Protein AF-A0A9E1AW55-F1 (afdb_monomer)

Solvent-accessible surface area (backbone atoms only — not comparable to full-atom values): 38622 Å² total; per-residue (Å²): 92,72,32,73,35,80,30,98,81,64,41,48,34,37,42,35,36,52,97,78,58,25,36,38,41,41,35,54,88,88,79,54,68,74,50,40,38,44,49,74,34,71,30,38,36,34,33,39,44,93,94,44,79,47,80,48,42,58,88,72,28,59,73,49,74,48,75,56,88,57,30,41,41,36,41,33,45,45,94,51,29,36,37,43,36,39,39,37,63,54,86,73,31,36,38,42,37,42,38,40,32,27,64,34,55,32,31,43,44,38,32,35,64,34,30,29,36,42,81,52,59,73,45,77,36,36,64,18,33,53,33,33,38,62,70,49,25,39,35,36,54,71,32,45,76,22,37,23,46,69,57,88,53,32,40,39,34,35,44,36,60,52,41,80,34,51,60,71,35,71,47,76,54,72,38,34,42,41,38,58,43,67,64,99,41,34,66,59,40,50,35,50,52,45,65,71,59,29,47,88,65,78,63,67,38,29,35,36,32,45,47,32,56,28,35,73,84,79,53,84,41,68,63,34,54,68,57,54,53,50,50,52,50,51,49,50,50,36,30,75,75,48,70,35,78,55,50,29,44,31,45,40,77,73,55,46,29,45,72,43,59,54,75,43,53,24,54,91,44,25,77,78,45,65,59,70,56,52,62,54,36,57,75,70,66,34,44,41,23,45,47,44,57,66,24,41,48,86,37,66,66,80,97,62,58,47,22,32,88,92,52,59,37,33,26,36,51,41,62,72,45,35,48,41,52,44,50,11,52,50,50,42,36,68,76,66,59,45,47,32,39,36,41,26,56,34,58,43,57,34,72,31,73,87,40,95,69,36,53,97,79,30,56,43,23,27,36,33,11,48,49,45,49,51,53,42,52,52,56,50,34,73,76,37,80,76,52,42,35,38,38,35,50,40,72,38,81,47,61,64,57,56,76,50,88,50,74,92,80,52,79,62,41,41,30,44,45,44,31,55,80,30,44,25,41,44,47,45,74,76,41,73,31,95,54,82,57,95,47,68,51,60,17,25,52,39,30,49,52,36,31,47,51,46,40,44,68,26,50,38,51,49,57,38,42,32,75,74,39,30,72,24,16,72,28,65,77,58,71,49,45,37,65,63,52,47,54,56,38,47,53,48,37,45,49,62,23,30,33,42,45,41,42,28,21,39,61,89,74,61,49,72,66,54,45,46,48,60,43,69,51,40,65,62,42,57,48,44,38,38,92,67,38,45,68,43,82,36,89,47,51,43,86,72,64,32,52,22,34,25,34,34,31,59,71,53,42,38,40,39,37,41,35,24,61,29,92,47,70,44,79,47,79,48,73,59,79,61,42,75,78,46,84,27,26,40,33,31,50,39,30,48,86,77,39,81,44,80,85,49,72,74,46,77,40,73,47,54,74,46,81,38,54,44,66,33,56,36,33,33,40,38,32,62,36,76,66,84,69,63,58,53,53,74,46,76,40,46,50,73,40,71,50,79,47,78,47,67,35,56,36,36,28,42,36,39,36,34,20,36,82,87,68,49,68,39,58,23,47,53,10,53,52,80,51,50,46,81,45,65,41,58,32,52,72,44,69,68,63,78,60,82,36,92,88,40,34,28,40,37,44,30,44,36,47,54,72,53,89,52,68,25,36,41,39,40,33,29,62,26,100,50,50,38,29,39,33,39,37,46,40,50,70,92,73,78,87,84,80,89,86,83,134

Secondary structure (DSSP, 8-state):
-EEEEEETTTEEEEEEE-TT--EEEEETTTTEEEEEEEEEES-EEEEEETTEEEEEEGGGSEEEEEEETTEEEEEEE-SSEEEEEEEEEETTEEEEEEEEEESSSEEEEEEEEEEEEESS-EEE-EETPPEEETTTEEEEESSTT-EEEEETTEEEEEE---EEE-TT-EEEPPPEEEEEP-SS-HHHHHHHHHHHHSPP--TTEEEEE-BTTBBTTTS-B---HHHHHHHHHHHHHHHHHH----SEEEE-TT-B-TTSSSSSB-TTT-TT-SHHHHHHHHHHTPEEEEEEETT-TTS--SS--BSSTT-S-B-TTSHHHHHHHHHHHHHHHHHH--SEEEEE--------TT-TT--TTSHHHHHHHHHHHHHHHHHHHHH-TT-EEEE-TT-BSSGGGGT---TTT-S--B-GGGGGT-SEEE-------SS--SSHHHHHHHHHHHHHHHHHHTT--GGGEE---EEEBSSGGGTT-BTTTHHHHHHHHHHT--SEEEEEE-GGG--HHHHHHHHHTHHHHHHHTSTT-EEEEEE--GGGTS-EEEEEE-SSEEEEEEEE-SSS-EEEEE--SGGGG-SEEEEEEEEETTEE------EE-SSEEEEE-TTEEEEEEEEEE-----EEEEEEE-TT-EEEEEE-TTEEEEEEEEEETTS-B--BSSSS-TTEEEEEESEEEEES--S--TT-BSEEEEEEEESSSSPEEEEEEE-SSS-EEEEEEEEETTS-SS--S--

Radius of gyration: 31.51 Å; Cα contacts (8 Å, |Δi|>4): 1791; chains: 1; bounding box: 69×89×73 Å

Foldseek 3Di:
DKAWDAAPQQGIWMWDQDPQRKIWIDGDPDDPDIKIWAAPFQKWWWKFDPNDTDIDTLVQWDKDWDDDDRKIWIWTDDPFWIKIWMWHDDRQKIKIKIKIWTQAWMWTFKMFNGKTFMPADWDDWAQQFWIDGAQFKIKAFLARRWGWDDDPRMITTMDGQLDIDHRGDMDIGGMMIIGTHRDPGHLVVVLVVLVVQFADADFQAEEEEAPQQADPPFDPRADAPVSLLVVLVLQLCLCVPQVDHHQEYEYEPQQADQAALLQFGDCVRQVPGCVVVLVSCVVRNHAYEYEDEQQSLSHPYPPAAALAVPGSGGQLLPLVSLCRNLVNVLNCCVVRVHQEYEYENADQFGCYPPDPQDDNVRSSRNNSSSVSVQVSLVVVCVVPVNRAYHYEQDQWPDNCQLVDLDCVVQQATHNSSCSSRHQAYELHAQAAAPQDDPDRLLRSLQNLQSSLVNNVSNSHALLRYDSVAQEAHCDPSNPHCHCPNVLVRQVSQQQSLNSYHYYYHDSVSDDPVSSNSSVVCVVSSVQSRDPLWGKDKDDDGSVVQAKIWIWTDSLFWTKIKIWRQHQAKDKDKDADPSLVPAPWKWKDWQDWDSDGDPDDDTDTDSIDIDTAGHSIMTMMIMGGDPPPPFPKDKDWAFAFDKDKDKDALQWFKKKKFKAAPVRHADFDQQQAPDQKDKDKDQKDKDWPRPGGDPVGHRMIMIGIGGNDNDIMMMMIGHNDPGIMMMMMTTDGPPPDPPPPDDD

Sequence (743 aa):
MKIENNTGKTGLLKLYIDENGSKIFVRGSKDYGCFTLKNLAEFIFQIDCNGASFTVSEQNCAGQSAQRENKIYKTYHHSFFEVEVVYAAEDDVFRKRMRFTAKKALRIRYAKTELCKCDAPLRRGGEGQPILINEMAFMGIEFPASVNRITNDTILLEQSPFIDLAEGETYEFYPIVYGIGSSKSIEADFIDYIRKNRVTTKKGLKIYGDWAAHDELSDSEPLDEAMALRLLRSLNNAKEKYNVSFDTYLMDAFWYEEKQPYTAFKKNTWPNGIQPFLVSLEKSGMDLGLWFDVNMEKLELNGYTKRQEGDYKLCLADPKVSDALFDGIEQQMRECRLTSIKLDFAYFECENKEHTYHSALKTESKEPAVRNFLHGIERLKKINPNLLILAYNGFTTDLKYLAYVDEKLCKYTVSPWWLFYLNYIYCGDPRPSEVPTRNLSNSIIYYTDAMIAQFAKSLIPFEGIDDHGTMIGKTGTIYNLKTEGFYDSWIMNISRGGQKLHLYGETDYLTEQHWKFIRDSREMFDFTCRPDNITTQILGVPNMERPYGYSNSNGYEGYITLVNCCNMEKIVSVSLEEWKFADNLEWEKIYAGDQMISGEKTIFAKSCTAVLPANSVTVYRWKYRMTEKQWEGVSLLCSGFEEKMTIPADTDSVTFCFYRENGLPLRTHKGIPDGFEVQFQNATAELICKEFIWSGISWAKYQVTPDSTDEIFILLKNRTEINVTVKWQVGLKGVSKNLEKSI

pLDDT: mean 89.27, std 12.05, range [28.22, 98.69]

Nearest PDB structures (foldseek):
  3mi6-assembly1_D  TM=6.495E-01  e=3.372E-21  Levilactobacillus brevis ATCC 367
  8k7v-assembly1_D  TM=6.478E-01  e=5.488E-21  Blautia pseudococcoides
  4qaw-assembly1_A  TM=3.760E-01  e=6.432E-12  Paenibacillus barcinonensis
  4qaw-assembly7_G  TM=3.554E-01  e=7.746E-11  Paenibacillus barcinonensis
  4qaw-assembly5_E  TM=3.545E-01  e=2.688E-10  Paenibacillus barcinonensis

Mean predicted aligned error: 11.15 Å

Structure (mmCIF, N/CA/C/O backbone):
data_AF-A0A9E1AW55-F1
#
_entry.id   AF-A0A9E1AW55-F1
#
loop_
_atom_site.group_PDB
_atom_site.id
_atom_site.type_symbol
_atom_site.label_atom_id
_atom_site.label_alt_id
_atom_site.label_comp_id
_atom_site.label_asym_id
_atom_site.label_entity_id
_atom_site.label_seq_id
_atom_site.pdbx_PDB_ins_code
_atom_site.Cartn_x
_atom_site.Cartn_y
_atom_site.Cartn_z
_atom_site.occupancy
_atom_site.B_iso_or_equiv
_atom_site.auth_seq_id
_atom_site.auth_comp_id
_atom_site.auth_asym_id
_atom_site.auth_atom_id
_atom_site.pdbx_PDB_model_num
ATOM 1 N N . MET A 1 1 ? 3.789 -27.068 -26.543 1.00 87.38 1 MET A N 1
ATOM 2 C CA . MET A 1 1 ? 4.548 -27.274 -25.283 1.00 87.38 1 MET A CA 1
ATOM 3 C C . MET A 1 1 ? 3.603 -27.122 -24.097 1.00 87.38 1 MET A C 1
ATOM 5 O O . MET A 1 1 ? 2.571 -26.477 -24.259 1.00 87.38 1 MET A O 1
ATOM 9 N N . LYS A 1 2 ? 3.890 -27.743 -22.947 1.00 90.19 2 LYS A N 1
ATOM 10 C CA . LYS A 1 2 ? 2.944 -27.831 -21.817 1.00 90.19 2 LYS A CA 1
ATOM 11 C C . LYS A 1 2 ? 3.649 -27.669 -20.473 1.00 90.19 2 LYS A C 1
ATOM 13 O O . LYS A 1 2 ? 4.661 -28.325 -20.250 1.00 90.19 2 LYS A O 1
ATOM 18 N N . ILE A 1 3 ? 3.065 -26.872 -19.586 1.00 86.69 3 ILE A N 1
ATOM 19 C CA . ILE A 1 3 ? 3.461 -26.725 -18.183 1.00 86.69 3 ILE A CA 1
ATOM 20 C C . ILE A 1 3 ? 2.283 -27.178 -17.314 1.00 86.69 3 ILE A C 1
ATOM 22 O O . ILE A 1 3 ? 1.145 -26.773 -17.561 1.00 86.69 3 ILE A O 1
ATOM 26 N N . GLU A 1 4 ? 2.540 -28.019 -16.316 1.00 85.25 4 GLU A N 1
ATOM 27 C CA . GLU A 1 4 ? 1.537 -28.470 -15.343 1.00 85.25 4 GLU A CA 1
ATOM 28 C C . GLU A 1 4 ? 1.904 -28.029 -13.939 1.00 85.25 4 GLU A C 1
ATOM 30 O O . GLU A 1 4 ? 3.046 -28.168 -13.518 1.00 85.25 4 GLU A O 1
ATOM 35 N N . ASN A 1 5 ? 0.931 -27.541 -13.187 1.00 77.94 5 ASN A N 1
ATOM 36 C CA . ASN A 1 5 ? 1.127 -27.144 -11.809 1.00 77.94 5 ASN A CA 1
ATOM 37 C C . ASN A 1 5 ? 0.054 -27.799 -10.944 1.00 77.94 5 ASN A C 1
ATOM 39 O O . ASN A 1 5 ? -1.132 -27.504 -11.093 1.00 77.94 5 ASN A O 1
ATOM 43 N N . ASN A 1 6 ? 0.455 -28.746 -10.097 1.00 69.12 6 ASN A N 1
ATOM 44 C CA . ASN A 1 6 ? -0.468 -29.426 -9.199 1.00 69.12 6 ASN A CA 1
ATOM 45 C C . ASN A 1 6 ? -0.424 -28.736 -7.840 1.00 69.12 6 ASN A C 1
ATOM 47 O O . ASN A 1 6 ? 0.437 -29.043 -7.015 1.00 69.12 6 ASN A O 1
ATOM 51 N N . THR A 1 7 ? -1.339 -27.797 -7.616 1.00 59.78 7 THR A N 1
ATOM 52 C CA . THR A 1 7 ? -1.467 -27.168 -6.304 1.00 59.78 7 THR A CA 1
ATOM 53 C C . THR A 1 7 ? -2.619 -27.833 -5.566 1.00 59.78 7 THR A C 1
ATOM 55 O O . THR A 1 7 ? -3.733 -27.936 -6.082 1.00 59.78 7 THR A O 1
ATOM 58 N N . GLY A 1 8 ? -2.376 -28.285 -4.334 1.00 53.66 8 GLY A N 1
ATOM 59 C CA . GLY A 1 8 ? -3.416 -28.913 -3.511 1.00 53.66 8 GLY A CA 1
ATOM 60 C C . GLY A 1 8 ? -4.624 -28.006 -3.224 1.00 53.66 8 GLY A C 1
ATOM 61 O O . GLY A 1 8 ? -5.649 -28.508 -2.782 1.00 53.66 8 GLY A O 1
ATOM 62 N N . LYS A 1 9 ? -4.524 -26.689 -3.484 1.00 51.19 9 LYS A N 1
ATOM 63 C CA . LYS A 1 9 ? -5.596 -25.699 -3.276 1.00 51.19 9 LYS A CA 1
ATOM 64 C C . LYS A 1 9 ? -6.444 -25.424 -4.522 1.00 51.19 9 LYS A C 1
ATOM 66 O O . LYS A 1 9 ? -7.652 -25.260 -4.396 1.00 51.19 9 LYS A O 1
ATOM 71 N N . THR A 1 10 ? -5.844 -25.338 -5.712 1.00 52.47 10 THR A N 1
ATOM 72 C CA . THR A 1 10 ? -6.550 -24.898 -6.937 1.00 52.47 10 THR A CA 1
ATOM 73 C C . THR A 1 10 ? -6.843 -26.035 -7.918 1.00 52.47 10 THR A C 1
ATOM 75 O O . THR A 1 10 ? -7.568 -25.830 -8.899 1.00 52.47 10 THR A O 1
ATOM 78 N N . GLY A 1 11 ? -6.342 -27.237 -7.616 1.00 64.31 11 GLY A N 1
ATOM 79 C CA . GLY A 1 11 ? -6.359 -28.394 -8.500 1.00 64.31 11 GLY A CA 1
ATOM 80 C C . GLY A 1 11 ? -5.206 -28.358 -9.507 1.00 64.31 11 GLY A C 1
ATOM 81 O O . GLY A 1 11 ? -4.280 -27.553 -9.417 1.00 64.31 11 GLY A O 1
ATOM 82 N N . LEU A 1 12 ? -5.259 -29.256 -10.490 1.00 69.81 12 LEU A N 1
ATOM 83 C CA . LEU A 1 12 ? -4.273 -29.307 -11.566 1.00 69.81 12 LEU A CA 1
ATOM 84 C C . LEU A 1 12 ? -4.483 -28.129 -12.534 1.00 69.81 12 LEU A C 1
ATOM 86 O O . LEU A 1 12 ? -5.475 -28.099 -13.267 1.00 69.81 12 LEU A O 1
ATOM 90 N N . LEU A 1 13 ? -3.538 -27.190 -12.556 1.00 80.62 13 LEU A N 1
ATOM 91 C CA . LEU A 1 13 ? -3.466 -26.085 -13.512 1.00 80.62 13 LEU A CA 1
ATOM 92 C C . LEU A 1 13 ? -2.574 -26.472 -14.692 1.00 80.62 13 LEU A C 1
ATOM 94 O O . LEU A 1 13 ? -1.524 -27.095 -14.513 1.00 80.62 13 LEU A O 1
ATOM 98 N N . LYS A 1 14 ? -2.963 -26.085 -15.907 1.00 87.12 14 LYS A N 1
ATOM 99 C CA . LYS A 1 14 ? -2.180 -26.362 -17.117 1.00 87.12 14 LYS A CA 1
ATOM 100 C C . LYS A 1 14 ? -2.078 -25.126 -17.995 1.00 87.12 14 LYS A C 1
ATOM 102 O O . LYS A 1 14 ? -3.085 -24.478 -18.268 1.00 87.12 14 LYS A O 1
ATOM 107 N N . LEU A 1 15 ? -0.870 -24.870 -18.482 1.00 92.00 15 LEU A N 1
ATOM 108 C CA . LEU A 1 15 ? -0.585 -23.904 -19.535 1.00 92.00 15 LEU A CA 1
ATOM 109 C C . LEU A 1 15 ? -0.080 -24.662 -20.761 1.00 92.00 15 LEU A C 1
ATOM 111 O O . LEU A 1 15 ? 0.942 -25.350 -20.707 1.00 92.00 15 LEU A O 1
ATOM 115 N N . TYR A 1 16 ? -0.784 -24.512 -21.876 1.00 93.06 16 TYR A N 1
ATOM 116 C CA . TYR A 1 16 ? -0.345 -24.988 -23.180 1.00 93.06 16 TYR A CA 1
ATOM 117 C C . TYR A 1 16 ? 0.097 -23.801 -24.027 1.00 93.06 16 TYR A C 1
ATOM 119 O O . TYR A 1 16 ? -0.613 -22.803 -24.099 1.00 93.06 16 TYR A O 1
ATOM 127 N N . ILE A 1 17 ? 1.253 -23.918 -24.677 1.00 93.94 17 ILE A N 1
ATOM 128 C CA . ILE A 1 17 ? 1.752 -22.929 -25.639 1.00 93.94 17 ILE A CA 1
ATOM 129 C C . ILE A 1 17 ? 1.881 -23.612 -26.998 1.00 93.94 17 ILE A C 1
ATOM 131 O O . ILE A 1 17 ? 2.605 -24.613 -27.113 1.00 93.94 17 ILE A O 1
ATOM 135 N N . ASP A 1 18 ? 1.159 -23.106 -27.997 1.00 90.81 18 ASP A N 1
ATOM 136 C CA . ASP A 1 18 ? 1.218 -23.608 -29.373 1.00 90.81 18 ASP A CA 1
ATOM 137 C C . ASP A 1 18 ? 2.454 -23.084 -30.134 1.00 90.81 18 ASP A C 1
ATOM 139 O O . ASP A 1 18 ? 3.265 -22.317 -29.606 1.00 90.81 18 ASP A O 1
ATOM 143 N N . GLU A 1 19 ? 2.624 -23.534 -31.377 1.00 84.88 19 GLU A N 1
ATOM 144 C CA . GLU A 1 19 ? 3.732 -23.122 -32.251 1.00 84.88 19 GLU A CA 1
ATOM 145 C C . GLU A 1 19 ? 3.711 -21.627 -32.612 1.00 84.88 19 GLU A C 1
ATOM 147 O O . GLU A 1 19 ? 4.764 -21.040 -32.847 1.00 84.88 19 GLU A O 1
ATOM 152 N N . ASN A 1 20 ? 2.536 -20.994 -32.573 1.00 85.00 20 ASN A N 1
ATOM 153 C CA . ASN A 1 20 ? 2.344 -19.566 -32.834 1.00 85.00 20 ASN A CA 1
ATOM 154 C C . ASN A 1 20 ? 2.503 -18.712 -31.561 1.00 85.00 20 ASN A C 1
ATOM 156 O O . ASN A 1 20 ? 2.370 -17.488 -31.605 1.00 85.00 20 ASN A O 1
ATOM 160 N N . GLY A 1 21 ? 2.775 -19.345 -30.415 1.00 88.50 21 GLY A N 1
ATOM 161 C CA . GLY A 1 21 ? 2.914 -18.700 -29.113 1.00 88.50 21 GLY A CA 1
ATOM 162 C C . GLY A 1 21 ? 1.598 -18.420 -28.384 1.00 88.50 21 GLY A C 1
ATOM 163 O O . GLY A 1 21 ? 1.639 -17.796 -27.319 1.00 88.50 21 GLY A O 1
ATOM 164 N N . SER A 1 22 ? 0.453 -18.866 -28.912 1.00 93.69 22 SER A N 1
ATOM 165 C CA . SER A 1 22 ? -0.842 -18.734 -28.235 1.00 93.69 22 SER A CA 1
ATOM 166 C C . SER A 1 22 ? -0.865 -19.585 -26.973 1.00 93.69 22 SER A C 1
ATOM 168 O O . SER A 1 22 ? -0.355 -20.708 -26.958 1.00 93.69 22 SER A O 1
ATOM 170 N N . LYS A 1 23 ? -1.460 -19.040 -25.912 1.00 95.69 23 LYS A N 1
ATOM 171 C CA . LYS A 1 23 ? -1.460 -19.620 -24.566 1.00 95.69 23 LYS A CA 1
ATOM 172 C C . LYS A 1 23 ? -2.870 -20.075 -24.224 1.00 95.69 23 LYS A C 1
ATOM 174 O O . LYS A 1 23 ? -3.793 -19.268 -24.276 1.00 95.69 23 LYS A O 1
ATOM 179 N N . ILE A 1 24 ? -3.034 -21.342 -23.868 1.00 93.00 24 ILE A N 1
ATOM 180 C CA . ILE A 1 24 ? -4.313 -21.913 -23.437 1.00 93.00 24 ILE A CA 1
ATOM 181 C C . ILE A 1 24 ? -4.170 -22.308 -21.972 1.00 93.00 24 ILE A C 1
ATOM 183 O O . ILE A 1 24 ? -3.309 -23.127 -21.629 1.00 93.00 24 ILE A O 1
ATOM 187 N N . PHE A 1 25 ? -5.011 -21.726 -21.124 1.00 90.12 25 PHE A N 1
ATOM 188 C CA . PHE A 1 25 ? -5.032 -21.989 -19.690 1.00 90.12 25 PHE A CA 1
ATOM 189 C C . PHE A 1 25 ? -6.220 -22.880 -19.346 1.00 90.12 25 PHE A C 1
ATOM 191 O O . PHE A 1 25 ? -7.343 -22.622 -19.776 1.00 90.12 25 PHE A O 1
ATOM 198 N N . VAL A 1 26 ? -5.963 -23.933 -18.569 1.00 83.44 26 VAL A N 1
ATOM 199 C CA . VAL A 1 26 ? -6.969 -24.928 -18.178 1.00 83.44 26 VAL A CA 1
ATOM 200 C C . VAL A 1 26 ? -6.871 -25.200 -16.680 1.00 83.44 26 VAL A C 1
ATOM 202 O O . VAL A 1 26 ? -5.772 -25.449 -16.171 1.00 83.44 26 VAL A O 1
ATOM 205 N N . ARG A 1 27 ? -8.018 -25.218 -15.990 1.00 76.50 27 ARG A N 1
ATOM 206 C CA . ARG A 1 27 ? -8.136 -25.626 -14.584 1.00 76.50 27 ARG A CA 1
ATOM 207 C C . ARG A 1 27 ? -8.929 -26.937 -14.458 1.00 76.50 27 ARG A C 1
ATOM 209 O O . ARG A 1 27 ? -10.042 -27.063 -14.956 1.00 76.50 27 ARG A O 1
ATOM 216 N N . GLY A 1 28 ? -8.358 -27.926 -13.764 1.00 67.25 28 GLY A N 1
ATOM 217 C CA . GLY A 1 28 ? -9.026 -29.195 -13.437 1.00 67.25 28 GLY A CA 1
ATOM 218 C C . GLY A 1 28 ? -9.242 -30.163 -14.614 1.00 67.25 28 GLY A C 1
ATOM 219 O O . GLY A 1 28 ? -8.683 -30.010 -15.703 1.00 67.25 28 GLY A O 1
ATOM 220 N N . SER A 1 29 ? -10.034 -31.219 -14.379 1.00 49.84 29 SER A N 1
ATOM 221 C CA . SER A 1 29 ? -10.448 -32.184 -15.406 1.00 49.84 29 SER A CA 1
ATOM 222 C C . SER A 1 29 ? -11.804 -31.788 -16.004 1.00 49.84 29 SER A C 1
ATOM 224 O O . SER A 1 29 ? -12.851 -32.099 -15.452 1.00 49.84 29 SER A O 1
ATOM 226 N N . LYS A 1 30 ? -11.738 -31.142 -17.169 1.00 44.75 30 LYS A N 1
ATOM 227 C CA . LYS A 1 30 ? -12.790 -30.947 -18.185 1.00 44.75 30 LYS A CA 1
ATOM 228 C C . LYS A 1 30 ? -13.888 -29.880 -18.027 1.00 44.75 30 LYS A C 1
ATOM 230 O O . LYS A 1 30 ? -14.286 -29.427 -19.089 1.00 44.75 30 LYS A O 1
ATOM 235 N N . ASP A 1 31 ? -14.283 -29.381 -16.850 1.00 44.00 31 ASP A N 1
ATOM 236 C CA . ASP A 1 31 ? -15.488 -28.505 -16.794 1.00 44.00 31 ASP A CA 1
ATOM 237 C C . ASP A 1 31 ? -15.372 -27.157 -16.043 1.00 44.00 31 ASP A C 1
ATOM 239 O O . ASP A 1 31 ? -16.339 -26.397 -16.009 1.00 44.00 31 ASP A O 1
ATOM 243 N N . TYR A 1 32 ? -14.204 -26.778 -15.509 1.00 52.53 32 TYR A N 1
ATOM 244 C CA . TYR A 1 32 ? -14.006 -25.454 -14.892 1.00 52.53 32 TYR A CA 1
ATOM 245 C C . TYR A 1 32 ? -13.064 -24.579 -15.727 1.00 52.53 32 TYR A C 1
ATOM 247 O O . TYR A 1 32 ? -11.858 -24.611 -15.530 1.00 52.53 32 TYR A O 1
ATOM 255 N N . GLY A 1 33 ? -13.633 -23.785 -16.641 1.00 64.19 33 GLY A N 1
ATOM 256 C CA . GLY A 1 33 ? -13.001 -22.613 -17.270 1.00 64.19 33 GLY A CA 1
ATOM 257 C C . GLY A 1 33 ? -11.731 -22.868 -18.101 1.00 64.19 33 GLY A C 1
ATOM 258 O O . GLY A 1 33 ? -10.654 -23.137 -17.576 1.00 64.19 33 GLY A O 1
ATOM 259 N N . CYS A 1 34 ? -11.833 -22.692 -19.418 1.00 81.75 34 CYS A N 1
ATOM 260 C CA . CYS A 1 34 ? -10.687 -22.572 -20.320 1.00 81.75 34 CYS A CA 1
ATOM 261 C C . CYS A 1 34 ? -10.735 -21.190 -20.973 1.00 81.75 34 CYS A C 1
ATOM 263 O O . CYS A 1 34 ? -11.815 -20.740 -21.358 1.00 81.75 34 CYS A O 1
ATOM 265 N N . PHE A 1 35 ? -9.583 -20.543 -21.122 1.00 89.75 35 PHE A N 1
ATOM 266 C CA . PHE A 1 35 ? -9.453 -19.336 -21.939 1.00 89.75 35 PHE A CA 1
ATOM 267 C C . PHE A 1 35 ? -8.153 -19.364 -22.737 1.00 89.75 35 PHE A C 1
ATOM 269 O O . PHE A 1 35 ? -7.175 -20.029 -22.367 1.00 89.75 35 PHE A O 1
ATOM 276 N N . THR A 1 36 ? -8.159 -18.623 -23.835 1.00 94.38 36 THR A N 1
ATOM 277 C CA . THR A 1 36 ? -7.070 -18.556 -24.800 1.00 94.38 36 THR A CA 1
ATOM 278 C C . THR A 1 36 ? -6.584 -17.125 -24.939 1.00 94.38 36 THR A C 1
ATOM 280 O O . THR A 1 36 ? -7.348 -16.217 -25.263 1.00 94.38 36 THR A O 1
ATOM 283 N N . LEU A 1 37 ? -5.277 -16.942 -24.784 1.00 96.94 37 LEU A N 1
ATOM 284 C CA . LEU A 1 37 ? -4.571 -15.748 -25.224 1.00 96.94 37 LEU A CA 1
ATOM 285 C C . LEU A 1 37 ? -3.947 -16.042 -26.589 1.00 96.94 37 LEU A C 1
ATOM 287 O O . LEU A 1 37 ? -2.875 -16.646 -26.685 1.00 96.94 37 LEU A O 1
ATOM 291 N N . LYS A 1 38 ? -4.632 -15.639 -27.658 1.00 97.44 38 LYS A N 1
ATOM 292 C CA . LYS A 1 38 ? -4.118 -15.734 -29.024 1.00 97.44 38 LYS A CA 1
ATOM 293 C C . LYS A 1 38 ? -2.976 -14.739 -29.192 1.00 97.44 38 LYS A C 1
ATOM 295 O O . LYS A 1 38 ? -3.191 -13.529 -29.108 1.00 97.44 38 LYS A O 1
ATOM 300 N N . ASN A 1 39 ? -1.776 -15.249 -29.437 1.00 96.06 39 ASN A N 1
ATOM 301 C CA . ASN A 1 39 ? -0.585 -14.420 -29.561 1.00 96.06 39 ASN A CA 1
ATOM 302 C C . ASN A 1 39 ? -0.674 -13.526 -30.808 1.00 96.06 39 ASN A C 1
ATOM 304 O O . ASN A 1 39 ? -1.005 -14.002 -31.895 1.00 96.06 39 ASN A O 1
ATOM 308 N N . LEU A 1 40 ? -0.402 -12.233 -30.637 1.00 97.25 40 LEU A N 1
ATOM 309 C CA . LEU A 1 40 ? -0.194 -11.295 -31.742 1.00 97.25 40 LEU A CA 1
ATOM 310 C C . LEU A 1 40 ? 1.283 -10.917 -31.858 1.00 97.25 40 LEU A C 1
ATOM 312 O O . LEU A 1 40 ? 1.781 -10.799 -32.973 1.00 97.25 40 LEU A O 1
ATOM 316 N N . ALA A 1 41 ? 1.956 -10.730 -30.719 1.00 96.69 41 ALA A N 1
ATOM 317 C CA . ALA A 1 41 ? 3.402 -10.611 -30.629 1.00 96.69 41 ALA A CA 1
ATOM 318 C C . ALA A 1 41 ? 3.891 -11.099 -29.258 1.00 96.69 41 ALA A C 1
ATOM 320 O O . ALA A 1 41 ? 3.337 -10.728 -28.216 1.00 96.69 41 ALA A O 1
ATOM 321 N N . GLU A 1 42 ? 4.962 -11.894 -29.263 1.00 95.88 42 GLU A N 1
ATOM 322 C CA . GLU A 1 42 ? 5.629 -12.344 -28.037 1.00 95.88 42 GLU A CA 1
ATOM 323 C C . GLU A 1 42 ? 6.315 -11.157 -27.352 1.00 95.88 42 GLU A C 1
ATOM 325 O O . GLU A 1 42 ? 6.288 -11.054 -26.122 1.00 95.88 42 GLU A O 1
ATOM 330 N N . PHE A 1 43 ? 6.890 -10.261 -28.161 1.00 97.50 43 PHE A N 1
ATOM 331 C CA . PHE A 1 43 ? 7.392 -8.960 -27.745 1.00 97.50 43 PHE A CA 1
ATOM 332 C C . PHE A 1 43 ? 7.497 -7.990 -28.929 1.00 97.50 43 PHE A C 1
ATOM 334 O O . PHE A 1 43 ? 7.637 -8.393 -30.082 1.00 97.50 43 PHE A O 1
ATOM 341 N N . ILE A 1 44 ? 7.505 -6.689 -28.641 1.00 98.25 44 ILE A N 1
ATOM 342 C CA . ILE A 1 44 ? 7.885 -5.642 -29.597 1.00 98.25 44 ILE A CA 1
ATOM 343 C C . ILE A 1 44 ? 8.758 -4.624 -28.867 1.00 98.25 44 ILE A C 1
ATOM 345 O O . ILE A 1 44 ? 8.313 -4.014 -27.896 1.00 98.25 44 ILE 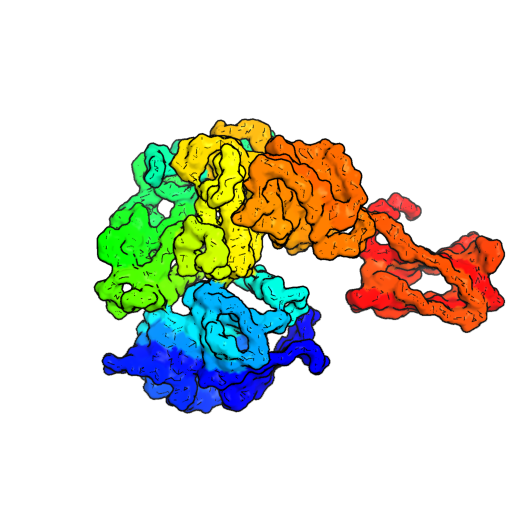A O 1
ATOM 349 N N . PHE A 1 45 ? 9.972 -4.402 -29.361 1.00 97.81 45 PHE A N 1
ATOM 350 C CA . PHE A 1 45 ? 10.905 -3.419 -28.818 1.00 97.81 45 PHE A CA 1
ATOM 351 C C . PHE A 1 45 ? 11.022 -2.202 -29.726 1.00 97.81 45 PHE A C 1
ATOM 353 O O . PHE A 1 45 ? 11.124 -2.339 -30.946 1.00 97.81 45 PHE A O 1
ATOM 360 N N . GLN A 1 46 ? 11.069 -1.020 -29.117 1.00 95.56 46 GLN A N 1
ATOM 361 C CA . GLN A 1 46 ? 11.607 0.184 -29.738 1.00 95.56 46 GLN A CA 1
ATOM 362 C C . GLN A 1 46 ? 13.028 0.393 -29.225 1.00 95.56 46 GLN A C 1
ATOM 364 O O . GLN A 1 46 ? 13.227 0.586 -28.022 1.00 95.56 46 GLN A O 1
ATOM 369 N N . ILE A 1 47 ? 13.998 0.333 -30.134 1.00 95.88 47 ILE A N 1
ATOM 370 C CA . ILE A 1 47 ? 15.421 0.453 -29.813 1.00 95.88 47 ILE A CA 1
ATOM 371 C C . ILE A 1 47 ? 16.087 1.533 -30.655 1.00 95.88 47 ILE A C 1
ATOM 373 O O . ILE A 1 47 ? 15.750 1.687 -31.828 1.00 95.88 47 ILE A O 1
ATOM 377 N N . ASP A 1 48 ? 17.077 2.210 -30.085 1.00 94.44 48 ASP A N 1
ATOM 378 C CA . ASP A 1 48 ? 17.976 3.086 -30.836 1.00 94.44 48 ASP A CA 1
ATOM 379 C C . ASP A 1 48 ? 19.345 2.416 -30.947 1.00 94.44 48 ASP A C 1
ATOM 381 O O . ASP A 1 48 ? 19.930 2.001 -29.948 1.00 94.44 48 ASP A O 1
ATOM 385 N N . CYS A 1 49 ? 19.868 2.284 -32.163 1.00 95.31 49 CYS A N 1
ATOM 386 C CA . CYS A 1 49 ? 21.181 1.693 -32.415 1.00 95.31 49 CYS A CA 1
ATOM 387 C C . CYS A 1 49 ? 21.828 2.389 -33.619 1.00 95.31 49 CYS A C 1
ATOM 389 O O . CYS A 1 49 ? 21.172 2.624 -34.632 1.00 95.31 49 CYS A O 1
ATOM 391 N N . ASN A 1 50 ? 23.117 2.731 -33.528 1.00 91.31 50 ASN A N 1
ATOM 392 C CA . ASN A 1 50 ? 23.868 3.420 -34.592 1.00 91.31 50 ASN A CA 1
ATOM 393 C C . ASN A 1 50 ? 23.197 4.710 -35.120 1.00 91.31 50 ASN A C 1
ATOM 395 O O . ASN A 1 50 ? 23.233 4.986 -36.317 1.00 91.31 50 ASN A O 1
ATOM 399 N N . GLY A 1 51 ? 22.565 5.492 -34.239 1.00 88.25 51 GLY A N 1
ATOM 400 C CA . GLY A 1 51 ? 21.925 6.764 -34.603 1.00 88.25 51 GLY A CA 1
ATOM 401 C C . GLY A 1 51 ? 20.577 6.640 -35.326 1.00 88.25 51 GLY A C 1
ATOM 402 O O . GLY A 1 51 ? 20.071 7.645 -35.818 1.00 88.25 51 GLY A O 1
ATOM 403 N N . ALA A 1 52 ? 19.988 5.441 -35.389 1.00 93.75 52 ALA A N 1
ATOM 404 C CA . ALA A 1 52 ? 18.657 5.205 -35.946 1.00 93.75 52 ALA A CA 1
ATOM 405 C C . ALA A 1 52 ? 17.752 4.463 -34.951 1.00 93.75 52 ALA A C 1
ATOM 407 O O . ALA A 1 52 ? 18.228 3.652 -34.155 1.00 93.75 52 ALA A O 1
ATOM 408 N N . SER A 1 53 ? 16.443 4.715 -35.037 1.00 94.31 53 SER A N 1
ATOM 409 C CA . SER A 1 53 ? 15.416 4.033 -34.242 1.00 94.31 53 SER A CA 1
ATOM 410 C C . SER A 1 53 ? 14.785 2.880 -35.024 1.00 94.31 53 SER A C 1
ATOM 412 O O . SER A 1 53 ? 14.412 3.034 -36.188 1.00 94.31 53 SER A O 1
ATOM 414 N N . PHE A 1 54 ? 14.605 1.737 -34.369 1.00 96.56 54 PHE A N 1
ATOM 415 C CA . PHE A 1 54 ? 14.018 0.525 -34.939 1.00 96.56 54 PHE A CA 1
ATOM 416 C C . PHE A 1 54 ? 12.848 0.038 -34.086 1.00 96.56 54 PHE A C 1
ATOM 418 O O . PHE A 1 54 ? 12.886 0.112 -32.860 1.00 96.56 54 PHE A O 1
ATOM 425 N N . THR A 1 55 ? 11.825 -0.516 -34.739 1.00 97.38 55 THR A N 1
ATOM 426 C CA . THR A 1 55 ? 10.788 -1.325 -34.083 1.00 97.38 55 THR A CA 1
ATOM 427 C C . THR A 1 55 ? 10.986 -2.777 -34.494 1.00 97.38 55 THR A C 1
ATOM 429 O O . THR A 1 55 ? 10.894 -3.089 -35.680 1.00 97.38 55 THR A O 1
ATOM 432 N N . VAL A 1 56 ? 11.287 -3.649 -33.532 1.00 97.31 56 VAL A N 1
ATOM 433 C CA . VAL A 1 56 ? 11.647 -5.053 -33.780 1.00 97.31 56 VAL A CA 1
ATOM 434 C C . VAL A 1 56 ? 10.745 -5.961 -32.951 1.00 97.31 56 VAL A C 1
ATOM 436 O O . VAL A 1 56 ? 10.590 -5.754 -31.750 1.00 97.31 56 VAL A O 1
ATOM 439 N N . SER A 1 57 ? 10.148 -6.963 -33.590 1.00 96.69 57 SER A N 1
ATOM 440 C CA . SER A 1 57 ? 9.302 -7.983 -32.955 1.00 96.69 57 SER A CA 1
ATOM 441 C C . SER A 1 57 ? 9.955 -9.362 -33.009 1.00 96.69 57 SER A C 1
ATOM 443 O O . SER A 1 57 ? 10.998 -9.545 -33.652 1.00 96.69 57 SER A O 1
ATOM 445 N N . GLU A 1 58 ? 9.325 -10.363 -32.396 1.00 95.25 58 GLU A N 1
ATOM 446 C CA . GLU A 1 58 ? 9.798 -11.745 -32.484 1.00 95.25 58 GLU A CA 1
ATOM 447 C C . GLU A 1 58 ? 9.847 -12.268 -33.928 1.00 95.25 58 GLU A C 1
ATOM 449 O O . GLU A 1 58 ? 10.705 -13.084 -34.253 1.00 95.25 58 GLU A O 1
ATOM 454 N N . GLN A 1 59 ? 8.993 -11.746 -34.818 1.00 94.12 59 GLN A N 1
ATOM 455 C CA . GLN A 1 59 ? 8.938 -12.137 -36.234 1.00 94.12 59 GLN A CA 1
ATOM 456 C C . GLN A 1 59 ? 10.186 -11.712 -37.017 1.00 94.12 59 GLN A C 1
ATOM 458 O O . GLN A 1 59 ? 10.471 -12.252 -38.084 1.00 94.12 59 GLN A O 1
ATOM 463 N N . ASN A 1 60 ? 10.942 -10.742 -36.497 1.00 96.56 60 ASN A N 1
ATOM 464 C CA . ASN A 1 60 ? 12.201 -10.292 -37.084 1.00 96.56 60 ASN A CA 1
ATOM 465 C C . ASN A 1 60 ? 13.408 -11.108 -36.590 1.00 96.56 60 ASN A C 1
ATOM 467 O O . ASN A 1 60 ? 14.538 -10.820 -36.981 1.00 96.56 60 ASN A O 1
ATOM 471 N N . CYS A 1 61 ? 13.191 -12.093 -35.716 1.00 96.12 61 CYS A N 1
ATOM 472 C CA . CYS A 1 61 ? 14.244 -12.864 -35.071 1.00 96.12 61 CYS A CA 1
ATOM 473 C C . CYS A 1 61 ? 14.259 -14.314 -35.569 1.00 96.12 61 CYS A C 1
ATOM 475 O O . CYS A 1 61 ? 13.220 -14.905 -35.859 1.00 96.12 61 CYS A O 1
ATOM 477 N N . ALA A 1 62 ? 15.440 -14.931 -35.582 1.00 94.75 62 ALA A N 1
ATOM 478 C CA . ALA A 1 62 ? 15.534 -16.383 -35.665 1.00 94.75 62 ALA A CA 1
ATOM 479 C C . ALA A 1 62 ? 15.202 -16.975 -34.286 1.00 94.75 62 ALA A C 1
ATOM 481 O O . ALA A 1 62 ? 15.936 -16.747 -33.324 1.00 94.75 62 ALA A O 1
ATOM 482 N N . GLY A 1 63 ? 14.079 -17.686 -34.183 1.00 90.56 63 GLY A N 1
ATOM 483 C CA . GLY A 1 63 ? 13.587 -18.262 -32.932 1.00 90.56 63 GLY A CA 1
ATOM 484 C C . GLY A 1 63 ? 13.964 -19.734 -32.756 1.00 90.56 63 GLY A C 1
ATOM 485 O O . GLY A 1 63 ? 13.913 -20.519 -33.701 1.00 90.56 63 GLY A O 1
ATOM 486 N N . GLN A 1 64 ? 14.286 -20.124 -31.527 1.00 92.50 64 GLN A N 1
ATOM 487 C CA . GLN A 1 64 ? 14.391 -21.517 -31.094 1.00 92.50 64 GLN A CA 1
ATOM 488 C C . GLN A 1 64 ? 13.542 -21.715 -29.841 1.00 92.50 64 GLN A C 1
ATOM 490 O O . GLN A 1 64 ? 13.429 -20.819 -29.009 1.00 92.50 64 GLN A O 1
ATOM 495 N N . SER A 1 65 ? 12.921 -22.883 -29.700 1.00 92.12 65 SER A N 1
ATOM 496 C CA . SER A 1 65 ? 12.128 -23.233 -28.520 1.00 92.12 65 SER A CA 1
ATOM 497 C C . SER A 1 65 ? 12.557 -24.587 -27.982 1.00 92.12 65 SER A C 1
ATOM 499 O O . SER A 1 65 ? 12.761 -25.532 -28.743 1.00 92.12 65 SER A O 1
ATOM 501 N N . ALA A 1 66 ? 12.664 -24.687 -26.665 1.00 92.56 66 ALA A N 1
ATOM 502 C CA . ALA A 1 66 ? 12.954 -25.925 -25.970 1.00 92.56 66 ALA A CA 1
ATOM 503 C C . ALA A 1 66 ? 12.079 -26.025 -24.723 1.00 92.56 66 ALA A C 1
ATOM 505 O O . ALA A 1 66 ? 11.926 -25.067 -23.969 1.00 92.56 66 ALA A O 1
ATOM 506 N N . GLN A 1 67 ? 11.538 -27.210 -24.471 1.00 90.75 67 GLN A N 1
ATOM 507 C CA . GLN A 1 67 ? 10.936 -27.529 -23.185 1.00 90.75 67 GLN A CA 1
ATOM 508 C C . GLN A 1 67 ? 11.946 -28.346 -22.382 1.00 90.75 67 GLN A C 1
ATOM 510 O O . GLN A 1 67 ? 12.464 -29.351 -22.872 1.00 90.75 67 GLN A O 1
ATOM 515 N N . ARG A 1 68 ? 12.247 -27.903 -21.162 1.00 89.44 68 ARG A N 1
ATOM 516 C CA . ARG A 1 68 ? 13.109 -28.627 -20.223 1.00 89.44 68 ARG A CA 1
ATOM 517 C C . ARG A 1 68 ? 12.415 -28.639 -18.878 1.00 89.44 68 ARG A C 1
ATOM 519 O O . ARG A 1 68 ? 11.990 -27.589 -18.401 1.00 89.44 68 ARG A O 1
ATOM 526 N N . GLU A 1 69 ? 12.282 -29.829 -18.302 1.00 86.12 69 GLU A N 1
ATOM 527 C CA . GLU A 1 69 ? 11.476 -30.034 -17.097 1.00 86.12 69 GLU A CA 1
ATOM 528 C C . GLU A 1 69 ? 10.051 -29.470 -17.301 1.00 86.12 69 GLU A C 1
ATOM 530 O O . GLU A 1 69 ? 9.426 -29.687 -18.344 1.00 86.12 69 GLU A O 1
ATOM 535 N N . ASN A 1 70 ? 9.548 -28.715 -16.323 1.00 87.25 70 ASN A N 1
ATOM 536 C CA . ASN A 1 70 ? 8.256 -28.037 -16.350 1.00 87.25 70 ASN A CA 1
ATOM 537 C C . ASN A 1 70 ? 8.382 -26.550 -16.742 1.00 87.25 70 ASN A C 1
ATOM 539 O O . ASN A 1 70 ? 7.654 -25.694 -16.239 1.00 87.25 70 ASN A O 1
ATOM 543 N N . LYS A 1 71 ? 9.355 -26.223 -17.599 1.00 93.81 71 LYS A N 1
ATOM 544 C CA . LYS A 1 71 ? 9.613 -24.866 -18.092 1.00 93.81 71 LYS A CA 1
ATOM 545 C C . LYS A 1 71 ? 9.731 -24.859 -19.609 1.00 93.81 71 LYS A C 1
ATOM 547 O O . LYS A 1 71 ? 10.235 -25.804 -20.222 1.00 93.81 71 LYS A O 1
ATOM 552 N N . ILE A 1 72 ? 9.282 -23.769 -20.216 1.00 95.69 72 ILE A N 1
ATOM 553 C CA . ILE A 1 72 ? 9.407 -23.534 -21.654 1.00 95.69 72 ILE A CA 1
ATOM 554 C C . ILE A 1 72 ? 10.378 -22.380 -21.859 1.00 95.69 72 ILE A C 1
ATOM 556 O O . ILE A 1 72 ? 10.150 -21.284 -21.354 1.00 95.69 72 ILE A O 1
ATOM 560 N N . TYR A 1 73 ? 11.429 -22.640 -22.625 1.00 96.31 73 TYR A N 1
ATOM 561 C CA . TYR A 1 73 ? 12.447 -21.679 -23.015 1.00 96.31 73 TYR A CA 1
ATOM 562 C C . TYR A 1 73 ? 12.250 -21.333 -24.485 1.00 96.31 73 TYR A C 1
ATOM 564 O O . TYR A 1 73 ? 12.115 -22.228 -25.324 1.00 96.31 73 TYR A O 1
ATOM 572 N N . LYS A 1 74 ? 12.255 -20.044 -24.802 1.00 96.00 74 LYS A N 1
ATOM 573 C CA . LYS A 1 74 ? 12.323 -19.547 -26.173 1.00 96.00 74 LYS A CA 1
ATOM 574 C C . LYS A 1 74 ? 13.484 -18.568 -26.280 1.00 96.00 74 LYS A C 1
ATOM 576 O O . LYS A 1 74 ? 13.561 -17.644 -25.478 1.00 96.00 74 LYS A O 1
ATOM 581 N N . THR A 1 75 ? 14.345 -18.745 -27.270 1.00 97.25 75 THR A N 1
ATOM 582 C CA . THR A 1 75 ? 15.461 -17.835 -27.542 1.00 97.25 75 THR A CA 1
ATOM 583 C C . THR A 1 75 ? 15.268 -17.219 -28.915 1.00 97.25 75 THR A C 1
ATOM 585 O O . THR A 1 75 ? 14.978 -17.925 -29.881 1.00 97.25 75 THR A O 1
ATOM 588 N N . TYR A 1 76 ? 15.415 -15.903 -28.998 1.00 97.88 76 TYR A N 1
ATOM 589 C CA . TYR A 1 76 ? 15.240 -15.128 -30.217 1.00 97.88 76 TYR A CA 1
ATOM 590 C C . TYR A 1 76 ? 16.537 -14.402 -30.542 1.00 97.88 76 TYR A C 1
ATOM 592 O O . TYR A 1 76 ? 17.025 -13.602 -29.744 1.00 97.88 76 TYR A O 1
ATOM 600 N N . HIS A 1 77 ? 17.086 -14.667 -31.723 1.00 98.12 77 HIS A N 1
ATOM 601 C CA . HIS A 1 77 ? 18.329 -14.062 -32.181 1.00 98.12 77 HIS A CA 1
ATOM 602 C C . HIS A 1 77 ? 18.047 -13.002 -33.249 1.00 98.12 77 HIS A C 1
ATOM 604 O O . HIS A 1 77 ? 17.510 -13.305 -34.318 1.00 98.12 77 HIS A O 1
ATOM 610 N N . HIS A 1 78 ? 18.459 -11.767 -32.971 1.00 97.88 78 HIS A N 1
ATOM 611 C CA . HIS A 1 78 ? 18.480 -10.654 -33.914 1.00 97.88 78 HIS A CA 1
ATOM 612 C C . HIS A 1 78 ? 19.932 -10.203 -34.158 1.00 97.88 78 HIS A C 1
ATOM 614 O O . HIS A 1 78 ? 20.852 -10.562 -33.422 1.00 97.88 78 HIS A O 1
ATOM 620 N N . SER A 1 79 ? 20.164 -9.385 -35.187 1.00 96.62 79 SER A N 1
ATOM 621 C CA . SER A 1 79 ? 21.499 -8.844 -35.490 1.00 96.62 79 SER A CA 1
ATOM 622 C C . SER A 1 79 ? 22.006 -7.829 -34.453 1.00 96.62 79 SER A C 1
ATOM 624 O O . SER A 1 79 ? 23.202 -7.543 -34.405 1.00 96.62 79 SER A O 1
ATOM 626 N N . PHE A 1 80 ? 21.106 -7.274 -33.636 1.00 97.50 80 PHE A N 1
ATOM 627 C CA . PHE A 1 80 ? 21.420 -6.274 -32.606 1.00 97.50 80 PHE A CA 1
ATOM 628 C C . PHE A 1 80 ? 21.358 -6.828 -31.181 1.00 97.50 80 PHE A C 1
ATOM 630 O O . PHE A 1 80 ? 21.927 -6.224 -30.279 1.00 97.50 80 PHE A O 1
ATOM 637 N N . PHE A 1 81 ? 20.678 -7.954 -30.962 1.00 98.06 81 PHE A N 1
ATOM 638 C CA . PHE A 1 81 ? 20.413 -8.470 -29.622 1.00 98.06 81 PHE A CA 1
ATOM 639 C C . PHE A 1 81 ? 20.017 -9.947 -29.632 1.00 98.06 81 PHE A C 1
ATOM 641 O O . PHE A 1 81 ? 19.783 -10.561 -30.676 1.00 98.06 81 PHE A O 1
ATOM 648 N N . GLU A 1 82 ? 19.906 -10.498 -28.436 1.00 98.44 82 GLU A N 1
ATOM 649 C CA . GLU A 1 82 ? 19.312 -11.791 -28.143 1.00 98.44 82 GLU A CA 1
ATOM 650 C C . GLU A 1 82 ? 18.291 -11.650 -27.019 1.00 98.44 82 GLU A C 1
ATOM 652 O O . GLU A 1 82 ? 18.488 -10.851 -26.108 1.00 98.44 82 GLU A O 1
ATOM 657 N N . VAL A 1 83 ? 17.190 -12.395 -27.094 1.00 98.44 83 VAL A N 1
ATOM 658 C CA . VAL A 1 83 ? 16.155 -12.394 -26.054 1.00 98.44 83 VAL A CA 1
ATOM 659 C C . VAL A 1 83 ? 15.863 -13.820 -25.631 1.00 98.44 83 VAL A C 1
ATOM 661 O O . VAL A 1 83 ? 15.488 -14.651 -26.459 1.00 98.44 83 VAL A O 1
ATOM 664 N N . GLU A 1 84 ? 15.978 -14.083 -24.337 1.00 98.25 84 GLU A N 1
ATOM 665 C CA . GLU A 1 84 ? 15.541 -15.322 -23.706 1.00 98.25 84 GLU A CA 1
ATOM 666 C C . GLU A 1 84 ? 14.192 -15.091 -23.020 1.00 98.25 84 GLU A C 1
ATOM 668 O O . GLU A 1 84 ? 14.049 -14.201 -22.180 1.00 98.25 84 GLU A O 1
ATOM 673 N N . VAL A 1 85 ? 13.195 -15.905 -23.363 1.00 97.94 85 VAL A N 1
ATOM 674 C CA . VAL A 1 85 ? 11.872 -15.918 -22.737 1.00 97.94 85 VAL A CA 1
ATOM 675 C C . VAL A 1 85 ? 11.675 -17.243 -22.021 1.00 97.94 85 VAL A C 1
ATOM 677 O O . VAL A 1 85 ? 11.806 -18.310 -22.624 1.00 97.94 85 VAL A O 1
ATOM 680 N N . VAL A 1 86 ? 11.320 -17.181 -20.741 1.00 97.44 86 VAL A N 1
ATOM 681 C CA . VAL A 1 86 ? 11.075 -18.364 -19.913 1.00 97.44 86 VAL A CA 1
ATOM 682 C C . VAL A 1 86 ? 9.661 -18.326 -19.364 1.00 97.44 86 VAL A C 1
ATOM 684 O O . VAL A 1 86 ? 9.284 -17.379 -18.675 1.00 97.44 86 VAL A O 1
ATOM 687 N N . TYR A 1 87 ? 8.906 -19.388 -19.625 1.00 97.19 87 TYR A N 1
ATOM 688 C CA . TYR A 1 87 ? 7.635 -19.666 -18.971 1.00 97.19 87 TYR A CA 1
ATOM 689 C C . TYR A 1 87 ? 7.828 -20.749 -17.919 1.00 97.19 87 TYR A C 1
ATOM 691 O O . TYR A 1 87 ? 8.390 -21.808 -18.215 1.00 97.19 87 TYR A O 1
ATOM 699 N N . ALA A 1 88 ? 7.335 -20.503 -16.711 1.00 94.62 88 ALA A N 1
ATOM 700 C CA . ALA A 1 88 ? 7.412 -21.445 -15.602 1.00 94.62 88 ALA A CA 1
ATOM 701 C C . ALA A 1 88 ? 6.128 -21.419 -14.768 1.00 94.62 88 ALA A C 1
ATOM 703 O O . ALA A 1 88 ? 5.489 -20.376 -14.634 1.00 94.62 88 ALA A O 1
ATOM 704 N N . ALA A 1 89 ? 5.771 -22.570 -14.200 1.00 90.81 89 ALA A N 1
ATOM 705 C CA . ALA A 1 89 ? 4.832 -22.638 -13.088 1.00 90.81 89 ALA A CA 1
ATOM 706 C C . ALA A 1 89 ? 5.575 -22.375 -11.778 1.00 90.81 89 ALA A C 1
ATOM 708 O O . ALA A 1 89 ? 6.617 -22.988 -11.530 1.00 90.81 89 ALA A O 1
ATOM 709 N N . GLU A 1 90 ? 5.037 -21.480 -10.956 1.00 88.00 90 GLU A N 1
ATOM 710 C CA . GLU A 1 90 ? 5.611 -21.101 -9.668 1.00 88.00 90 GLU A CA 1
ATOM 711 C C . GLU A 1 90 ? 4.484 -20.921 -8.656 1.00 88.00 90 GLU A C 1
ATOM 713 O O . GLU A 1 90 ? 3.632 -20.050 -8.807 1.00 88.00 90 GLU A O 1
ATOM 718 N N . ASP A 1 91 ? 4.480 -21.776 -7.637 1.00 81.56 91 ASP A N 1
ATOM 719 C CA . ASP A 1 91 ? 3.407 -21.913 -6.657 1.00 81.56 91 ASP A CA 1
ATOM 720 C C . ASP A 1 91 ? 2.021 -22.135 -7.267 1.00 81.56 91 ASP A C 1
ATOM 722 O O . ASP A 1 91 ? 1.702 -23.255 -7.625 1.00 81.56 91 ASP A O 1
ATOM 726 N N . ASP A 1 92 ? 1.190 -21.102 -7.362 1.00 81.44 92 ASP A N 1
ATOM 727 C CA . ASP A 1 92 ? -0.194 -21.089 -7.836 1.00 81.44 92 ASP A CA 1
ATOM 728 C C . ASP A 1 92 ? -0.392 -20.213 -9.080 1.00 81.44 92 ASP A C 1
ATOM 730 O O . ASP A 1 92 ? -1.515 -20.035 -9.555 1.00 81.44 92 ASP A O 1
ATOM 734 N N . VAL A 1 93 ? 0.707 -19.725 -9.659 1.00 91.50 93 VAL A N 1
ATOM 735 C CA . VAL A 1 93 ? 0.704 -18.873 -10.849 1.00 91.50 93 VAL A CA 1
ATOM 736 C C . VAL A 1 93 ? 1.622 -19.427 -11.941 1.00 91.50 93 VAL A C 1
ATOM 738 O O . VAL A 1 93 ? 2.478 -20.287 -11.710 1.00 91.50 93 VAL A O 1
ATOM 741 N N . PHE A 1 94 ? 1.459 -18.916 -13.158 1.00 94.56 94 PHE A N 1
ATOM 742 C CA . PHE A 1 94 ? 2.475 -19.022 -14.202 1.00 94.56 94 PHE A CA 1
ATOM 743 C C . PHE A 1 94 ? 3.178 -17.677 -14.353 1.00 94.56 94 PHE A C 1
ATOM 745 O O . PHE A 1 94 ? 2.540 -16.628 -14.265 1.00 94.56 94 PHE A O 1
ATOM 752 N N . ARG A 1 95 ? 4.482 -17.696 -14.627 1.00 96.44 95 ARG A N 1
ATOM 753 C CA . ARG A 1 95 ? 5.259 -16.485 -14.905 1.00 96.44 95 ARG A CA 1
ATOM 754 C C . ARG A 1 95 ? 5.949 -16.572 -16.255 1.00 96.44 95 ARG A C 1
ATOM 756 O O . ARG A 1 95 ? 6.482 -17.621 -16.618 1.00 96.44 95 ARG A O 1
ATOM 763 N N . LYS A 1 96 ? 5.959 -15.448 -16.968 1.00 97.69 96 LYS A N 1
ATOM 764 C CA . LYS A 1 96 ? 6.797 -15.190 -18.142 1.00 97.69 96 LYS A CA 1
ATOM 765 C C . LYS A 1 96 ? 7.901 -14.220 -17.732 1.00 97.69 96 LYS A C 1
ATOM 767 O O . LYS A 1 96 ? 7.615 -13.117 -17.271 1.00 97.69 96 LYS A O 1
ATOM 772 N N . ARG A 1 97 ? 9.154 -14.628 -17.915 1.00 98.19 97 ARG A N 1
ATOM 773 C CA . ARG A 1 97 ? 10.345 -13.790 -17.719 1.00 98.19 97 ARG A CA 1
ATOM 774 C C . ARG A 1 97 ? 11.041 -13.553 -19.040 1.00 98.19 97 ARG A C 1
ATOM 776 O O . ARG A 1 97 ? 11.060 -14.447 -19.883 1.00 98.19 97 ARG A O 1
ATOM 783 N N . MET A 1 98 ? 11.609 -12.364 -19.191 1.00 98.25 98 MET A N 1
ATOM 784 C CA . MET A 1 98 ? 12.338 -11.967 -20.386 1.00 98.25 98 MET A CA 1
ATOM 785 C C . MET A 1 98 ? 13.684 -11.370 -19.998 1.00 98.25 98 MET A C 1
ATOM 787 O O . MET A 1 98 ? 13.749 -10.443 -19.189 1.00 98.25 98 MET A O 1
ATOM 791 N N . ARG A 1 99 ? 14.741 -11.882 -20.619 1.00 98.50 99 ARG A N 1
ATOM 792 C CA . ARG A 1 99 ? 16.102 -11.367 -20.515 1.00 98.50 99 ARG A CA 1
ATOM 793 C C . ARG A 1 99 ? 16.561 -10.934 -21.900 1.00 98.50 99 ARG A C 1
ATOM 795 O O . ARG A 1 99 ? 16.464 -11.712 -22.844 1.00 98.50 99 ARG A O 1
ATOM 802 N N . PHE A 1 100 ? 17.033 -9.702 -22.019 1.00 98.56 100 PHE A N 1
ATOM 803 C CA . PHE A 1 100 ? 17.548 -9.120 -23.253 1.00 98.56 100 PHE A CA 1
ATOM 804 C C . PHE A 1 100 ? 19.054 -8.937 -23.128 1.00 98.56 100 PHE A C 1
ATOM 806 O O . PHE A 1 100 ? 19.508 -8.283 -22.196 1.00 98.56 100 PHE A O 1
ATOM 813 N N . THR A 1 101 ? 19.819 -9.456 -24.078 1.00 98.56 101 THR A N 1
ATOM 814 C CA . THR A 1 101 ? 21.274 -9.292 -24.143 1.00 98.56 101 THR A CA 1
ATOM 815 C C . THR A 1 101 ? 21.644 -8.541 -25.415 1.00 98.56 101 THR A C 1
ATOM 817 O O . THR A 1 101 ? 21.334 -8.971 -26.531 1.00 98.56 101 THR A O 1
ATOM 820 N N . ALA A 1 102 ? 22.306 -7.401 -25.260 1.00 98.50 102 ALA A N 1
ATOM 821 C CA . ALA A 1 102 ? 22.726 -6.564 -26.369 1.00 98.50 102 ALA A CA 1
ATOM 822 C C . ALA A 1 102 ? 23.906 -7.209 -27.122 1.00 98.50 102 ALA A C 1
ATOM 824 O O . ALA A 1 102 ? 24.913 -7.581 -26.527 1.00 98.50 102 ALA A O 1
ATOM 825 N N . LYS A 1 103 ? 23.805 -7.323 -28.452 1.00 97.94 103 LYS A N 1
ATOM 826 C CA . LYS A 1 103 ? 24.921 -7.734 -29.337 1.00 97.94 103 LYS A CA 1
ATOM 827 C C . LYS A 1 103 ? 25.646 -6.542 -29.956 1.00 97.94 103 LYS A C 1
ATOM 829 O O . LYS A 1 103 ? 26.631 -6.718 -30.661 1.00 97.94 103 LYS A O 1
ATOM 834 N N . LYS A 1 104 ? 25.116 -5.341 -29.738 1.00 96.94 104 LYS A N 1
ATOM 835 C CA . LYS A 1 104 ? 25.696 -4.048 -30.094 1.00 96.94 104 LYS A CA 1
ATOM 836 C C . LYS A 1 104 ? 25.272 -3.041 -29.042 1.00 96.94 104 LYS A C 1
ATOM 838 O O . LYS A 1 104 ? 24.197 -3.202 -28.471 1.00 96.94 104 LYS A O 1
ATOM 843 N N . ALA A 1 105 ? 26.057 -1.982 -28.867 1.00 97.56 105 ALA A N 1
ATOM 844 C CA . ALA A 1 105 ? 25.619 -0.844 -28.073 1.00 97.56 105 ALA A CA 1
ATOM 845 C C . ALA A 1 105 ? 24.285 -0.293 -28.617 1.00 97.56 105 ALA A C 1
ATOM 847 O O . ALA A 1 105 ? 24.156 -0.022 -29.820 1.00 97.56 105 ALA A O 1
ATOM 848 N N . LEU A 1 106 ? 23.283 -0.185 -27.747 1.00 97.38 106 LEU A N 1
ATOM 849 C CA . LEU A 1 106 ? 21.933 0.253 -28.100 1.00 97.38 106 LEU A CA 1
ATOM 850 C C . LEU A 1 106 ? 21.188 0.796 -26.881 1.00 97.38 106 LEU A C 1
ATOM 852 O O . LEU A 1 106 ? 21.555 0.514 -25.745 1.00 97.38 106 LEU A O 1
ATOM 856 N N . ARG A 1 107 ? 20.087 1.503 -27.132 1.00 94.38 107 ARG A N 1
ATOM 857 C CA . ARG A 1 107 ? 19.106 1.891 -26.115 1.00 94.38 107 ARG A CA 1
ATOM 858 C C . ARG A 1 107 ? 17.830 1.082 -26.273 1.00 94.38 107 ARG A C 1
ATOM 860 O O . ARG A 1 107 ? 17.309 0.996 -27.384 1.00 94.38 107 ARG A O 1
ATOM 867 N N . ILE A 1 108 ? 17.275 0.569 -25.179 1.00 94.62 108 ILE A N 1
ATOM 868 C CA . ILE A 1 108 ? 15.894 0.071 -25.135 1.00 94.62 108 ILE A CA 1
ATOM 869 C C . ILE A 1 108 ? 15.006 1.209 -24.644 1.00 94.62 108 ILE A C 1
ATOM 871 O O . ILE A 1 108 ? 15.123 1.619 -23.492 1.00 94.62 108 ILE A O 1
ATOM 875 N N . ARG A 1 109 ? 14.101 1.710 -25.489 1.00 90.38 109 ARG A N 1
ATOM 876 C CA . ARG A 1 109 ? 13.156 2.770 -25.099 1.00 90.38 109 ARG A CA 1
ATOM 877 C C . ARG A 1 109 ? 11.883 2.188 -24.510 1.00 90.38 109 ARG A C 1
ATOM 879 O O . ARG A 1 109 ? 11.552 2.448 -23.358 1.00 90.38 109 ARG A O 1
ATOM 886 N N . TYR A 1 110 ? 11.211 1.364 -25.308 1.00 91.75 110 TYR A N 1
ATOM 887 C CA . TYR A 1 110 ? 9.909 0.788 -24.995 1.00 91.75 110 TYR A CA 1
ATOM 888 C C . TYR A 1 110 ? 9.891 -0.696 -25.326 1.00 91.75 110 TYR A C 1
ATOM 890 O O . TYR A 1 110 ? 10.460 -1.132 -26.330 1.00 91.75 110 TYR A O 1
ATOM 898 N N . ALA A 1 111 ? 9.188 -1.461 -24.505 1.00 95.50 111 ALA A N 1
ATOM 899 C CA . ALA A 1 111 ? 9.026 -2.890 -24.652 1.00 95.50 111 ALA A CA 1
ATOM 900 C C . ALA A 1 111 ? 7.569 -3.275 -24.415 1.00 95.50 111 ALA A C 1
ATOM 902 O O . ALA A 1 111 ? 7.076 -3.281 -23.287 1.00 95.50 111 ALA A O 1
ATOM 903 N N . LYS A 1 112 ? 6.891 -3.672 -25.487 1.00 97.25 112 LYS A N 1
ATOM 904 C CA . LYS A 1 112 ? 5.655 -4.443 -25.385 1.00 97.25 112 LYS A CA 1
ATOM 905 C C . LYS A 1 112 ? 6.081 -5.865 -25.069 1.00 97.25 112 LYS A C 1
ATOM 907 O O . LYS A 1 112 ? 6.667 -6.524 -25.920 1.00 97.25 112 LYS A O 1
ATOM 912 N N . THR A 1 113 ? 5.867 -6.300 -23.838 1.00 96.81 113 THR A N 1
ATOM 913 C CA . THR A 1 113 ? 6.324 -7.610 -23.349 1.00 96.81 113 THR A CA 1
ATOM 914 C C . THR A 1 113 ? 5.260 -8.691 -23.511 1.00 96.81 113 THR A C 1
ATOM 916 O O . THR A 1 113 ? 5.562 -9.869 -23.363 1.00 96.81 113 THR A O 1
ATOM 919 N N . GLU A 1 114 ? 4.031 -8.313 -23.871 1.00 97.12 114 GLU A N 1
ATOM 920 C CA . GLU A 1 114 ? 2.968 -9.215 -24.316 1.00 97.12 114 GLU A CA 1
ATOM 921 C C . GLU A 1 114 ? 1.957 -8.431 -25.163 1.00 97.12 114 GLU A C 1
ATOM 923 O O . GLU A 1 114 ? 1.507 -7.353 -24.759 1.00 97.12 114 GLU A O 1
ATOM 928 N N . LEU A 1 115 ? 1.582 -8.973 -26.324 1.00 97.94 115 LEU A N 1
ATOM 929 C CA . LEU A 1 115 ? 0.461 -8.485 -27.124 1.00 97.94 115 LEU A CA 1
ATOM 930 C C . LEU A 1 115 ? -0.371 -9.680 -27.594 1.00 97.94 115 LEU A C 1
ATOM 932 O O . LEU A 1 115 ? 0.089 -10.497 -28.395 1.00 97.94 115 LEU A O 1
ATOM 936 N N . CYS A 1 116 ? -1.608 -9.781 -27.121 1.00 98.00 116 CYS A N 1
ATOM 937 C CA . CYS A 1 116 ? -2.469 -10.925 -27.412 1.00 98.00 116 CYS A CA 1
ATOM 938 C C . CYS A 1 116 ? -3.949 -10.537 -27.491 1.00 98.00 116 CYS A C 1
ATOM 940 O O . CYS A 1 116 ? -4.349 -9.464 -27.046 1.00 98.00 116 CYS A O 1
ATOM 942 N N . LYS A 1 117 ? -4.770 -11.414 -28.073 1.00 97.94 117 LYS A N 1
ATOM 943 C CA . LYS A 1 117 ? -6.236 -11.350 -27.989 1.00 97.94 117 LYS A CA 1
ATOM 944 C C . LYS A 1 117 ? -6.747 -12.384 -27.001 1.00 97.94 117 LYS A C 1
ATOM 946 O O . LYS A 1 117 ? -6.291 -13.522 -27.049 1.00 97.94 117 LYS A O 1
ATOM 951 N N . CYS A 1 118 ? -7.707 -12.013 -26.168 1.00 96.62 118 CYS A N 1
ATOM 952 C CA . CYS A 1 118 ? -8.382 -12.924 -25.253 1.00 96.62 118 CYS A CA 1
ATOM 953 C C . CYS A 1 118 ? -9.761 -13.310 -25.797 1.00 96.62 118 CYS A C 1
ATOM 955 O O . CYS A 1 118 ? -10.502 -12.453 -26.278 1.00 96.62 118 CYS A O 1
ATOM 957 N N . ASP A 1 119 ? -10.116 -14.588 -25.699 1.00 94.00 119 ASP A N 1
ATOM 958 C CA . ASP A 1 119 ? -11.453 -15.100 -26.035 1.00 94.00 119 ASP A CA 1
ATOM 959 C C . ASP A 1 119 ? -12.476 -14.949 -24.891 1.00 94.00 119 ASP A C 1
ATOM 961 O O . ASP A 1 119 ? -13.654 -15.261 -25.070 1.00 94.00 119 ASP A O 1
ATOM 965 N N . ALA A 1 120 ? -12.050 -14.433 -23.736 1.00 92.12 120 ALA A N 1
ATOM 966 C CA . ALA A 1 120 ? -12.885 -14.194 -22.566 1.00 92.12 120 ALA A CA 1
ATOM 967 C C . ALA A 1 120 ? -13.039 -12.688 -22.255 1.00 92.12 120 ALA A C 1
ATOM 969 O O . ALA A 1 120 ? -12.159 -11.892 -22.594 1.00 92.12 120 ALA A O 1
ATOM 970 N N . PRO A 1 121 ? -14.130 -12.275 -21.574 1.00 93.69 121 PRO A N 1
ATOM 971 C CA . PRO A 1 121 ? -14.342 -10.883 -21.180 1.00 93.69 121 PRO A CA 1
ATOM 972 C C . PRO A 1 121 ? -13.195 -10.318 -20.336 1.00 93.69 121 PRO A C 1
ATOM 974 O O . PRO A 1 121 ? -12.731 -10.958 -19.392 1.00 93.69 121 PRO A O 1
ATOM 977 N N . LEU A 1 122 ? -12.780 -9.090 -20.647 1.00 95.50 122 LEU A N 1
ATOM 978 C CA . LEU A 1 122 ? -11.671 -8.403 -19.988 1.00 95.50 122 LEU A CA 1
ATOM 979 C C . LEU A 1 122 ? -12.160 -7.192 -19.196 1.00 95.50 122 LEU A C 1
ATOM 981 O O . LEU A 1 122 ? -13.048 -6.459 -19.639 1.00 95.50 122 LEU A O 1
ATOM 985 N N . ARG A 1 123 ? -11.545 -6.950 -18.038 1.00 94.38 123 ARG A N 1
ATOM 986 C CA . ARG A 1 123 ? -11.817 -5.780 -17.192 1.00 94.38 123 ARG A CA 1
ATOM 987 C C . ARG A 1 123 ? -10.549 -5.275 -16.502 1.00 94.38 123 ARG A C 1
ATOM 989 O O . ARG A 1 123 ? -9.568 -6.005 -16.375 1.00 94.38 123 ARG A O 1
ATOM 996 N N . ARG A 1 124 ? -10.611 -4.032 -16.011 1.00 92.69 124 ARG A N 1
ATOM 997 C CA . ARG A 1 124 ? -9.508 -3.282 -15.373 1.00 92.69 124 ARG A CA 1
ATOM 998 C C . ARG A 1 124 ? -8.384 -2.881 -16.345 1.00 92.69 124 ARG A C 1
ATOM 1000 O O . ARG A 1 124 ? -8.695 -2.412 -17.436 1.00 92.69 124 ARG A O 1
ATOM 1007 N N . GLY A 1 125 ? -7.118 -2.975 -15.932 1.00 92.81 125 GLY A N 1
ATOM 1008 C CA . GLY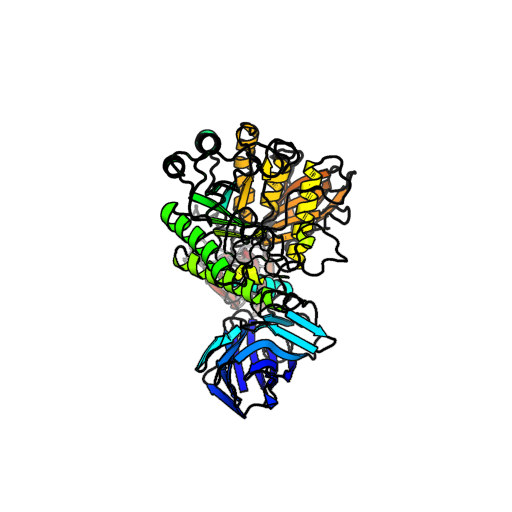 A 1 125 ? -5.970 -2.402 -16.635 1.00 92.81 125 GLY A CA 1
ATOM 1009 C C . GLY A 1 125 ? -5.724 -0.918 -16.326 1.00 92.81 125 GLY A C 1
ATOM 1010 O O . GLY A 1 125 ? -6.561 -0.220 -15.750 1.00 92.81 125 GLY A O 1
ATOM 1011 N N . GLY A 1 126 ? -4.541 -0.444 -16.698 1.00 93.31 126 GLY A N 1
ATOM 1012 C CA . GLY A 1 126 ? -3.989 0.865 -16.373 1.00 93.31 126 GLY A CA 1
ATOM 1013 C C . GLY A 1 126 ? -2.522 0.761 -15.967 1.00 93.31 126 GLY A C 1
ATOM 1014 O O . GLY A 1 126 ? -1.907 -0.302 -16.072 1.00 93.31 126 GLY A O 1
ATOM 1015 N N . GLU A 1 127 ? -1.966 1.875 -15.502 1.00 93.31 127 GLU A N 1
ATOM 1016 C CA . GLU A 1 127 ? -0.637 1.891 -14.893 1.00 93.31 127 GLU A CA 1
ATOM 1017 C C . GLU A 1 127 ? -0.645 1.070 -13.594 1.00 93.31 127 GLU A C 1
ATOM 1019 O O . GLU A 1 127 ? -1.477 1.300 -12.715 1.00 93.31 127 GLU A O 1
ATOM 1024 N N . GLY A 1 128 ? 0.233 0.072 -13.501 1.00 94.75 128 GLY A N 1
ATOM 1025 C CA . GLY A 1 128 ? 0.406 -0.767 -12.319 1.00 94.75 128 GLY A CA 1
ATOM 1026 C C . GLY A 1 128 ? -0.816 -1.602 -11.917 1.00 94.75 128 GLY A C 1
ATOM 1027 O O . GLY A 1 128 ? -0.826 -2.180 -10.838 1.00 94.75 128 GLY A O 1
ATOM 1028 N N . GLN A 1 129 ? -1.857 -1.681 -12.749 1.00 96.38 129 GLN A N 1
ATOM 1029 C CA . GLN A 1 129 ? -3.083 -2.422 -12.437 1.00 96.38 129 GLN A CA 1
ATOM 1030 C C . GLN A 1 129 ? -3.108 -3.788 -13.113 1.00 96.38 129 GLN A C 1
ATOM 1032 O O . GLN A 1 129 ? -2.728 -3.878 -14.282 1.00 96.38 129 GLN A O 1
ATOM 1037 N N . PRO A 1 130 ? -3.619 -4.843 -12.455 1.00 97.44 130 PRO A N 1
ATOM 1038 C CA . PRO A 1 130 ? -3.866 -6.104 -13.136 1.00 97.44 130 PRO A CA 1
ATOM 1039 C C . PRO A 1 130 ? -4.999 -5.965 -14.162 1.00 97.44 130 PRO A C 1
ATOM 1041 O O . PRO A 1 130 ? -5.913 -5.141 -14.033 1.00 97.44 130 PRO A O 1
ATOM 1044 N N . ILE A 1 131 ? -4.962 -6.830 -15.166 1.00 97.81 131 ILE A N 1
ATOM 1045 C CA . ILE A 1 131 ? -6.090 -7.158 -16.033 1.00 97.81 131 ILE A CA 1
ATOM 1046 C C . ILE A 1 131 ? -6.768 -8.395 -15.452 1.00 97.81 131 ILE A C 1
ATOM 1048 O O . ILE A 1 131 ? -6.096 -9.366 -15.105 1.00 97.81 131 ILE A O 1
ATOM 1052 N N . LEU A 1 132 ? -8.095 -8.367 -15.361 1.00 95.94 132 LEU A N 1
ATOM 1053 C CA . LEU A 1 132 ? -8.889 -9.514 -14.928 1.00 95.94 132 LEU A CA 1
ATOM 1054 C C . LEU A 1 132 ? -9.617 -10.109 -16.135 1.00 95.94 132 LEU A C 1
ATOM 1056 O O . LEU A 1 132 ? -10.191 -9.381 -16.952 1.00 95.94 132 LEU A O 1
ATOM 1060 N N . ILE A 1 133 ? -9.567 -11.432 -16.234 1.00 93.75 133 ILE A N 1
ATOM 1061 C CA . ILE A 1 133 ? -10.108 -12.242 -17.321 1.00 93.75 133 ILE A CA 1
ATOM 1062 C C . ILE A 1 133 ? -11.307 -13.006 -16.760 1.00 93.75 133 ILE A C 1
ATOM 1064 O O . ILE A 1 133 ? -11.157 -14.054 -16.122 1.00 93.75 133 ILE A O 1
ATOM 1068 N N . ASN A 1 134 ? -12.502 -12.461 -16.995 1.00 88.38 134 ASN A N 1
ATOM 1069 C CA . ASN A 1 134 ? -13.754 -12.932 -16.404 1.00 88.38 134 ASN A CA 1
ATOM 1070 C C . ASN A 1 134 ? -13.605 -13.121 -14.872 1.00 88.38 134 ASN A C 1
ATOM 1072 O O . ASN A 1 134 ? -12.990 -12.280 -14.220 1.00 88.38 134 ASN A O 1
ATOM 1076 N N . GLU A 1 135 ? -14.116 -14.224 -14.321 1.00 86.38 135 GLU A N 1
ATOM 1077 C CA . GLU A 1 135 ? -13.832 -14.715 -12.962 1.00 86.38 135 GLU A CA 1
ATOM 1078 C C . GLU A 1 135 ? -12.808 -15.869 -12.964 1.00 86.38 135 GLU A C 1
ATOM 1080 O O . GLU A 1 135 ? -12.768 -16.685 -12.048 1.00 86.38 135 GLU A O 1
ATOM 1085 N N . MET A 1 136 ? -12.004 -15.991 -14.029 1.00 86.75 136 MET A N 1
ATOM 1086 C CA . MET A 1 136 ? -11.123 -17.147 -14.242 1.00 86.75 136 MET A CA 1
ATOM 1087 C C . MET A 1 136 ? -9.659 -16.868 -13.920 1.00 86.75 136 MET A C 1
ATOM 1089 O O . MET A 1 136 ? -8.971 -17.770 -13.448 1.00 86.75 136 MET A O 1
ATOM 1093 N N . ALA A 1 137 ? -9.151 -15.673 -14.228 1.00 92.19 137 ALA A N 1
ATOM 1094 C CA . ALA A 1 137 ? -7.729 -15.372 -14.086 1.00 92.19 137 ALA A CA 1
ATOM 1095 C C . ALA A 1 137 ? -7.438 -13.874 -13.956 1.00 92.19 137 ALA A C 1
ATOM 1097 O O . ALA A 1 137 ? -8.221 -13.030 -14.392 1.00 92.19 137 ALA A O 1
ATOM 1098 N N . PHE A 1 138 ? -6.268 -13.553 -13.415 1.00 95.50 138 PHE A N 1
ATOM 1099 C CA . PHE A 1 138 ? -5.666 -12.228 -13.477 1.00 95.50 138 PHE A CA 1
ATOM 1100 C C . PHE A 1 138 ? -4.319 -12.289 -14.200 1.00 95.50 138 PHE A C 1
ATOM 1102 O O . PHE A 1 138 ? -3.624 -13.307 -14.169 1.00 95.50 138 PHE A O 1
ATOM 1109 N N . MET A 1 139 ? -3.923 -11.184 -14.829 1.00 97.06 139 MET A N 1
ATOM 1110 C CA . MET A 1 139 ? -2.594 -11.036 -15.414 1.00 97.06 139 MET A CA 1
ATOM 1111 C C . MET A 1 139 ? -2.074 -9.603 -15.342 1.00 97.06 139 MET A C 1
ATOM 1113 O O . MET A 1 139 ? -2.847 -8.646 -15.342 1.00 97.06 139 MET A O 1
ATOM 1117 N N . GLY A 1 140 ? -0.757 -9.441 -15.320 1.00 98.00 140 GLY A N 1
ATOM 1118 C CA . GLY A 1 140 ? -0.107 -8.132 -15.326 1.00 98.00 140 GLY A CA 1
ATOM 1119 C C . GLY A 1 140 ? 1.402 -8.252 -15.177 1.00 98.00 140 GLY A C 1
ATOM 1120 O O . GLY A 1 140 ? 1.916 -9.332 -14.892 1.00 98.00 140 GLY A O 1
ATOM 1121 N N . ILE A 1 141 ? 2.112 -7.148 -15.383 1.00 98.44 141 ILE A N 1
ATOM 1122 C CA . ILE A 1 141 ? 3.538 -7.056 -15.060 1.00 98.44 141 ILE A CA 1
ATOM 1123 C C . ILE A 1 141 ? 3.667 -6.741 -13.565 1.00 98.44 141 ILE A C 1
ATOM 1125 O O . ILE A 1 141 ? 3.026 -5.805 -13.086 1.00 98.44 141 ILE A O 1
ATOM 1129 N N . GLU A 1 142 ? 4.503 -7.487 -12.843 1.00 97.69 142 GLU A N 1
ATOM 1130 C CA . GLU A 1 142 ? 4.795 -7.289 -11.412 1.00 97.69 142 GLU A CA 1
ATOM 1131 C C . GLU A 1 142 ? 5.696 -6.060 -11.183 1.00 97.69 142 GLU A C 1
ATOM 1133 O O . GLU A 1 142 ? 6.797 -6.154 -10.647 1.00 97.69 142 GLU A O 1
ATOM 1138 N N . PHE A 1 143 ? 5.257 -4.895 -11.657 1.00 97.69 143 PHE A N 1
ATOM 1139 C CA . PHE A 1 143 ? 6.015 -3.651 -11.592 1.00 97.69 143 PHE A CA 1
ATOM 1140 C C . PHE A 1 143 ? 5.082 -2.447 -11.434 1.00 97.69 143 PHE A C 1
ATOM 1142 O O . PHE A 1 143 ? 4.143 -2.307 -12.231 1.00 97.69 143 PHE A O 1
ATOM 1149 N N . PRO A 1 144 ? 5.328 -1.544 -10.462 1.00 96.50 144 PRO A N 1
ATOM 1150 C CA . PRO A 1 144 ? 4.405 -0.453 -10.177 1.00 96.50 144 PRO A CA 1
ATOM 1151 C C . PRO A 1 144 ? 4.146 0.511 -11.333 1.00 96.50 144 PRO A C 1
ATOM 1153 O O . PRO A 1 144 ? 3.003 0.925 -11.504 1.00 96.50 144 PRO A O 1
ATOM 1156 N N . ALA A 1 145 ? 5.166 0.814 -12.142 1.00 94.06 145 ALA A N 1
ATOM 1157 C CA . ALA A 1 145 ? 5.068 1.743 -13.272 1.00 94.06 145 ALA A CA 1
ATOM 1158 C C . ALA A 1 145 ? 4.832 1.052 -14.630 1.00 94.06 145 ALA A C 1
ATOM 1160 O O . ALA A 1 145 ? 4.919 1.694 -15.676 1.00 94.06 145 ALA A O 1
ATOM 1161 N N . SER A 1 146 ? 4.526 -0.252 -14.634 1.00 94.50 146 SER A N 1
ATOM 1162 C CA . SER A 1 146 ? 4.130 -0.957 -15.861 1.00 94.50 146 SER A CA 1
ATOM 1163 C C . SER A 1 146 ? 2.802 -0.440 -16.404 1.00 94.50 146 SER A C 1
ATOM 1165 O O . SER A 1 146 ? 1.992 0.107 -15.657 1.00 94.50 146 SER A O 1
ATOM 1167 N N . VAL A 1 147 ? 2.526 -0.658 -17.691 1.00 94.06 147 VAL A N 1
ATOM 1168 C CA . VAL A 1 147 ? 1.241 -0.276 -18.290 1.00 94.06 147 VAL A CA 1
ATOM 1169 C C . VAL A 1 147 ? 0.541 -1.489 -18.893 1.00 94.06 147 VAL A C 1
ATOM 1171 O O . VAL A 1 147 ? 1.010 -2.075 -19.867 1.00 94.06 147 VAL A O 1
ATOM 1174 N N . ASN A 1 148 ? -0.629 -1.827 -18.345 1.00 96.25 148 ASN A N 1
ATOM 1175 C CA . ASN A 1 148 ? -1.426 -2.985 -18.757 1.00 96.25 148 ASN A CA 1
ATOM 1176 C C . ASN A 1 148 ? -2.733 -2.493 -19.403 1.00 96.25 148 ASN A C 1
ATOM 1178 O O . ASN A 1 148 ? -3.651 -2.070 -18.704 1.00 96.25 148 ASN A O 1
ATOM 1182 N N . ARG A 1 149 ? -2.835 -2.485 -20.736 1.00 95.44 149 ARG A N 1
ATOM 1183 C CA . ARG A 1 149 ? -3.977 -1.903 -21.471 1.00 95.44 149 ARG A CA 1
ATOM 1184 C C . ARG A 1 149 ? -4.883 -2.973 -22.072 1.00 95.44 149 ARG A C 1
ATOM 1186 O O . ARG A 1 149 ? -4.413 -3.996 -22.562 1.00 95.44 149 ARG A O 1
ATOM 1193 N N . ILE A 1 150 ? -6.177 -2.662 -22.113 1.00 95.25 150 ILE A N 1
ATOM 1194 C CA . ILE A 1 150 ? -7.190 -3.410 -22.862 1.00 95.25 150 ILE A CA 1
ATOM 1195 C C . ILE A 1 150 ? -7.713 -2.512 -23.985 1.00 95.25 150 ILE A C 1
ATOM 1197 O O . ILE A 1 150 ? -8.026 -1.341 -23.766 1.00 95.25 150 ILE A O 1
ATOM 1201 N N . THR A 1 151 ? -7.825 -3.048 -25.194 1.00 95.12 151 THR A N 1
ATOM 1202 C CA . THR A 1 151 ? -8.533 -2.418 -26.316 1.00 95.12 151 THR A CA 1
ATOM 1203 C C . THR A 1 151 ? -9.398 -3.479 -26.983 1.00 95.12 151 THR A C 1
ATOM 1205 O O . THR A 1 151 ? -8.886 -4.346 -27.686 1.00 95.12 151 THR A O 1
ATOM 1208 N N . ASN A 1 152 ? -10.712 -3.422 -26.753 1.00 92.44 152 ASN A N 1
ATOM 1209 C CA . ASN A 1 152 ? -11.652 -4.492 -27.106 1.00 92.44 152 ASN A CA 1
ATOM 1210 C C . ASN A 1 152 ? -11.235 -5.838 -26.478 1.00 92.44 152 ASN A C 1
ATOM 1212 O O . ASN A 1 152 ? -11.187 -5.958 -25.259 1.00 92.44 152 ASN A O 1
ATOM 1216 N N . ASP A 1 153 ? -10.914 -6.826 -27.311 1.00 95.31 153 ASP A N 1
ATOM 1217 C CA . ASP A 1 153 ? -10.428 -8.157 -26.941 1.00 95.31 153 ASP A CA 1
ATOM 1218 C C . ASP A 1 153 ? -8.896 -8.229 -26.825 1.00 95.31 153 ASP A C 1
ATOM 1220 O O . ASP A 1 153 ? -8.347 -9.288 -26.538 1.00 95.31 153 ASP A O 1
ATOM 1224 N N . THR A 1 154 ? -8.186 -7.130 -27.092 1.00 97.88 154 THR A N 1
ATOM 1225 C CA . THR A 1 154 ? -6.722 -7.102 -27.176 1.00 97.88 154 THR A CA 1
ATOM 1226 C C . THR A 1 154 ? -6.105 -6.619 -25.868 1.00 97.88 154 THR A C 1
ATOM 1228 O O . THR A 1 154 ? -6.492 -5.577 -25.337 1.00 97.88 154 THR A O 1
ATOM 1231 N N . ILE A 1 155 ? -5.111 -7.358 -25.383 1.00 98.31 155 ILE A N 1
ATOM 1232 C CA . ILE A 1 155 ? -4.299 -7.058 -24.205 1.00 98.31 155 ILE A CA 1
ATOM 1233 C C . ILE A 1 155 ? -2.910 -6.621 -24.661 1.00 98.31 155 ILE A C 1
ATOM 1235 O O . ILE A 1 155 ? -2.290 -7.282 -25.494 1.00 98.31 155 ILE A O 1
ATOM 1239 N N . LEU A 1 156 ? -2.418 -5.531 -24.075 1.00 97.88 156 LEU A N 1
ATOM 1240 C CA . LEU A 1 156 ? -1.056 -5.034 -24.238 1.00 97.88 156 LEU A CA 1
ATOM 1241 C C . LEU A 1 156 ? -0.418 -4.837 -22.862 1.00 97.88 156 LEU A C 1
ATOM 1243 O O . LEU A 1 156 ? -0.931 -4.050 -22.067 1.00 97.88 156 LEU A O 1
ATOM 1247 N N . LEU A 1 157 ? 0.716 -5.491 -22.618 1.00 98.12 157 LEU A N 1
ATOM 1248 C CA . LEU A 1 157 ? 1.546 -5.263 -21.434 1.00 98.12 157 LEU A CA 1
ATOM 1249 C C . LEU A 1 157 ? 2.855 -4.583 -21.851 1.00 98.12 157 LEU A C 1
ATOM 1251 O O . LEU A 1 157 ? 3.563 -5.072 -22.737 1.00 98.12 157 LEU A O 1
ATOM 1255 N N . GLU A 1 158 ? 3.164 -3.445 -21.238 1.00 95.81 158 GLU A N 1
ATOM 1256 C CA . GLU A 1 158 ? 4.233 -2.539 -21.666 1.00 95.81 158 GLU A CA 1
ATOM 1257 C C . GLU A 1 158 ? 5.132 -2.117 -20.493 1.00 95.81 158 GLU A C 1
ATOM 1259 O O . GLU A 1 158 ? 4.656 -1.832 -19.392 1.00 95.81 158 GLU A O 1
ATOM 1264 N N . GLN A 1 159 ? 6.439 -2.081 -20.760 1.00 94.75 159 GLN A N 1
ATOM 1265 C CA . GLN A 1 159 ? 7.491 -1.497 -19.923 1.00 94.75 159 GLN A CA 1
ATOM 1266 C C . GLN A 1 159 ? 8.227 -0.444 -20.764 1.00 94.75 159 GLN A C 1
ATOM 1268 O O . GLN A 1 159 ? 8.359 -0.594 -21.983 1.00 94.75 159 GLN A O 1
ATOM 1273 N N . SER A 1 160 ? 8.715 0.616 -20.132 1.00 92.12 160 SER A N 1
ATOM 1274 C CA . SER A 1 160 ? 9.480 1.709 -20.745 1.00 92.12 160 SER A CA 1
ATOM 1275 C C . SER A 1 160 ? 10.857 1.841 -20.081 1.00 92.12 160 SER A C 1
ATOM 1277 O O . SER A 1 160 ? 11.094 2.816 -19.369 1.00 92.12 160 SER A O 1
ATOM 1279 N N . PRO A 1 161 ? 11.778 0.871 -20.265 1.00 91.81 161 PRO A N 1
ATOM 1280 C CA . PRO A 1 161 ? 13.034 0.840 -19.518 1.00 91.81 161 PRO A CA 1
ATOM 1281 C C . PRO A 1 161 ? 13.903 2.071 -19.680 1.00 91.81 161 PRO A C 1
ATOM 1283 O O . PRO A 1 161 ? 14.608 2.422 -18.741 1.00 91.81 161 PRO A O 1
ATOM 1286 N N . PHE A 1 162 ? 13.876 2.650 -20.883 1.00 90.06 162 PHE A N 1
ATOM 1287 C CA . PHE A 1 162 ? 14.695 3.777 -21.304 1.00 90.06 162 PHE A CA 1
ATOM 1288 C C . PHE A 1 162 ? 16.162 3.668 -20.846 1.00 90.06 162 PHE A C 1
ATOM 1290 O O . PHE A 1 162 ? 16.694 4.533 -20.157 1.00 90.06 162 PHE A O 1
ATOM 1297 N N . ILE A 1 163 ? 16.811 2.561 -21.214 1.00 90.88 163 ILE A N 1
ATOM 1298 C CA . ILE A 1 163 ? 18.144 2.192 -20.723 1.00 90.88 163 ILE A CA 1
ATOM 1299 C C . ILE A 1 163 ? 19.127 1.971 -21.872 1.00 90.88 163 ILE A C 1
ATOM 1301 O O . ILE A 1 163 ? 18.786 1.328 -22.869 1.00 90.88 163 ILE A O 1
ATOM 1305 N N . ASP A 1 164 ? 20.339 2.503 -21.724 1.00 92.69 164 ASP A N 1
ATOM 1306 C CA . ASP A 1 164 ? 21.473 2.203 -22.597 1.00 92.69 164 ASP A CA 1
ATOM 1307 C C . ASP A 1 164 ? 22.157 0.915 -22.153 1.00 92.69 164 ASP A C 1
ATOM 1309 O O . ASP A 1 164 ? 22.392 0.713 -20.964 1.00 92.69 164 ASP A O 1
ATOM 1313 N N . LEU A 1 165 ? 22.491 0.067 -23.121 1.00 97.12 165 LEU A N 1
ATOM 1314 C CA . LEU A 1 165 ? 23.240 -1.165 -22.924 1.00 97.12 165 LEU A CA 1
ATOM 1315 C C . LEU A 1 165 ? 24.472 -1.148 -23.824 1.00 97.12 165 LEU A C 1
ATOM 1317 O O . LEU A 1 165 ? 24.369 -0.910 -25.033 1.00 97.12 165 LEU A O 1
ATOM 1321 N N . ALA A 1 166 ? 25.633 -1.435 -23.247 1.00 97.88 166 ALA A N 1
ATOM 1322 C CA . ALA A 1 166 ? 26.841 -1.745 -23.994 1.00 97.88 166 ALA A CA 1
ATOM 1323 C C . ALA A 1 166 ? 26.749 -3.138 -24.642 1.00 97.88 166 ALA A C 1
ATOM 1325 O O . ALA A 1 166 ? 25.892 -3.963 -24.321 1.00 97.88 166 ALA A O 1
ATOM 1326 N N . GLU A 1 167 ? 27.645 -3.420 -25.588 1.00 97.81 167 GLU A N 1
ATOM 1327 C CA . GLU A 1 167 ? 27.735 -4.753 -26.186 1.00 97.81 167 GLU A CA 1
ATOM 1328 C C . GLU A 1 167 ? 28.042 -5.815 -25.116 1.00 97.81 167 GLU A C 1
ATOM 1330 O O . GLU A 1 167 ? 28.968 -5.666 -24.322 1.00 97.81 167 GLU A O 1
ATOM 1335 N N . GLY A 1 168 ? 27.252 -6.889 -25.101 1.00 97.81 168 GLY A N 1
ATOM 1336 C CA . GLY A 1 168 ? 27.329 -7.963 -24.113 1.00 97.81 168 GLY A CA 1
ATOM 1337 C C . GLY A 1 168 ? 26.533 -7.705 -22.830 1.00 97.81 168 GLY A C 1
ATOM 1338 O O . GLY A 1 168 ? 26.307 -8.648 -22.070 1.00 97.81 168 GLY A O 1
ATOM 1339 N N . GLU A 1 169 ? 26.061 -6.479 -22.585 1.00 98.38 169 GLU A N 1
ATOM 1340 C CA . GLU A 1 169 ? 25.247 -6.189 -21.405 1.00 98.38 169 GLU A CA 1
ATOM 1341 C C . GLU A 1 169 ? 23.854 -6.800 -21.509 1.00 98.38 169 GLU A C 1
ATOM 1343 O O . GLU A 1 169 ? 23.282 -6.988 -22.587 1.00 98.38 169 GLU A O 1
ATOM 1348 N N . THR A 1 170 ? 23.315 -7.139 -20.343 1.00 98.25 170 THR A N 1
ATOM 1349 C CA . THR A 1 170 ? 22.038 -7.823 -20.207 1.00 98.25 170 THR A CA 1
ATOM 1350 C C . THR A 1 170 ? 21.093 -7.010 -19.344 1.00 98.25 170 THR A C 1
ATOM 1352 O O . THR A 1 170 ? 21.490 -6.427 -18.339 1.00 98.25 170 THR A O 1
ATOM 1355 N N . TYR A 1 171 ? 19.825 -7.025 -19.728 1.00 97.88 171 TYR A N 1
ATOM 1356 C CA . TYR A 1 171 ? 18.738 -6.364 -19.043 1.00 97.88 171 TYR A CA 1
ATOM 1357 C C . TYR A 1 171 ? 17.589 -7.347 -18.799 1.00 97.88 171 TYR A C 1
ATOM 1359 O O . TYR A 1 171 ? 17.155 -8.061 -19.709 1.00 97.88 171 TYR A O 1
ATOM 1367 N N . GLU A 1 172 ? 17.091 -7.384 -17.566 1.00 97.94 172 GLU A N 1
ATOM 1368 C CA . GLU A 1 172 ? 15.956 -8.217 -17.175 1.00 97.94 172 GLU A CA 1
ATOM 1369 C C . GLU A 1 172 ? 14.698 -7.362 -17.034 1.00 97.94 172 GLU A C 1
ATOM 1371 O O . GLU A 1 172 ? 14.671 -6.366 -16.309 1.00 97.94 172 GLU A O 1
ATOM 1376 N N . PHE A 1 173 ? 13.646 -7.763 -17.744 1.00 98.12 173 PHE A N 1
ATOM 1377 C CA . PHE A 1 173 ? 12.329 -7.151 -17.613 1.00 98.12 173 PHE A CA 1
ATOM 1378 C C . PHE A 1 173 ? 11.618 -7.687 -16.373 1.00 98.12 173 PHE A C 1
ATOM 1380 O O . PHE A 1 173 ? 11.783 -8.855 -16.006 1.00 98.12 173 PHE A O 1
ATOM 1387 N N . TYR A 1 174 ? 10.739 -6.870 -15.793 1.00 98.00 174 TYR A N 1
ATOM 1388 C CA . TYR A 1 174 ? 9.855 -7.346 -14.734 1.00 98.00 174 TYR A CA 1
ATOM 1389 C C . TYR A 1 174 ? 8.932 -8.452 -15.267 1.00 98.00 174 TYR A C 1
ATOM 1391 O O . TYR A 1 174 ? 8.466 -8.365 -16.413 1.00 98.00 174 TYR A O 1
ATOM 1399 N N . PRO A 1 175 ? 8.683 -9.508 -14.473 1.00 97.75 175 PRO A N 1
ATOM 1400 C CA . PRO A 1 175 ? 7.934 -10.670 -14.924 1.00 97.75 175 PRO A CA 1
ATOM 1401 C C . PRO A 1 175 ? 6.465 -10.333 -15.177 1.00 97.75 175 PRO A C 1
ATOM 1403 O O . PRO A 1 175 ? 5.860 -9.502 -14.498 1.00 97.75 175 PRO A O 1
ATOM 1406 N N . ILE A 1 176 ? 5.876 -11.050 -16.132 1.00 98.50 176 ILE A N 1
ATOM 1407 C CA . ILE A 1 176 ? 4.428 -11.093 -16.317 1.00 98.50 176 ILE A CA 1
ATOM 1408 C C . ILE A 1 176 ? 3.893 -12.286 -15.536 1.00 98.50 176 ILE A C 1
ATOM 1410 O O . ILE A 1 176 ? 4.345 -13.416 -15.748 1.00 98.50 176 ILE A O 1
ATOM 1414 N N . VAL A 1 177 ? 2.910 -12.038 -14.678 1.00 97.81 177 VAL A N 1
ATOM 1415 C CA . VAL A 1 177 ? 2.197 -13.072 -13.931 1.00 97.81 177 VAL A CA 1
ATOM 1416 C C . VAL A 1 177 ? 0.872 -13.416 -14.599 1.00 97.81 177 VAL A C 1
ATOM 1418 O O . VAL A 1 177 ? 0.180 -12.544 -15.123 1.00 97.81 177 VAL A O 1
ATOM 1421 N N . TYR A 1 178 ? 0.520 -14.698 -14.547 1.00 95.50 178 TYR A N 1
ATOM 1422 C CA . TYR A 1 178 ? -0.784 -15.246 -14.898 1.00 95.50 178 TYR A CA 1
ATOM 1423 C C . TYR A 1 178 ? -1.292 -16.051 -13.700 1.00 95.50 178 TYR A C 1
ATOM 1425 O O . TYR A 1 178 ? -0.864 -17.190 -13.481 1.00 95.50 178 TYR A O 1
ATOM 1433 N N . GLY A 1 179 ? -2.171 -15.452 -12.902 1.00 92.81 179 GLY A N 1
ATOM 1434 C CA . GLY A 1 179 ? -2.803 -16.121 -11.770 1.00 92.81 179 GLY A CA 1
ATOM 1435 C C . GLY A 1 179 ? -4.141 -16.710 -12.169 1.00 92.81 179 GLY A C 1
ATOM 1436 O O . GLY A 1 179 ? -4.976 -16.013 -12.741 1.00 92.81 179 GLY A O 1
ATOM 1437 N N . ILE A 1 180 ? -4.344 -17.995 -11.886 1.00 86.88 180 ILE A N 1
ATOM 1438 C CA . ILE A 1 180 ? -5.611 -18.670 -12.168 1.00 86.88 180 ILE A CA 1
ATOM 1439 C C . ILE A 1 180 ? -6.449 -18.659 -10.899 1.00 86.88 180 ILE A C 1
ATOM 1441 O O . ILE A 1 180 ? -6.005 -19.127 -9.852 1.00 86.88 180 ILE A O 1
ATOM 1445 N N . GLY A 1 181 ? -7.658 -18.118 -11.017 1.00 81.88 181 GLY A N 1
ATOM 1446 C CA . GLY A 1 181 ? -8.578 -17.955 -9.908 1.00 81.88 181 GLY A CA 1
ATOM 1447 C C . GLY A 1 181 ? -8.914 -19.287 -9.261 1.00 81.88 181 GLY A C 1
ATOM 1448 O O . GLY A 1 181 ? -9.004 -20.321 -9.933 1.00 81.88 181 GLY A O 1
ATOM 1449 N N . SER A 1 182 ? -9.092 -19.252 -7.947 1.00 71.50 182 SER A N 1
ATOM 1450 C CA . SER A 1 182 ? -9.315 -20.408 -7.090 1.00 71.50 182 SER A CA 1
ATOM 1451 C C . SER A 1 182 ? -10.553 -20.290 -6.208 1.00 71.50 182 SER A C 1
ATOM 1453 O O . SER A 1 182 ? -11.090 -21.329 -5.812 1.00 71.50 182 SER A O 1
ATOM 1455 N N . SER A 1 183 ? -11.002 -19.058 -5.947 1.00 60.38 183 SER A N 1
ATOM 1456 C CA . SER A 1 183 ? -11.898 -18.708 -4.844 1.00 60.38 183 SER A CA 1
ATOM 1457 C C . SER A 1 183 ? -13.257 -18.146 -5.301 1.00 60.38 183 SER A C 1
ATOM 1459 O O . SER A 1 183 ? -13.714 -18.407 -6.413 1.00 60.38 183 SER A O 1
ATOM 1461 N N . LYS A 1 184 ? -13.943 -17.426 -4.394 1.00 68.56 184 LYS A N 1
ATOM 1462 C CA . LYS A 1 184 ? -15.278 -16.833 -4.590 1.00 68.56 184 LYS A CA 1
ATOM 1463 C C . LYS A 1 184 ? -15.293 -15.729 -5.661 1.00 68.56 184 LYS A C 1
ATOM 1465 O O . LYS A 1 184 ? -16.342 -15.528 -6.267 1.00 68.56 184 LYS A O 1
ATOM 1470 N N . SER A 1 185 ? -14.179 -15.014 -5.864 1.00 87.81 185 SER A N 1
ATOM 1471 C CA . SER A 1 185 ? -14.007 -14.018 -6.933 1.00 87.81 185 SER A CA 1
ATOM 1472 C C . SER A 1 185 ? -12.536 -13.815 -7.294 1.00 87.81 185 SER A C 1
ATOM 1474 O O . SER A 1 185 ? -11.644 -13.970 -6.453 1.00 87.81 185 SER A O 1
ATOM 1476 N N . ILE A 1 186 ? -12.276 -13.395 -8.532 1.00 91.38 186 ILE A N 1
ATOM 1477 C CA . ILE A 1 186 ? -10.897 -13.216 -9.004 1.00 91.38 186 ILE A CA 1
ATOM 1478 C C . ILE A 1 186 ? -10.181 -12.013 -8.358 1.00 91.38 186 ILE A C 1
ATOM 1480 O O . ILE A 1 186 ? -8.957 -12.020 -8.240 1.00 91.38 186 ILE A O 1
ATOM 1484 N N . GLU A 1 187 ? -10.904 -10.987 -7.887 1.00 93.75 187 GLU A N 1
ATOM 1485 C CA . GLU A 1 187 ? -10.306 -9.932 -7.054 1.00 93.75 187 GLU A CA 1
ATOM 1486 C C . GLU A 1 187 ? -9.734 -10.471 -5.751 1.00 93.75 187 GLU A C 1
ATOM 1488 O O . GLU A 1 187 ? -8.654 -10.043 -5.353 1.00 93.75 187 GLU A O 1
ATOM 1493 N N . ALA A 1 188 ? -10.462 -11.369 -5.081 1.00 91.44 188 ALA A N 1
ATOM 1494 C CA . ALA A 1 188 ? -10.005 -11.945 -3.824 1.00 91.44 188 ALA A CA 1
ATOM 1495 C C . ALA A 1 188 ? -8.734 -12.771 -4.056 1.00 91.44 188 ALA A C 1
ATOM 1497 O O . ALA A 1 188 ? -7.756 -12.583 -3.338 1.00 91.44 188 ALA A O 1
ATOM 1498 N N . ASP A 1 189 ? -8.704 -13.574 -5.127 1.00 91.19 189 ASP A N 1
ATOM 1499 C CA . ASP A 1 189 ? -7.503 -14.314 -5.533 1.00 91.19 189 ASP A CA 1
ATOM 1500 C C . ASP A 1 189 ? -6.313 -13.380 -5.819 1.00 91.19 189 ASP A C 1
ATOM 1502 O O . ASP A 1 189 ? -5.183 -13.668 -5.424 1.00 91.19 189 ASP A O 1
ATOM 1506 N N . PHE A 1 190 ? -6.546 -12.239 -6.477 1.00 96.12 190 PHE A N 1
ATOM 1507 C CA . PHE A 1 190 ? -5.491 -11.254 -6.717 1.00 96.12 190 PHE A CA 1
ATOM 1508 C C . PHE A 1 190 ? -5.015 -10.577 -5.424 1.00 96.12 190 PHE A C 1
ATOM 1510 O O . PHE A 1 190 ? -3.816 -10.403 -5.224 1.00 96.12 190 PHE A O 1
ATOM 1517 N N . ILE A 1 191 ? -5.923 -10.198 -4.525 1.00 95.81 191 ILE A N 1
ATOM 1518 C CA . ILE A 1 191 ? -5.549 -9.603 -3.234 1.00 95.81 191 ILE A CA 1
ATOM 1519 C C . ILE A 1 191 ? -4.738 -10.608 -2.406 1.00 95.81 191 ILE A C 1
ATOM 1521 O O . ILE A 1 191 ? -3.724 -10.234 -1.818 1.00 95.81 191 ILE A O 1
ATOM 1525 N N . ASP A 1 192 ? -5.123 -11.883 -2.404 1.00 93.19 192 ASP A N 1
ATOM 1526 C CA . ASP A 1 192 ? -4.372 -12.944 -1.730 1.00 93.19 192 ASP A CA 1
ATOM 1527 C C . ASP A 1 192 ? -2.999 -13.167 -2.375 1.00 93.19 192 ASP A C 1
ATOM 1529 O O . ASP A 1 192 ? -2.004 -13.357 -1.668 1.00 93.19 192 ASP A O 1
ATOM 1533 N N . TYR A 1 193 ? -2.906 -13.038 -3.702 1.00 95.56 193 TYR A N 1
ATOM 1534 C CA . TYR A 1 193 ? -1.628 -13.009 -4.405 1.00 95.56 193 TYR A CA 1
ATOM 1535 C C . TYR A 1 193 ? -0.732 -11.859 -3.921 1.00 95.56 193 TYR A C 1
ATOM 1537 O O . TYR A 1 193 ? 0.443 -12.078 -3.611 1.00 95.56 193 TYR A O 1
ATOM 1545 N N . ILE A 1 194 ? -1.280 -10.649 -3.780 1.00 97.50 194 ILE A N 1
ATOM 1546 C CA . ILE A 1 194 ? -0.547 -9.503 -3.226 1.00 97.50 194 ILE A CA 1
ATOM 1547 C C . ILE A 1 194 ? -0.141 -9.762 -1.771 1.00 97.50 194 ILE A C 1
ATOM 1549 O O . ILE A 1 194 ? 1.017 -9.553 -1.425 1.00 97.50 194 ILE A O 1
ATOM 1553 N N . ARG A 1 195 ? -1.032 -10.282 -0.920 1.00 94.94 195 ARG A N 1
ATOM 1554 C CA . ARG A 1 195 ? -0.722 -10.624 0.484 1.00 94.94 195 ARG A CA 1
ATOM 1555 C C . ARG A 1 195 ? 0.400 -11.644 0.623 1.00 94.94 195 ARG A C 1
ATOM 1557 O O . ARG A 1 195 ? 1.192 -11.555 1.554 1.00 94.94 195 ARG A O 1
ATOM 1564 N N . LYS A 1 196 ? 0.458 -12.617 -0.283 1.00 93.50 196 LYS A N 1
ATOM 1565 C CA . LYS A 1 196 ? 1.480 -13.663 -0.273 1.00 93.50 196 LYS A CA 1
ATOM 1566 C C . LYS A 1 196 ? 2.859 -13.139 -0.685 1.00 93.50 196 LYS A C 1
ATOM 1568 O O . LYS A 1 196 ? 3.858 -13.624 -0.166 1.00 93.50 196 LYS A O 1
ATOM 1573 N N . ASN A 1 197 ? 2.906 -12.189 -1.619 1.00 95.25 197 ASN A N 1
ATOM 1574 C CA . ASN A 1 197 ? 4.157 -11.691 -2.203 1.00 95.25 197 ASN A CA 1
ATOM 1575 C C . ASN A 1 197 ? 4.594 -10.325 -1.650 1.00 95.25 197 ASN A C 1
ATOM 1577 O O . ASN A 1 197 ? 5.705 -9.880 -1.937 1.00 95.25 197 ASN A O 1
ATOM 1581 N N . ARG A 1 198 ? 3.747 -9.641 -0.871 1.00 95.31 198 ARG A N 1
ATOM 1582 C CA . ARG A 1 198 ? 4.131 -8.391 -0.216 1.00 95.31 198 ARG A CA 1
ATOM 1583 C C . ARG A 1 198 ? 5.245 -8.616 0.797 1.00 95.31 198 ARG A C 1
ATOM 1585 O O . ARG A 1 198 ? 5.427 -9.708 1.333 1.00 95.31 198 ARG A O 1
ATOM 1592 N N . VAL A 1 199 ? 5.934 -7.533 1.121 1.00 94.88 199 VAL A N 1
ATOM 1593 C CA . VAL A 1 199 ? 6.915 -7.513 2.205 1.00 94.88 199 VAL A CA 1
ATOM 1594 C C . VAL A 1 199 ? 6.269 -7.910 3.528 1.00 94.88 199 VAL A C 1
ATOM 1596 O O . VAL A 1 199 ? 5.151 -7.494 3.845 1.00 94.88 199 VAL A O 1
ATOM 1599 N N . THR A 1 200 ? 6.989 -8.697 4.321 1.00 89.94 200 THR A N 1
ATOM 1600 C CA . THR A 1 200 ? 6.543 -9.054 5.665 1.00 89.94 200 THR A CA 1
ATOM 1601 C C . THR A 1 200 ? 6.468 -7.801 6.529 1.00 89.94 200 THR A C 1
ATOM 1603 O O . THR A 1 200 ? 7.444 -7.066 6.666 1.00 89.94 200 THR A O 1
ATOM 1606 N N . THR A 1 201 ? 5.315 -7.585 7.152 1.00 89.88 201 THR A N 1
ATOM 1607 C CA . THR A 1 201 ? 5.086 -6.481 8.086 1.00 89.88 201 THR A CA 1
ATOM 1608 C C . THR A 1 201 ? 4.778 -7.051 9.465 1.00 89.88 201 THR A C 1
ATOM 1610 O O . THR A 1 201 ? 3.939 -7.945 9.597 1.00 89.88 201 THR A O 1
ATOM 1613 N N . LYS A 1 202 ? 5.444 -6.537 10.508 1.00 90.06 202 LYS A N 1
ATOM 1614 C CA . LYS A 1 202 ? 5.111 -6.868 11.900 1.00 90.06 202 LYS A CA 1
ATOM 1615 C C . LYS A 1 202 ? 3.678 -6.409 12.183 1.00 90.06 202 LYS A C 1
ATOM 1617 O O . LYS A 1 202 ? 3.370 -5.227 12.056 1.00 90.06 202 LYS A O 1
ATOM 1622 N N . LYS A 1 203 ? 2.818 -7.348 12.573 1.00 90.50 203 LYS A N 1
ATOM 1623 C CA . LYS A 1 203 ? 1.450 -7.053 13.014 1.00 90.50 203 LYS A CA 1
ATOM 1624 C C . LYS A 1 203 ? 1.457 -6.475 14.424 1.00 90.50 203 LYS A C 1
ATOM 1626 O O . LYS A 1 203 ? 2.339 -6.806 15.218 1.00 90.50 203 LYS A O 1
ATOM 1631 N N . GLY A 1 204 ? 0.462 -5.655 14.744 1.00 94.19 204 GLY A N 1
ATOM 1632 C CA . GLY A 1 204 ? 0.327 -5.075 16.079 1.00 94.19 204 GLY A CA 1
ATOM 1633 C C . GLY A 1 204 ? 1.303 -3.931 16.349 1.00 94.19 204 GLY A C 1
ATOM 1634 O O . GLY A 1 204 ? 1.543 -3.608 17.510 1.00 94.19 204 GLY A O 1
ATOM 1635 N N . LEU A 1 205 ? 1.886 -3.349 15.297 1.00 94.94 205 LEU A N 1
ATOM 1636 C CA . LEU A 1 205 ? 2.859 -2.269 15.409 1.00 94.94 205 LEU A CA 1
ATOM 1637 C C . LEU A 1 205 ? 2.196 -0.992 15.937 1.00 94.94 205 LEU A C 1
ATOM 1639 O O . LEU A 1 205 ? 1.157 -0.580 15.425 1.00 94.94 205 LEU A O 1
ATOM 1643 N N . LYS A 1 206 ? 2.821 -0.341 16.915 1.00 97.44 206 LYS A N 1
ATOM 1644 C CA . LYS A 1 206 ? 2.372 0.933 17.485 1.00 97.44 206 LYS A CA 1
ATOM 1645 C C . LYS A 1 206 ? 3.426 1.996 17.215 1.00 97.44 206 LYS A C 1
ATOM 1647 O O . LYS A 1 206 ? 4.513 1.953 17.784 1.00 97.44 206 LYS A O 1
ATOM 1652 N N . ILE A 1 207 ? 3.102 2.952 16.359 1.00 98.06 207 ILE A N 1
ATOM 1653 C CA . ILE A 1 207 ? 3.995 4.043 15.975 1.00 98.06 207 ILE A CA 1
ATOM 1654 C C . ILE A 1 207 ? 3.520 5.322 16.658 1.00 98.06 207 ILE A C 1
ATOM 1656 O O . ILE A 1 207 ? 2.327 5.632 16.655 1.00 98.06 207 ILE A O 1
ATOM 1660 N N . TYR A 1 208 ? 4.456 6.048 17.252 1.00 98.56 208 TYR A N 1
ATOM 1661 C CA . TYR A 1 208 ? 4.263 7.437 17.626 1.00 98.56 208 TYR A CA 1
ATOM 1662 C C . TYR A 1 208 ? 5.029 8.323 16.641 1.00 98.56 208 TYR A C 1
ATOM 1664 O O . TYR A 1 208 ? 6.225 8.106 16.464 1.00 98.56 208 TYR A O 1
ATOM 1672 N N . GLY A 1 209 ? 4.372 9.300 16.022 1.00 97.88 209 GLY A N 1
ATOM 1673 C CA . GLY A 1 209 ? 4.992 10.308 15.163 1.00 97.88 209 GLY A CA 1
ATOM 1674 C C . GLY A 1 209 ? 4.936 11.696 15.797 1.00 97.88 209 GLY A C 1
ATOM 1675 O O . GLY A 1 209 ? 3.920 12.066 16.380 1.00 97.88 209 GLY A O 1
ATOM 1676 N N . ASP A 1 210 ? 5.999 12.489 15.685 1.00 97.50 210 ASP A N 1
ATOM 1677 C CA . ASP A 1 210 ? 6.020 13.844 16.264 1.00 97.50 210 ASP A CA 1
ATOM 1678 C C . ASP A 1 210 ? 5.454 14.945 15.353 1.00 97.50 210 ASP A C 1
ATOM 1680 O O . ASP A 1 210 ? 5.278 16.079 15.805 1.00 97.50 210 ASP A O 1
ATOM 1684 N N . TRP A 1 211 ? 5.079 14.618 14.112 1.00 95.50 211 TRP A N 1
ATOM 1685 C CA . TRP A 1 211 ? 4.329 15.533 13.249 1.00 95.50 211 TRP A CA 1
ATOM 1686 C C . TRP A 1 211 ? 3.046 16.019 13.937 1.00 95.50 211 TRP A C 1
ATOM 1688 O O . TRP A 1 211 ? 2.387 15.249 14.634 1.00 95.50 211 TRP A O 1
ATOM 1698 N N . ALA A 1 212 ? 2.695 17.292 13.742 1.00 94.00 212 ALA A N 1
ATOM 1699 C CA . ALA A 1 212 ? 1.656 18.033 14.470 1.00 94.00 212 ALA A CA 1
ATOM 1700 C C . ALA A 1 212 ? 1.968 18.417 15.933 1.00 94.00 212 ALA A C 1
ATOM 1702 O O . ALA A 1 212 ? 1.196 19.167 16.542 1.00 94.00 212 ALA A O 1
ATOM 1703 N N . ALA A 1 213 ? 3.108 17.990 16.491 1.00 95.25 213 ALA A N 1
ATOM 1704 C CA . ALA A 1 213 ? 3.740 18.692 17.618 1.00 95.25 213 ALA A CA 1
ATOM 1705 C C . ALA A 1 213 ? 4.623 19.855 17.130 1.00 95.25 213 ALA A C 1
ATOM 1707 O O . ALA A 1 213 ? 4.769 20.853 17.832 1.00 95.25 213 ALA A O 1
ATOM 1708 N N . HIS A 1 214 ? 5.142 19.734 15.907 1.00 94.31 214 HIS A N 1
ATOM 1709 C CA . HIS A 1 214 ? 5.844 20.762 15.141 1.00 94.31 214 HIS A CA 1
ATOM 1710 C C . HIS A 1 214 ? 5.246 20.870 13.735 1.00 94.31 214 HIS A C 1
ATOM 1712 O O . HIS A 1 214 ? 4.542 19.955 13.287 1.00 94.31 214 HIS A O 1
ATOM 1718 N N . ASP A 1 215 ? 5.483 22.005 13.078 1.00 89.44 215 ASP A N 1
ATOM 1719 C CA . ASP A 1 215 ? 5.124 22.246 11.678 1.00 89.44 215 ASP A CA 1
ATOM 1720 C C . ASP A 1 215 ? 5.911 23.465 11.159 1.00 89.44 215 ASP A C 1
ATOM 1722 O O . ASP A 1 215 ? 5.530 24.613 11.384 1.00 89.44 215 ASP A O 1
ATOM 1726 N N . GLU A 1 216 ? 7.027 23.224 10.466 1.00 88.06 216 GLU A N 1
ATOM 1727 C CA . GLU A 1 216 ? 7.823 24.290 9.827 1.00 88.06 216 GLU A CA 1
ATOM 1728 C C . GLU A 1 216 ? 7.334 24.625 8.399 1.00 88.06 216 GLU A C 1
ATOM 1730 O O . GLU A 1 216 ? 7.925 25.470 7.724 1.00 88.06 216 GLU A O 1
ATOM 1735 N N . LEU A 1 217 ? 6.266 23.976 7.908 1.00 83.94 217 LEU A N 1
ATOM 1736 C CA . LEU A 1 217 ? 5.666 24.286 6.602 1.00 83.94 217 LEU A CA 1
ATOM 1737 C C . LEU A 1 217 ? 4.621 25.394 6.710 1.00 83.94 217 LEU A C 1
ATOM 1739 O O . LEU A 1 217 ? 4.600 26.308 5.884 1.00 83.94 217 LEU A O 1
ATOM 1743 N N . SER A 1 218 ? 3.715 25.261 7.676 1.00 79.38 218 SER A N 1
ATOM 1744 C CA . SER A 1 218 ? 2.566 26.154 7.837 1.00 79.38 218 SER A CA 1
ATOM 1745 C C . SER A 1 218 ? 2.661 27.055 9.067 1.00 79.38 218 SER A C 1
ATOM 1747 O O . SER A 1 218 ? 2.023 28.109 9.087 1.00 79.38 218 SER A O 1
ATOM 1749 N N . ASP A 1 219 ? 3.513 26.697 10.031 1.00 79.81 219 ASP A N 1
ATOM 1750 C CA . ASP A 1 219 ? 3.715 27.430 11.278 1.00 79.81 219 ASP A CA 1
ATOM 1751 C C . ASP A 1 219 ? 5.206 27.765 11.500 1.00 79.81 219 ASP A C 1
ATOM 1753 O O . ASP A 1 219 ? 6.013 27.843 10.574 1.00 79.81 219 ASP A O 1
ATOM 1757 N N . SER A 1 220 ? 5.578 28.074 12.743 1.00 82.12 220 SER A N 1
ATOM 1758 C CA . SER A 1 220 ? 6.954 28.397 13.151 1.00 82.12 220 SER A CA 1
ATOM 1759 C C . SER A 1 220 ? 7.394 27.596 14.378 1.00 82.12 220 SER A C 1
ATOM 1761 O O . SER A 1 220 ? 8.284 28.031 15.107 1.00 82.12 220 SER A O 1
ATOM 1763 N N . GLU A 1 221 ? 6.735 26.465 14.639 1.00 84.31 221 GLU A N 1
ATOM 1764 C CA . GLU A 1 221 ? 7.070 25.553 15.737 1.00 84.31 221 GLU A CA 1
ATOM 1765 C C . GLU A 1 221 ? 8.115 24.551 15.213 1.00 84.31 221 GLU A C 1
ATOM 1767 O O . GLU A 1 221 ? 7.763 23.732 14.359 1.00 84.31 221 GLU A O 1
ATOM 1772 N N . PRO A 1 222 ? 9.387 24.632 15.652 1.00 90.06 222 PRO A N 1
ATOM 1773 C CA . PRO A 1 222 ? 10.465 23.834 15.081 1.00 90.06 222 PRO A CA 1
ATOM 1774 C C . PRO A 1 222 ? 10.522 22.420 15.664 1.00 90.06 222 PRO A C 1
ATOM 1776 O O . PRO A 1 222 ? 10.152 22.189 16.820 1.00 90.06 222 PRO A O 1
ATOM 1779 N N . LEU A 1 223 ? 11.105 21.494 14.904 1.00 94.69 223 LEU A N 1
ATOM 1780 C CA . LEU A 1 223 ? 11.581 20.226 15.455 1.00 94.69 223 LEU A CA 1
ATOM 1781 C C . LEU A 1 223 ? 12.939 20.434 16.144 1.00 94.69 223 LEU A C 1
ATOM 1783 O O . LEU A 1 223 ? 13.972 20.594 15.486 1.00 94.69 223 LEU A O 1
ATOM 1787 N N . ASP A 1 224 ? 12.953 20.387 17.478 1.00 95.25 224 ASP A N 1
ATOM 1788 C CA . ASP A 1 224 ? 14.179 20.469 18.277 1.00 95.25 224 ASP A CA 1
ATOM 1789 C C . ASP A 1 224 ? 14.352 19.331 19.299 1.00 95.25 224 ASP A C 1
ATOM 1791 O O . ASP A 1 224 ? 13.424 18.586 19.637 1.00 95.25 224 ASP A O 1
ATOM 1795 N N . GLU A 1 225 ? 15.587 19.190 19.795 1.00 96.50 225 GLU A N 1
ATOM 1796 C CA . GLU A 1 225 ? 15.958 18.156 20.768 1.00 96.50 225 GLU A CA 1
ATOM 1797 C C . GLU A 1 225 ? 15.118 18.237 22.059 1.00 96.50 225 GLU A C 1
ATOM 1799 O O . GLU A 1 225 ? 14.763 17.209 22.646 1.00 96.50 225 GLU A O 1
ATOM 1804 N N . ALA A 1 226 ? 14.767 19.446 22.511 1.00 95.69 226 ALA A N 1
ATOM 1805 C CA . ALA A 1 226 ? 14.022 19.647 23.751 1.00 95.69 226 ALA A CA 1
ATOM 1806 C C . ALA A 1 226 ? 12.570 19.166 23.625 1.00 95.69 226 ALA A C 1
ATOM 1808 O O . ALA A 1 226 ? 12.058 18.499 24.534 1.00 95.69 226 ALA A O 1
ATOM 1809 N N . MET A 1 227 ? 11.924 19.461 22.497 1.00 96.38 227 MET A N 1
ATOM 1810 C CA . MET A 1 227 ? 10.601 18.965 22.149 1.00 96.38 227 MET A CA 1
ATOM 1811 C C . MET A 1 227 ? 10.610 17.437 22.060 1.00 96.38 227 MET A C 1
ATOM 1813 O O . MET A 1 227 ? 9.812 16.793 22.744 1.00 96.38 227 MET A O 1
ATOM 1817 N N . ALA A 1 228 ? 11.544 16.845 21.311 1.00 97.56 228 ALA A N 1
ATOM 1818 C CA . ALA A 1 228 ? 11.619 15.392 21.153 1.00 97.56 228 ALA A CA 1
ATOM 1819 C C . ALA A 1 228 ? 11.801 14.669 22.506 1.00 97.56 228 ALA A C 1
ATOM 1821 O O . ALA A 1 228 ? 11.093 13.705 22.815 1.00 97.56 228 ALA A O 1
ATOM 1822 N N . LEU A 1 229 ? 12.690 15.169 23.376 1.00 97.44 229 LEU A N 1
ATOM 1823 C CA . LEU A 1 229 ? 12.891 14.621 24.725 1.00 97.44 229 LEU A CA 1
ATOM 1824 C C . LEU A 1 229 ? 11.666 14.798 25.638 1.00 97.44 229 LEU A C 1
ATOM 1826 O O . LEU A 1 229 ? 11.413 13.947 26.501 1.00 97.44 229 LEU A O 1
ATOM 1830 N N . ARG A 1 230 ? 10.903 15.887 25.476 1.00 97.12 230 ARG A N 1
ATOM 1831 C CA . ARG A 1 230 ? 9.651 16.125 26.211 1.00 97.12 230 ARG A CA 1
ATOM 1832 C C . ARG A 1 230 ? 8.573 15.122 25.799 1.00 97.12 230 ARG A C 1
ATOM 1834 O O . ARG A 1 230 ? 8.009 14.471 26.680 1.00 97.12 230 ARG A O 1
ATOM 1841 N N . LEU A 1 231 ? 8.353 14.933 24.497 1.00 98.00 231 LEU A N 1
ATOM 1842 C CA . LEU A 1 231 ? 7.395 13.954 23.972 1.00 98.00 231 LEU A CA 1
ATOM 1843 C C . LEU A 1 231 ? 7.773 12.531 24.408 1.00 98.00 231 LEU A C 1
ATOM 1845 O O . LEU A 1 231 ? 6.949 11.809 24.969 1.00 98.00 231 LEU A O 1
ATOM 1849 N N . LEU A 1 232 ? 9.053 12.162 24.293 1.00 98.12 232 LEU A N 1
ATOM 1850 C CA . LEU A 1 232 ? 9.561 10.873 24.767 1.00 98.12 232 LEU A CA 1
ATOM 1851 C C . LEU A 1 232 ? 9.291 10.642 26.265 1.00 98.12 232 LEU A C 1
ATOM 1853 O O . LEU A 1 232 ? 8.917 9.541 26.679 1.00 98.12 232 LEU A O 1
ATOM 1857 N N . ARG A 1 233 ? 9.441 11.678 27.100 1.00 97.56 233 ARG A N 1
ATOM 1858 C CA . ARG A 1 233 ? 9.107 11.601 28.530 1.00 97.56 233 ARG A CA 1
ATOM 1859 C C . ARG A 1 233 ? 7.615 11.352 28.754 1.00 97.56 233 ARG A C 1
ATOM 1861 O O . ARG A 1 233 ? 7.269 10.558 29.627 1.00 97.56 233 ARG A O 1
ATOM 1868 N N . SER A 1 234 ? 6.746 12.007 27.988 1.00 97.50 234 SER A N 1
ATOM 1869 C CA . SER A 1 234 ? 5.295 11.800 28.055 1.00 97.50 234 SER A CA 1
ATOM 1870 C C . SER A 1 234 ? 4.910 10.356 27.706 1.00 97.50 234 SER A C 1
ATOM 1872 O O . SER A 1 234 ? 4.182 9.708 28.461 1.00 97.50 234 SER A O 1
ATOM 1874 N N . LEU A 1 235 ? 5.504 9.791 26.650 1.00 98.19 235 LEU A N 1
ATOM 1875 C CA . LEU A 1 235 ? 5.295 8.393 26.251 1.00 98.19 235 LEU A CA 1
ATOM 1876 C C . LEU A 1 235 ? 5.776 7.398 27.320 1.00 98.19 235 LEU A C 1
ATOM 1878 O O . LEU A 1 235 ? 5.075 6.435 27.635 1.00 98.19 235 LEU A O 1
ATOM 1882 N N . ASN A 1 236 ? 6.935 7.649 27.937 1.00 97.75 236 ASN A N 1
ATOM 1883 C CA . ASN A 1 236 ? 7.423 6.832 29.053 1.00 97.75 236 ASN A CA 1
ATOM 1884 C C . ASN A 1 236 ? 6.475 6.889 30.261 1.00 97.75 236 ASN A C 1
ATOM 1886 O O . ASN A 1 236 ? 6.154 5.853 30.844 1.00 97.75 236 ASN A O 1
ATOM 1890 N N . ASN A 1 237 ? 5.946 8.074 30.586 1.00 97.38 237 ASN A N 1
ATOM 1891 C CA . ASN A 1 237 ? 4.934 8.213 31.634 1.00 97.38 237 ASN A CA 1
ATOM 1892 C C . ASN A 1 237 ? 3.661 7.419 31.303 1.00 97.38 237 ASN A C 1
ATOM 1894 O O . ASN A 1 237 ? 3.075 6.810 32.201 1.00 97.38 237 ASN A O 1
ATOM 1898 N N . ALA A 1 238 ? 3.228 7.412 30.038 1.00 97.31 238 ALA A N 1
ATOM 1899 C CA . ALA A 1 238 ? 2.064 6.644 29.605 1.00 97.31 238 ALA A CA 1
ATOM 1900 C C . ALA A 1 238 ? 2.282 5.129 29.758 1.00 97.31 238 ALA A C 1
ATOM 1902 O O . ALA A 1 238 ? 1.389 4.417 30.236 1.00 97.31 238 ALA A O 1
ATOM 1903 N N . LYS A 1 239 ? 3.491 4.646 29.451 1.00 97.19 239 LYS A N 1
ATOM 1904 C CA . LYS A 1 239 ? 3.901 3.251 29.663 1.00 97.19 239 LYS A CA 1
ATOM 1905 C C . LYS A 1 239 ? 3.847 2.873 31.138 1.00 97.19 239 LYS A C 1
ATOM 1907 O O . LYS A 1 239 ? 3.193 1.894 31.486 1.00 97.19 239 LYS A O 1
ATOM 1912 N N . GLU A 1 240 ? 4.471 3.668 32.001 1.00 97.19 240 GLU A N 1
ATOM 1913 C CA . GLU A 1 240 ? 4.564 3.386 33.438 1.00 97.19 240 GLU A CA 1
ATOM 1914 C C . GLU A 1 240 ? 3.213 3.481 34.162 1.00 97.19 240 GLU A C 1
ATOM 1916 O O . GLU A 1 240 ? 2.902 2.637 35.002 1.00 97.19 240 GLU A O 1
ATOM 1921 N N . LYS A 1 241 ? 2.398 4.497 33.849 1.00 97.69 241 LYS A N 1
ATOM 1922 C CA . LYS A 1 241 ? 1.159 4.787 34.594 1.00 97.69 241 LYS A CA 1
ATOM 1923 C C . LYS A 1 241 ? -0.075 4.097 34.027 1.00 97.69 241 LYS A C 1
ATOM 1925 O O . LYS A 1 241 ? -0.988 3.766 34.783 1.00 97.69 241 LYS A O 1
ATOM 1930 N N . TYR A 1 242 ? -0.130 3.912 32.709 1.00 97.31 242 TYR A N 1
ATOM 1931 C CA . TYR A 1 242 ? -1.340 3.467 32.012 1.00 97.31 242 TYR A CA 1
ATOM 1932 C C . TYR A 1 242 ? -1.140 2.183 31.206 1.00 97.31 242 TYR A C 1
ATOM 1934 O O . TYR A 1 242 ? -2.107 1.690 30.628 1.00 97.31 242 TYR A O 1
ATOM 1942 N N . ASN A 1 243 ? 0.067 1.604 31.206 1.00 96.81 243 ASN A N 1
ATOM 1943 C CA . ASN A 1 243 ? 0.411 0.421 30.416 1.00 96.81 243 ASN A CA 1
ATOM 1944 C C . ASN A 1 243 ? 0.165 0.630 28.908 1.00 96.81 243 ASN A C 1
ATOM 1946 O O . ASN A 1 243 ? -0.321 -0.262 28.209 1.00 96.81 243 ASN A O 1
ATOM 1950 N N . VAL A 1 244 ? 0.470 1.837 28.421 1.00 97.31 244 VAL A N 1
ATOM 1951 C CA . VAL A 1 244 ? 0.417 2.200 27.000 1.00 97.31 244 VAL A CA 1
ATOM 1952 C C . VAL A 1 244 ? 1.835 2.414 26.495 1.00 97.31 244 VAL A C 1
ATOM 1954 O O . VAL A 1 244 ? 2.524 3.318 26.949 1.00 97.31 244 VAL A O 1
ATOM 1957 N N . SER A 1 245 ? 2.274 1.594 25.547 1.00 96.06 245 SER A N 1
ATOM 1958 C CA . SER A 1 245 ? 3.602 1.689 24.943 1.00 96.06 245 SER A CA 1
ATOM 1959 C C . SER A 1 245 ? 3.521 1.708 23.424 1.00 96.06 245 SER A C 1
ATOM 1961 O O . SER A 1 245 ? 2.613 1.111 22.841 1.00 96.06 245 SER A O 1
ATOM 1963 N N . PHE A 1 246 ? 4.522 2.327 22.810 1.00 97.81 246 PHE A N 1
ATOM 1964 C CA . PHE A 1 246 ? 4.755 2.322 21.371 1.00 97.81 246 PHE A CA 1
ATOM 1965 C C . PHE A 1 246 ? 6.006 1.493 21.061 1.00 97.81 246 PHE A C 1
ATOM 1967 O O . PHE A 1 246 ? 6.834 1.271 21.944 1.00 97.81 246 PHE A O 1
ATOM 1974 N N . ASP A 1 247 ? 6.103 0.986 19.836 1.00 97.44 247 ASP A N 1
ATOM 1975 C CA . ASP A 1 247 ? 7.264 0.253 19.325 1.00 97.44 247 ASP A CA 1
ATOM 1976 C C . ASP A 1 247 ? 8.280 1.202 18.676 1.00 97.44 247 ASP A C 1
ATOM 1978 O O . ASP A 1 247 ? 9.481 0.955 18.734 1.00 97.44 247 ASP A O 1
ATOM 1982 N N . THR A 1 248 ? 7.808 2.284 18.052 1.00 97.69 248 THR A N 1
ATOM 1983 C CA . THR A 1 248 ? 8.639 3.182 17.242 1.00 97.69 248 THR A CA 1
ATOM 1984 C C . THR A 1 248 ? 8.316 4.639 17.543 1.00 97.69 248 THR A C 1
ATOM 1986 O O . THR A 1 248 ? 7.146 5.024 17.537 1.00 97.69 248 THR A O 1
ATOM 1989 N N . TYR A 1 249 ? 9.361 5.441 17.747 1.00 98.56 249 TYR A N 1
ATOM 1990 C CA . TYR A 1 249 ? 9.301 6.897 17.664 1.00 98.56 249 TYR A CA 1
ATOM 1991 C C . TYR A 1 249 ? 9.717 7.307 16.245 1.00 98.56 249 TYR A C 1
ATOM 1993 O O . TYR A 1 249 ? 10.877 7.153 15.862 1.00 98.56 249 TYR A O 1
ATOM 2001 N N . LEU A 1 250 ? 8.769 7.804 15.457 1.00 98.44 250 LEU A N 1
ATOM 2002 C CA . LEU A 1 250 ? 8.983 8.342 14.122 1.00 98.44 250 LEU A CA 1
ATOM 2003 C C . LEU A 1 250 ? 9.201 9.853 14.225 1.00 98.44 250 LEU A C 1
ATOM 2005 O O . LEU A 1 250 ? 8.261 10.614 14.454 1.00 98.44 250 LEU A O 1
ATOM 2009 N N . MET A 1 251 ? 10.452 10.271 14.058 1.00 98.19 251 MET A N 1
ATOM 2010 C CA . MET A 1 251 ? 10.803 11.682 13.965 1.00 98.19 251 MET A CA 1
ATOM 2011 C C . MET A 1 251 ? 10.549 12.153 12.532 1.00 98.19 251 MET A C 1
ATOM 2013 O O . MET A 1 251 ? 11.144 11.638 11.577 1.00 98.19 251 MET A O 1
ATOM 2017 N N . ASP A 1 252 ? 9.595 13.069 12.395 1.00 96.31 252 ASP A N 1
ATOM 2018 C CA . ASP A 1 252 ? 9.078 13.511 11.105 1.00 96.31 252 ASP A CA 1
ATOM 2019 C C . ASP A 1 252 ? 9.970 14.604 10.478 1.00 96.31 252 ASP A C 1
ATOM 2021 O O . ASP A 1 252 ? 11.154 14.713 10.808 1.00 96.31 252 ASP A O 1
ATOM 2025 N N . ALA A 1 253 ? 9.450 15.351 9.502 1.00 94.88 253 ALA A N 1
ATOM 2026 C CA . ALA A 1 253 ? 10.218 16.310 8.706 1.00 94.88 253 ALA A CA 1
ATOM 2027 C C . ALA A 1 253 ? 11.084 17.300 9.530 1.00 94.88 253 ALA A C 1
ATOM 2029 O O . ALA A 1 253 ? 10.797 17.597 10.683 1.00 94.88 253 ALA A O 1
ATOM 2030 N N . PHE A 1 254 ? 12.124 17.852 8.889 1.00 95.06 254 PHE A N 1
ATOM 2031 C CA . PHE A 1 254 ? 13.007 18.931 9.389 1.00 95.06 254 PHE A CA 1
ATOM 2032 C C . PHE A 1 254 ? 14.124 18.578 10.389 1.00 95.06 254 PHE A C 1
ATOM 2034 O O . PHE A 1 254 ? 14.816 19.469 10.880 1.00 95.06 254 PHE A O 1
ATOM 2041 N N . TRP A 1 255 ? 14.419 17.297 10.626 1.00 96.19 255 TRP A N 1
ATOM 2042 C CA . TRP A 1 255 ? 15.565 16.901 11.468 1.00 96.19 255 TRP A CA 1
ATOM 2043 C C . TRP A 1 255 ? 16.948 17.185 10.837 1.00 96.19 255 TRP A C 1
ATOM 2045 O O . TRP A 1 255 ? 17.967 17.224 11.532 1.00 96.19 255 TRP A O 1
ATOM 2055 N N . TYR A 1 256 ? 17.001 17.368 9.518 1.00 96.06 256 TYR A N 1
ATOM 2056 C CA . TYR A 1 256 ? 18.200 17.311 8.677 1.00 96.06 256 TYR A CA 1
ATOM 2057 C C . TYR A 1 256 ? 18.842 18.677 8.379 1.00 96.06 256 TYR A C 1
ATOM 2059 O O . TYR A 1 256 ? 18.204 19.725 8.432 1.00 96.06 256 TYR A O 1
ATOM 2067 N N . GLU A 1 257 ? 20.120 18.660 7.996 1.00 95.31 257 GLU A N 1
ATOM 2068 C CA . GLU A 1 257 ? 20.823 19.822 7.441 1.00 95.31 257 GLU A CA 1
ATOM 2069 C C . GLU A 1 257 ? 20.447 20.044 5.966 1.00 95.31 257 GLU A C 1
ATOM 2071 O O . GLU A 1 257 ? 20.725 19.205 5.112 1.00 95.31 257 GLU A O 1
ATOM 2076 N N . GLU A 1 258 ? 19.867 21.204 5.652 1.00 93.69 258 GLU A N 1
ATOM 2077 C CA . GLU A 1 258 ? 19.277 21.520 4.340 1.00 93.69 258 GLU A CA 1
ATOM 2078 C C . GLU A 1 258 ? 20.291 21.458 3.186 1.00 93.69 258 GLU A C 1
ATOM 2080 O O . GLU A 1 258 ? 19.930 21.148 2.054 1.00 93.69 258 GLU A O 1
ATOM 2085 N N . LYS A 1 259 ? 21.579 21.704 3.451 1.00 95.00 259 LYS A N 1
ATOM 2086 C CA . LYS A 1 259 ? 22.643 21.706 2.424 1.00 95.00 259 LYS A CA 1
ATOM 2087 C C . LYS A 1 259 ? 23.313 20.352 2.212 1.00 95.00 259 LYS A C 1
ATOM 2089 O O . LYS A 1 259 ? 24.324 20.273 1.508 1.00 95.00 259 LYS A O 1
ATOM 2094 N N . GLN A 1 260 ? 22.798 19.298 2.835 1.00 94.31 260 GLN A N 1
ATOM 2095 C CA . GLN A 1 260 ? 23.351 17.952 2.758 1.00 94.31 260 GLN A CA 1
ATOM 2096 C C . GLN A 1 260 ? 22.246 16.938 2.433 1.00 94.31 260 GLN A C 1
ATOM 2098 O O . GLN A 1 260 ? 21.130 17.092 2.919 1.00 94.31 260 GLN A O 1
ATOM 2103 N N . PRO A 1 261 ? 22.523 15.886 1.641 1.00 95.19 261 PRO A N 1
ATOM 2104 C CA . PRO A 1 261 ? 21.533 14.869 1.290 1.00 95.19 261 PRO A CA 1
ATOM 2105 C C . PRO A 1 261 ? 21.309 13.904 2.465 1.00 95.19 261 PRO A C 1
ATOM 2107 O O . PRO A 1 261 ? 21.720 12.752 2.423 1.00 95.19 261 PRO A O 1
ATOM 2110 N N . TYR A 1 262 ? 20.706 14.394 3.551 1.00 97.31 262 TYR A N 1
ATOM 2111 C CA . TYR A 1 262 ? 20.373 13.619 4.756 1.00 97.31 262 TYR A CA 1
ATOM 2112 C C . TYR A 1 262 ? 21.560 12.980 5.497 1.00 97.31 262 TYR A C 1
ATOM 2114 O O . TYR A 1 262 ? 21.391 12.040 6.271 1.00 97.31 262 TYR A O 1
ATOM 2122 N N . THR A 1 263 ? 22.774 13.500 5.320 1.00 95.62 263 THR A N 1
ATOM 2123 C CA . THR A 1 263 ? 23.980 12.978 5.988 1.00 95.62 263 THR A CA 1
ATOM 2124 C C . THR A 1 263 ? 24.225 13.580 7.375 1.00 95.62 263 THR A C 1
ATOM 2126 O O . THR A 1 263 ? 25.150 13.156 8.064 1.00 95.62 263 THR A O 1
ATOM 2129 N N . ALA A 1 264 ? 23.434 14.570 7.803 1.00 95.44 264 ALA A N 1
ATOM 2130 C CA . ALA A 1 264 ? 23.609 15.243 9.088 1.00 95.44 264 ALA A CA 1
ATOM 2131 C C . ALA A 1 264 ? 22.301 15.823 9.643 1.00 95.44 264 ALA A C 1
ATOM 2133 O O . ALA A 1 264 ? 21.415 16.223 8.888 1.00 95.44 264 ALA A O 1
ATOM 2134 N N . PHE A 1 265 ? 22.238 15.927 10.972 1.00 96.25 265 PHE A N 1
ATOM 2135 C CA . PHE A 1 265 ? 21.194 16.650 11.700 1.00 96.25 265 PHE A CA 1
ATOM 2136 C C . PHE A 1 265 ? 21.443 18.161 11.685 1.00 96.25 265 PHE A C 1
ATOM 2138 O O . PHE A 1 265 ? 22.593 18.615 11.703 1.00 96.25 265 PHE A O 1
ATOM 2145 N N . LYS A 1 266 ? 20.360 18.941 11.713 1.00 94.56 266 LYS A N 1
ATOM 2146 C CA . LYS A 1 266 ? 20.404 20.407 11.719 1.00 94.56 266 LYS A CA 1
ATOM 2147 C C . LYS A 1 266 ? 21.064 20.925 13.001 1.00 94.56 266 LYS A C 1
ATOM 2149 O O . LYS A 1 266 ? 20.538 20.772 14.101 1.00 94.56 266 LYS A O 1
ATOM 2154 N N . LYS A 1 267 ? 22.225 21.574 12.888 1.00 93.44 267 LYS A N 1
ATOM 2155 C CA . LYS A 1 267 ? 23.049 21.927 14.063 1.00 93.44 267 LYS A CA 1
ATOM 2156 C C . LYS A 1 267 ? 22.401 22.950 15.006 1.00 93.44 267 LYS A C 1
ATOM 2158 O O . LYS A 1 267 ? 22.755 23.002 16.179 1.00 93.44 267 LYS A O 1
ATOM 2163 N N . ASN A 1 268 ? 21.501 23.802 14.515 1.00 92.19 268 ASN A N 1
ATOM 2164 C CA . ASN A 1 268 ? 20.871 24.831 15.348 1.00 92.19 268 ASN A CA 1
ATOM 2165 C C . ASN A 1 268 ? 19.778 24.270 16.278 1.00 92.19 268 ASN A C 1
ATOM 2167 O O . ASN A 1 268 ? 19.617 24.807 17.371 1.00 92.19 268 ASN A O 1
ATOM 2171 N N . THR A 1 269 ? 19.078 23.203 15.883 1.00 94.50 269 THR A N 1
ATOM 2172 C CA . THR A 1 269 ? 18.051 22.518 16.690 1.00 94.50 269 THR A CA 1
ATOM 2173 C C . THR A 1 269 ? 18.566 21.228 17.342 1.00 94.50 269 THR A C 1
ATOM 2175 O O . THR A 1 269 ? 18.033 20.801 18.366 1.00 94.50 269 THR A O 1
ATOM 2178 N N . TRP A 1 270 ? 19.666 20.670 16.816 1.00 96.00 270 TRP A N 1
ATOM 2179 C CA . TRP A 1 270 ? 20.381 19.492 17.322 1.00 96.00 270 TRP A CA 1
ATOM 2180 C C . TRP A 1 270 ? 21.877 19.802 17.541 1.00 96.00 270 TRP A C 1
ATOM 2182 O O . TRP A 1 270 ? 22.741 19.288 16.821 1.00 96.00 270 TRP A O 1
ATOM 2192 N N . PRO A 1 271 ? 22.237 20.645 18.530 1.00 93.38 271 PRO A N 1
ATOM 2193 C CA . PRO A 1 271 ? 23.603 21.162 18.697 1.00 93.38 271 PRO A CA 1
ATOM 2194 C C . PRO A 1 271 ? 24.664 20.084 18.945 1.00 93.38 271 PRO A C 1
ATOM 2196 O O . PRO A 1 271 ? 25.830 20.283 18.595 1.00 93.38 271 PRO A O 1
ATOM 2199 N N . ASN A 1 272 ? 24.261 18.944 19.511 1.00 92.44 272 ASN A N 1
ATOM 2200 C CA . ASN A 1 272 ? 25.122 17.791 19.784 1.00 92.44 272 ASN A CA 1
ATOM 2201 C C . ASN A 1 272 ? 24.803 16.585 18.874 1.00 92.44 272 ASN A C 1
ATOM 2203 O O . ASN A 1 272 ? 25.203 15.461 19.183 1.00 92.44 272 ASN A O 1
ATOM 2207 N N . GLY A 1 273 ? 24.074 16.806 17.772 1.00 93.12 273 GLY A N 1
ATOM 2208 C CA . GLY A 1 273 ? 23.486 15.741 16.956 1.00 93.12 273 GLY A CA 1
ATOM 2209 C C . GLY A 1 273 ? 22.395 14.961 17.704 1.00 93.12 273 GLY A C 1
ATOM 2210 O O . GLY A 1 273 ? 22.000 15.328 18.805 1.00 93.12 273 GLY A O 1
ATOM 2211 N N . ILE A 1 274 ? 21.919 13.857 17.121 1.00 95.38 274 ILE A N 1
ATOM 2212 C CA . ILE A 1 274 ? 20.826 13.041 17.687 1.00 95.38 274 ILE A CA 1
ATOM 2213 C C . ILE A 1 274 ? 21.253 12.153 18.873 1.00 95.38 274 ILE A C 1
ATOM 2215 O O . ILE A 1 274 ? 20.416 11.579 19.570 1.00 95.38 274 ILE A O 1
ATOM 2219 N N . GLN A 1 275 ? 22.555 12.015 19.141 1.00 94.88 275 GLN A N 1
ATOM 2220 C CA . GLN A 1 275 ? 23.070 11.040 20.109 1.00 94.88 275 GLN A CA 1
ATOM 2221 C C . GLN A 1 275 ? 22.441 11.134 21.517 1.00 94.88 275 GLN A C 1
ATOM 2223 O O . GLN A 1 275 ? 22.133 10.080 22.085 1.00 94.88 275 GLN A O 1
ATOM 2228 N N . PRO A 1 276 ? 22.212 12.324 22.111 1.00 94.69 276 PRO A N 1
ATOM 2229 C CA . PRO A 1 276 ? 21.568 12.409 23.424 1.00 94.69 276 PRO A CA 1
ATOM 2230 C C . PRO A 1 276 ? 20.115 11.906 23.412 1.00 94.69 276 PRO A C 1
ATOM 2232 O O . PRO A 1 276 ? 19.670 11.261 24.372 1.00 94.69 276 PRO A O 1
ATOM 2235 N N . PHE A 1 277 ? 19.390 12.136 22.313 1.00 97.38 277 PHE A N 1
ATOM 2236 C CA . PHE A 1 277 ? 18.056 11.579 22.108 1.00 97.38 277 PHE A CA 1
ATOM 2237 C C . PHE A 1 277 ? 18.099 10.054 21.969 1.00 97.38 277 PHE A C 1
ATOM 2239 O O . PHE A 1 277 ? 17.349 9.383 22.674 1.00 97.38 277 PHE A O 1
ATOM 2246 N N . LEU A 1 278 ? 19.028 9.490 21.184 1.00 97.19 278 LEU A N 1
ATOM 2247 C CA . LEU A 1 278 ? 19.180 8.030 21.038 1.00 97.19 278 LEU A CA 1
ATOM 2248 C C . LEU A 1 278 ? 19.404 7.322 22.382 1.00 97.19 278 LEU A C 1
ATOM 2250 O O . LEU A 1 278 ? 18.782 6.297 22.649 1.00 97.19 278 LEU A O 1
ATOM 2254 N N . VAL A 1 279 ? 20.236 7.889 23.264 1.00 95.75 279 VAL A N 1
ATOM 2255 C CA . VAL A 1 279 ? 20.471 7.340 24.616 1.00 95.75 279 VAL A CA 1
ATOM 2256 C C . VAL A 1 279 ? 19.192 7.340 25.459 1.00 95.75 279 VAL A C 1
ATOM 2258 O O . VAL A 1 279 ? 18.981 6.456 26.292 1.00 95.75 279 VAL A O 1
ATOM 2261 N N . SER A 1 280 ? 18.340 8.348 25.282 1.00 96.00 280 SER A N 1
ATOM 2262 C CA . SER A 1 280 ? 17.056 8.432 25.983 1.00 96.00 280 SER A CA 1
ATOM 2263 C C . SER A 1 280 ? 16.029 7.471 25.380 1.00 96.00 280 SER A C 1
ATOM 2265 O O . SER A 1 280 ? 15.278 6.833 26.121 1.00 96.00 280 SER A O 1
ATOM 2267 N N . LEU A 1 281 ? 16.026 7.332 24.054 1.00 97.69 281 LEU A N 1
ATOM 2268 C CA . LEU A 1 281 ? 15.151 6.435 23.310 1.00 97.69 281 LEU A CA 1
ATOM 2269 C C . LEU A 1 281 ? 15.449 4.968 23.645 1.00 97.69 281 LEU A C 1
ATOM 2271 O O . LEU A 1 281 ? 14.525 4.222 23.963 1.00 97.69 281 LEU A O 1
ATOM 2275 N N . GLU A 1 282 ? 16.723 4.577 23.715 1.00 95.75 282 GLU A N 1
ATOM 2276 C CA . GLU A 1 282 ? 17.137 3.218 24.093 1.00 95.75 282 GLU A CA 1
ATOM 2277 C C . GLU A 1 282 ? 16.560 2.801 25.459 1.00 95.75 282 GLU A C 1
ATOM 2279 O O . GLU A 1 282 ? 16.067 1.686 25.621 1.00 95.75 282 GLU A O 1
ATOM 2284 N N . LYS A 1 283 ? 16.511 3.724 26.430 1.00 93.88 283 LYS A N 1
ATOM 2285 C CA . LYS A 1 283 ? 15.914 3.471 27.756 1.00 93.88 283 LYS A CA 1
ATOM 2286 C C . LYS A 1 283 ? 14.397 3.275 27.714 1.00 93.88 283 LYS A C 1
ATOM 2288 O O . LYS A 1 283 ? 13.854 2.604 28.589 1.00 93.88 283 LYS A O 1
ATOM 2293 N N . SER A 1 284 ? 13.711 3.853 26.726 1.00 94.12 284 SER A N 1
ATOM 2294 C CA . SER A 1 284 ? 12.266 3.655 26.536 1.00 94.12 284 SER A CA 1
ATOM 2295 C C . SER A 1 284 ? 11.932 2.276 25.953 1.00 94.12 284 SER A C 1
ATOM 2297 O O . SER A 1 284 ? 10.838 1.745 26.192 1.00 94.12 284 SER A O 1
ATOM 2299 N N . GLY A 1 285 ? 12.893 1.670 25.244 1.00 95.00 285 GLY A N 1
ATOM 2300 C CA . GLY A 1 285 ? 12.717 0.430 24.490 1.00 95.00 285 GLY A CA 1
ATOM 2301 C C . GLY A 1 285 ? 11.964 0.610 23.169 1.00 95.00 285 GLY A C 1
ATOM 2302 O O . GLY A 1 285 ? 11.427 -0.372 22.667 1.00 95.00 285 GLY A O 1
ATOM 2303 N N . MET A 1 286 ? 11.880 1.840 22.652 1.00 97.38 286 MET A N 1
ATOM 2304 C CA . MET A 1 286 ? 11.369 2.135 21.312 1.00 97.38 286 MET A CA 1
ATOM 2305 C C . MET A 1 286 ? 12.507 2.169 20.297 1.00 97.38 286 MET A C 1
ATOM 2307 O O . MET A 1 286 ? 13.625 2.574 20.620 1.00 97.38 286 MET A O 1
ATOM 2311 N N . ASP A 1 287 ? 12.191 1.814 19.059 1.00 97.25 287 ASP A N 1
ATOM 231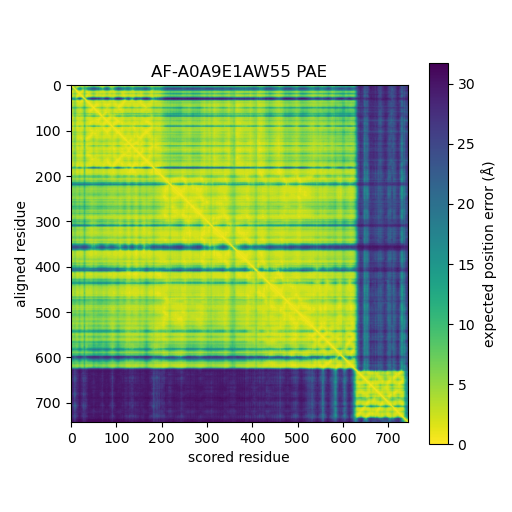2 C CA . ASP A 1 287 ? 13.079 2.027 17.925 1.00 97.25 287 ASP A CA 1
ATOM 2313 C C . ASP A 1 287 ? 12.923 3.440 17.339 1.00 97.25 287 ASP A C 1
ATOM 2315 O O . ASP A 1 287 ? 11.913 4.116 17.561 1.00 97.25 287 ASP A O 1
ATOM 2319 N N . LEU A 1 288 ? 13.904 3.865 16.538 1.00 98.25 288 LEU A N 1
ATOM 2320 C CA . LEU A 1 288 ? 13.851 5.120 15.790 1.00 98.25 288 LEU A CA 1
ATOM 2321 C C . LEU A 1 288 ? 13.374 4.907 14.346 1.00 98.25 288 LEU A C 1
ATOM 2323 O O . LEU A 1 288 ? 13.849 4.012 13.636 1.00 98.25 288 LEU A O 1
ATOM 2327 N N . GLY A 1 289 ? 12.496 5.805 13.903 1.00 98.38 289 GLY A N 1
ATOM 2328 C CA . GLY A 1 289 ? 12.211 6.080 12.500 1.00 98.38 289 GLY A CA 1
ATOM 2329 C C . GLY A 1 289 ? 12.548 7.514 12.110 1.00 98.38 289 GLY A C 1
ATOM 2330 O O . GLY A 1 289 ? 12.428 8.415 12.939 1.00 98.38 289 GLY A O 1
ATOM 2331 N N . LEU A 1 290 ? 12.930 7.723 10.847 1.00 98.69 290 LEU A N 1
ATOM 2332 C CA . LEU A 1 290 ? 13.157 9.055 10.274 1.00 98.69 290 LEU A CA 1
ATOM 2333 C C . LEU A 1 290 ? 12.356 9.269 8.986 1.00 98.69 290 LEU A C 1
ATOM 2335 O O . LEU A 1 290 ? 12.155 8.342 8.194 1.00 98.69 290 LEU A O 1
ATOM 2339 N N . TRP A 1 291 ? 11.922 10.510 8.785 1.00 98.38 291 TRP A N 1
ATOM 2340 C CA . TRP A 1 291 ? 11.297 10.990 7.555 1.00 98.38 291 TRP A CA 1
ATOM 2341 C C . TRP A 1 291 ? 12.327 11.454 6.516 1.00 98.38 291 TRP A C 1
ATOM 2343 O O . TRP A 1 291 ? 13.343 12.054 6.874 1.00 98.38 291 TRP A O 1
ATOM 2353 N N . PHE A 1 292 ? 12.036 11.221 5.234 1.00 98.31 292 PHE A N 1
ATOM 2354 C CA . PHE A 1 292 ? 12.838 11.651 4.088 1.00 98.31 292 PHE A CA 1
ATOM 2355 C C . PHE A 1 292 ? 11.946 12.128 2.930 1.00 98.31 292 PHE A C 1
ATOM 2357 O O . PHE A 1 292 ? 10.944 11.486 2.608 1.00 98.31 292 PHE A O 1
ATOM 2364 N N . ASP A 1 293 ? 12.366 13.199 2.252 1.00 96.94 293 ASP A N 1
ATOM 2365 C CA . ASP A 1 293 ? 11.807 13.640 0.970 1.00 96.94 293 ASP A CA 1
ATOM 2366 C C . ASP A 1 293 ? 12.488 12.870 -0.164 1.00 96.94 293 ASP A C 1
ATOM 2368 O O . ASP A 1 293 ? 13.695 13.001 -0.395 1.00 96.94 293 ASP A O 1
ATOM 2372 N N . VAL A 1 294 ? 11.713 12.078 -0.895 1.00 97.19 294 VAL A N 1
ATOM 2373 C CA . VAL A 1 294 ? 12.197 11.214 -1.977 1.00 97.19 294 VAL A CA 1
ATOM 2374 C C . VAL A 1 294 ? 12.797 12.021 -3.132 1.00 97.19 294 VAL A C 1
ATOM 2376 O O . VAL A 1 294 ? 13.720 11.555 -3.801 1.00 97.19 294 VAL A O 1
ATOM 2379 N N . ASN A 1 295 ? 12.328 13.244 -3.367 1.00 95.25 295 ASN A N 1
ATOM 2380 C CA . ASN A 1 295 ? 12.862 14.111 -4.414 1.00 95.25 295 ASN A CA 1
ATOM 2381 C C . ASN A 1 295 ? 13.722 15.247 -3.865 1.00 95.25 295 ASN A C 1
ATOM 2383 O O . ASN A 1 295 ? 14.143 16.099 -4.653 1.00 95.25 295 ASN A O 1
ATOM 2387 N N . MET A 1 296 ? 14.019 15.233 -2.560 1.00 96.00 296 MET A N 1
ATOM 2388 C CA . MET A 1 296 ? 14.882 16.208 -1.893 1.00 96.00 296 MET A CA 1
ATOM 2389 C C . MET A 1 296 ? 14.457 17.661 -2.178 1.00 96.00 296 MET A C 1
ATOM 2391 O O . MET A 1 296 ? 15.302 18.549 -2.268 1.00 96.00 296 MET A O 1
ATOM 2395 N N . GLU A 1 297 ? 13.150 17.913 -2.336 1.00 92.06 297 GLU A N 1
ATOM 2396 C CA . GLU A 1 297 ? 12.599 19.241 -2.637 1.00 92.06 297 GLU A CA 1
ATOM 2397 C C . GLU A 1 297 ? 12.934 20.248 -1.539 1.00 92.06 297 GLU A C 1
ATOM 2399 O O . GLU A 1 297 ? 13.154 21.428 -1.810 1.00 92.06 297 GLU A O 1
ATOM 2404 N N . LYS A 1 298 ? 12.960 19.779 -0.290 1.00 88.75 298 LYS A N 1
ATOM 2405 C CA . LYS A 1 298 ? 13.247 20.605 0.887 1.00 88.75 298 LYS A CA 1
ATOM 2406 C C . LYS A 1 298 ? 14.742 20.778 1.182 1.00 88.75 298 LYS A C 1
ATOM 2408 O O . LYS A 1 298 ? 15.073 21.303 2.241 1.00 88.75 298 LYS A O 1
ATOM 2413 N N . LEU A 1 299 ? 15.632 20.335 0.290 1.00 92.62 299 LEU A N 1
ATOM 2414 C CA . LEU A 1 299 ? 17.081 20.492 0.436 1.00 92.62 299 LEU A CA 1
ATOM 2415 C C . LEU A 1 299 ? 17.641 21.540 -0.541 1.00 92.62 299 LEU A C 1
ATOM 2417 O O . LEU A 1 299 ? 17.244 21.637 -1.701 1.00 92.62 299 LEU A O 1
ATOM 2421 N N . GLU A 1 300 ? 18.642 22.292 -0.095 1.00 92.00 300 GLU A N 1
ATOM 2422 C CA . GLU A 1 300 ? 19.369 23.304 -0.867 1.00 92.00 300 GLU A CA 1
ATOM 2423 C C . GLU A 1 300 ? 20.625 22.708 -1.532 1.00 92.00 300 GLU A C 1
ATOM 2425 O O . GLU A 1 300 ? 21.761 23.130 -1.283 1.00 92.00 300 GLU A O 1
ATOM 2430 N N . LEU A 1 301 ? 20.442 21.685 -2.373 1.00 91.56 301 LEU A N 1
ATOM 2431 C CA . LEU A 1 301 ? 21.558 20.957 -2.984 1.00 91.56 301 LEU A CA 1
ATOM 2432 C C . LEU A 1 301 ? 21.988 21.548 -4.334 1.00 91.56 301 LEU A C 1
ATOM 2434 O O . LEU A 1 301 ? 21.189 21.730 -5.252 1.00 91.56 301 LEU A O 1
ATOM 2438 N N . ASN A 1 302 ? 23.296 21.771 -4.488 1.00 89.06 302 ASN A N 1
ATOM 2439 C CA . ASN A 1 302 ? 23.906 22.237 -5.735 1.00 89.06 302 ASN A CA 1
ATOM 2440 C C . ASN A 1 302 ? 24.496 21.079 -6.551 1.00 89.06 302 ASN A C 1
ATOM 2442 O O . ASN A 1 302 ? 25.026 20.117 -6.000 1.00 89.06 302 ASN A O 1
ATOM 2446 N N . GLY A 1 303 ? 24.469 21.199 -7.881 1.00 88.50 303 GLY A N 1
ATOM 2447 C CA . GLY A 1 303 ? 25.093 20.223 -8.785 1.00 88.50 303 GLY A CA 1
ATOM 2448 C C . GLY A 1 303 ? 24.311 18.918 -8.964 1.00 88.50 303 GLY A C 1
ATOM 2449 O O . GLY A 1 303 ? 24.880 17.942 -9.462 1.00 88.50 303 GLY A O 1
ATOM 2450 N N . TYR A 1 304 ? 23.039 18.901 -8.564 1.00 90.44 304 TYR A N 1
ATOM 2451 C CA . TYR A 1 304 ? 22.104 17.807 -8.805 1.00 90.44 304 TYR A CA 1
ATOM 2452 C C . TYR A 1 304 ? 21.054 18.190 -9.839 1.00 90.44 304 TYR A C 1
ATOM 2454 O O . TYR A 1 304 ? 20.678 19.354 -9.992 1.00 90.44 304 TYR A O 1
ATOM 2462 N N . THR A 1 305 ? 20.586 17.174 -10.546 1.00 88.50 305 THR A N 1
ATOM 2463 C CA . THR A 1 305 ? 19.675 17.322 -11.671 1.00 88.50 305 THR A CA 1
ATOM 2464 C C . THR A 1 305 ? 18.243 17.555 -11.196 1.00 88.50 305 THR A C 1
ATOM 2466 O O . THR A 1 305 ? 17.694 16.770 -10.424 1.00 88.50 305 THR A O 1
ATOM 2469 N N . LYS A 1 306 ? 17.617 18.629 -11.685 1.00 88.81 306 LYS A N 1
ATOM 2470 C CA . LYS A 1 306 ? 16.250 19.045 -11.326 1.00 88.81 306 LYS A CA 1
ATOM 2471 C C . LYS A 1 306 ? 15.199 18.445 -12.260 1.00 88.81 306 LYS A C 1
ATOM 2473 O O . LYS A 1 306 ? 15.469 18.232 -13.442 1.00 88.81 306 LYS A O 1
ATOM 2478 N N . ARG A 1 307 ? 13.983 18.213 -11.753 1.00 86.62 307 ARG A N 1
ATOM 2479 C CA . ARG A 1 307 ? 12.851 17.680 -12.542 1.00 86.62 307 ARG A CA 1
ATOM 2480 C C . ARG A 1 307 ? 12.331 18.637 -13.610 1.00 86.62 307 ARG A C 1
ATOM 2482 O O . ARG A 1 307 ? 11.811 18.184 -14.626 1.00 86.62 307 ARG A O 1
ATOM 2489 N N . GLN A 1 308 ? 12.450 19.936 -13.366 1.00 81.12 308 GLN A N 1
ATOM 2490 C CA . GLN A 1 308 ? 12.051 21.017 -14.259 1.00 81.12 308 GLN A CA 1
ATOM 2491 C C . GLN A 1 308 ? 12.948 22.237 -13.992 1.00 81.12 308 GLN A C 1
ATOM 2493 O O . GLN A 1 308 ? 13.483 22.402 -12.893 1.00 81.12 308 GLN A O 1
ATOM 2498 N N . GLU A 1 309 ? 13.124 23.101 -14.993 1.00 71.94 309 GLU A N 1
ATOM 2499 C CA . GLU A 1 309 ? 13.792 24.393 -14.814 1.00 71.94 309 GLU A CA 1
ATOM 2500 C C . GLU A 1 309 ? 13.071 25.246 -13.754 1.00 71.94 309 GLU A C 1
ATOM 2502 O O . GLU A 1 309 ? 11.852 25.402 -13.787 1.00 71.94 309 GLU A O 1
ATOM 2507 N N . GLY A 1 310 ? 13.824 25.783 -12.791 1.00 73.50 310 GLY A N 1
ATOM 2508 C CA . GLY A 1 310 ? 13.273 26.573 -11.684 1.00 73.50 310 GLY A CA 1
ATOM 2509 C C . GLY A 1 310 ? 12.593 25.768 -10.566 1.00 73.50 310 GLY A C 1
ATOM 2510 O O . GLY A 1 310 ? 12.224 26.362 -9.560 1.00 73.50 310 GLY A O 1
ATOM 2511 N N . ASP A 1 311 ? 12.471 24.442 -10.693 1.00 75.62 311 ASP A N 1
ATOM 2512 C CA . ASP A 1 311 ? 11.946 23.572 -9.629 1.00 75.62 311 ASP A CA 1
ATOM 2513 C C . ASP A 1 311 ? 13.005 23.342 -8.530 1.00 75.62 311 ASP A C 1
ATOM 2515 O O . ASP A 1 311 ? 14.217 23.508 -8.741 1.00 75.62 311 ASP A O 1
ATOM 2519 N N . TYR A 1 312 ? 12.543 22.957 -7.346 1.00 83.81 312 TYR A N 1
ATOM 2520 C CA . TYR A 1 312 ? 13.380 22.502 -6.233 1.00 83.81 312 TYR A CA 1
ATOM 2521 C C . TYR A 1 312 ? 13.469 20.970 -6.183 1.00 83.81 312 TYR A C 1
ATOM 2523 O O . TYR A 1 312 ? 14.427 20.430 -5.641 1.00 83.81 312 TYR A O 1
ATOM 2531 N N . LYS A 1 313 ? 12.530 20.256 -6.819 1.00 91.44 313 LYS A N 1
ATOM 2532 C CA . LYS A 1 313 ? 12.503 18.786 -6.854 1.00 91.44 313 LYS A CA 1
ATOM 2533 C C . LYS A 1 313 ? 13.596 18.221 -7.760 1.00 91.44 313 LYS A C 1
ATOM 2535 O O . LYS A 1 313 ? 13.727 18.616 -8.926 1.00 91.44 313 LYS A O 1
ATOM 2540 N N . LEU A 1 314 ? 14.327 17.230 -7.261 1.00 93.00 314 LEU A N 1
ATOM 2541 C CA . LEU A 1 314 ? 15.396 16.553 -7.992 1.00 93.00 314 LEU A CA 1
ATOM 2542 C C . LEU A 1 314 ? 14.885 15.325 -8.760 1.00 93.00 314 LEU A C 1
ATOM 2544 O O . LEU A 1 314 ? 13.871 14.720 -8.419 1.00 93.00 314 LEU A O 1
ATOM 2548 N N . CYS A 1 315 ? 15.551 14.987 -9.861 1.00 90.94 315 CYS A N 1
ATOM 2549 C CA . CYS A 1 315 ? 15.124 13.952 -10.799 1.00 90.94 315 CYS A CA 1
ATOM 2550 C C . CYS A 1 315 ? 15.696 12.576 -10.426 1.00 90.94 315 CYS A C 1
ATOM 2552 O O . CYS A 1 315 ? 16.850 12.298 -10.732 1.00 90.94 315 CYS A O 1
ATOM 2554 N N . LEU A 1 316 ? 14.878 11.676 -9.870 1.00 92.88 316 LEU A N 1
ATOM 2555 C CA . LEU A 1 316 ? 15.319 10.320 -9.500 1.00 92.88 316 LEU A CA 1
ATOM 2556 C C . LEU A 1 316 ? 15.712 9.408 -10.674 1.00 92.88 316 LEU A C 1
ATOM 2558 O O . LEU A 1 316 ? 16.359 8.385 -10.462 1.00 92.88 316 LEU A O 1
ATOM 2562 N N . ALA A 1 317 ? 15.355 9.758 -11.912 1.00 90.19 317 ALA A N 1
ATOM 2563 C CA . ALA A 1 317 ? 15.870 9.048 -13.084 1.00 90.19 317 ALA A CA 1
ATOM 2564 C C . ALA A 1 317 ? 17.383 9.270 -13.283 1.00 90.19 317 ALA A C 1
ATOM 2566 O O . ALA A 1 317 ? 18.028 8.442 -13.918 1.00 90.19 317 ALA A O 1
ATOM 2567 N N . ASP A 1 318 ? 17.954 10.349 -12.728 1.00 89.38 318 ASP A N 1
ATOM 2568 C CA . ASP A 1 318 ? 19.404 10.544 -12.680 1.00 89.38 318 ASP A CA 1
ATOM 2569 C C . ASP A 1 318 ? 19.989 9.686 -11.543 1.00 89.38 318 ASP A C 1
ATOM 2571 O O . ASP A 1 318 ? 19.676 9.941 -10.371 1.00 89.38 318 ASP A O 1
ATOM 2575 N N . PRO A 1 319 ? 20.853 8.697 -11.851 1.00 89.00 319 PRO A N 1
ATOM 2576 C CA . PRO A 1 319 ? 21.473 7.850 -10.839 1.00 89.00 319 PRO A CA 1
ATOM 2577 C C . PRO A 1 319 ? 22.179 8.646 -9.741 1.00 89.00 319 PRO A C 1
ATOM 2579 O O . PRO A 1 319 ? 22.069 8.279 -8.580 1.00 89.00 319 PRO A O 1
ATOM 2582 N N . LYS A 1 320 ? 22.799 9.793 -10.061 1.00 92.56 320 LYS A N 1
ATOM 2583 C CA . LYS A 1 320 ? 23.491 10.627 -9.066 1.00 92.56 320 LYS A CA 1
ATOM 2584 C C . LYS A 1 320 ? 22.538 11.163 -7.994 1.00 92.56 320 LYS A C 1
ATOM 2586 O O . LYS A 1 320 ? 22.917 11.277 -6.831 1.00 92.56 320 LYS A O 1
ATOM 2591 N N . VAL A 1 321 ? 21.317 11.530 -8.386 1.00 94.19 321 VAL A N 1
ATOM 2592 C CA . VAL A 1 321 ? 20.287 12.019 -7.458 1.00 94.19 321 VAL A CA 1
ATOM 2593 C C . VAL A 1 321 ? 19.774 10.868 -6.599 1.00 94.19 321 VAL A C 1
ATOM 2595 O O . VAL A 1 321 ? 19.675 11.017 -5.382 1.00 94.19 321 VAL A O 1
ATOM 2598 N N . SER A 1 322 ? 19.475 9.726 -7.224 1.00 95.44 322 SER A N 1
ATOM 2599 C CA . SER A 1 322 ? 19.023 8.534 -6.502 1.00 95.44 322 SER A CA 1
ATOM 2600 C C . SER A 1 322 ? 20.076 8.053 -5.502 1.00 95.44 322 SER A C 1
ATOM 2602 O O . SER A 1 322 ? 19.751 7.828 -4.339 1.00 95.44 322 SER A O 1
ATOM 2604 N N . ASP A 1 323 ? 21.339 7.951 -5.916 1.00 97.12 323 ASP A N 1
ATOM 2605 C CA . ASP A 1 323 ? 22.442 7.537 -5.048 1.00 97.12 323 ASP A CA 1
ATOM 2606 C C . ASP A 1 323 ? 22.588 8.484 -3.855 1.00 97.12 323 ASP A C 1
ATOM 2608 O O . ASP A 1 323 ? 22.644 8.012 -2.727 1.00 97.12 323 ASP A O 1
ATOM 2612 N N . ALA A 1 324 ? 22.527 9.805 -4.058 1.00 97.75 324 ALA A N 1
ATOM 2613 C CA . ALA A 1 324 ? 22.615 10.763 -2.955 1.00 97.75 324 ALA A CA 1
ATOM 2614 C C . ALA A 1 324 ? 21.515 10.575 -1.895 1.00 97.75 324 ALA A C 1
ATOM 2616 O O . ALA A 1 324 ? 21.822 10.588 -0.702 1.00 97.75 324 ALA A O 1
ATOM 2617 N N . LEU A 1 325 ? 20.259 10.357 -2.308 1.00 98.38 325 LEU A N 1
ATOM 2618 C CA . LEU A 1 325 ? 19.162 10.068 -1.376 1.00 98.38 325 LEU A CA 1
ATOM 2619 C C . LEU A 1 325 ? 19.454 8.803 -0.562 1.00 98.38 325 LEU A C 1
ATOM 2621 O O . LEU A 1 325 ? 19.399 8.814 0.669 1.00 98.38 325 LEU A O 1
ATOM 2625 N N . PHE A 1 326 ? 19.734 7.696 -1.251 1.00 98.50 326 PHE A N 1
ATOM 2626 C CA . PHE A 1 326 ? 19.875 6.407 -0.584 1.00 98.50 326 PHE A CA 1
ATOM 2627 C C . PHE A 1 326 ? 21.185 6.295 0.197 1.00 98.50 326 PHE A C 1
ATOM 2629 O O . PHE A 1 326 ? 21.235 5.518 1.150 1.00 98.50 326 PHE A O 1
ATOM 2636 N N . ASP A 1 327 ? 22.241 7.022 -0.179 1.00 98.44 327 ASP A N 1
ATOM 2637 C CA . ASP A 1 327 ? 23.508 7.075 0.560 1.00 98.44 327 ASP A CA 1
ATOM 2638 C C . ASP A 1 327 ? 23.286 7.782 1.901 1.00 98.44 327 ASP A C 1
ATOM 2640 O O . ASP A 1 327 ? 23.724 7.282 2.937 1.00 98.44 327 ASP A O 1
ATOM 2644 N N . GLY A 1 328 ? 22.515 8.877 1.899 1.00 98.19 328 GLY A N 1
ATOM 2645 C CA . GLY A 1 328 ? 22.069 9.556 3.114 1.00 98.19 328 GLY A CA 1
ATOM 2646 C C . GLY A 1 328 ? 21.247 8.647 4.027 1.00 98.19 328 GLY A C 1
ATOM 2647 O O . GLY A 1 328 ? 21.567 8.502 5.208 1.00 98.19 328 GLY A O 1
ATOM 2648 N N . ILE A 1 329 ? 20.230 7.967 3.481 1.00 98.56 329 ILE A N 1
ATOM 2649 C CA . ILE A 1 329 ? 19.407 7.024 4.260 1.00 98.56 329 ILE A CA 1
ATOM 2650 C C . ILE A 1 329 ? 20.266 5.880 4.816 1.00 98.56 329 ILE A C 1
ATOM 2652 O O . ILE A 1 329 ? 20.154 5.539 5.992 1.00 98.56 329 ILE A O 1
ATOM 2656 N N . GLU A 1 330 ? 21.143 5.294 3.998 1.00 98.31 330 GLU A N 1
ATOM 2657 C CA . GLU A 1 330 ? 22.045 4.220 4.416 1.00 98.31 330 GLU A CA 1
ATOM 2658 C C . GLU A 1 330 ? 22.983 4.667 5.544 1.00 98.31 330 GLU A C 1
ATOM 2660 O O . GLU A 1 330 ? 23.166 3.927 6.517 1.00 98.31 330 GLU A O 1
ATOM 2665 N N . GLN A 1 331 ? 23.541 5.876 5.452 1.00 97.56 331 GLN A N 1
ATOM 2666 C CA . GLN A 1 331 ? 24.352 6.443 6.523 1.00 97.56 331 GLN A CA 1
ATOM 2667 C C . GLN A 1 331 ? 23.537 6.536 7.820 1.00 97.56 331 GLN A C 1
ATOM 2669 O O . GLN A 1 331 ? 23.982 6.025 8.850 1.00 97.56 331 GLN A O 1
ATOM 2674 N N . GLN A 1 332 ? 22.314 7.077 7.769 1.00 97.44 332 GLN A N 1
ATOM 2675 C CA . GLN A 1 332 ? 21.468 7.173 8.962 1.00 97.44 332 GLN A CA 1
ATOM 2676 C C . GLN A 1 332 ? 21.053 5.807 9.510 1.00 97.44 332 GLN A C 1
ATOM 2678 O O . GLN A 1 332 ? 21.030 5.615 10.725 1.00 97.44 332 GLN A O 1
ATOM 2683 N N . MET A 1 333 ? 20.792 4.817 8.653 1.00 97.31 333 MET A N 1
ATOM 2684 C CA . MET A 1 333 ? 20.535 3.447 9.103 1.00 97.31 333 MET A CA 1
ATOM 2685 C C . MET A 1 333 ? 21.707 2.887 9.916 1.00 97.31 333 MET A C 1
ATOM 2687 O O . MET A 1 333 ? 21.483 2.191 10.908 1.00 97.31 333 MET A O 1
ATOM 2691 N N . ARG A 1 334 ? 22.951 3.197 9.528 1.00 94.69 334 ARG A N 1
ATOM 2692 C CA . ARG A 1 334 ? 24.161 2.726 10.219 1.00 94.69 334 ARG A CA 1
ATOM 2693 C C . ARG A 1 334 ? 24.446 3.508 11.500 1.00 94.69 334 ARG A C 1
ATOM 2695 O O . ARG A 1 334 ? 24.784 2.895 12.510 1.00 94.69 334 ARG A O 1
ATOM 2702 N N . GLU A 1 335 ? 24.306 4.829 11.464 1.00 94.00 335 GLU A N 1
ATOM 2703 C CA . GLU A 1 335 ? 24.639 5.715 12.587 1.00 94.00 335 GLU A CA 1
ATOM 2704 C C . GLU A 1 335 ? 23.548 5.726 13.662 1.00 94.00 335 GLU A C 1
ATOM 2706 O O . GLU A 1 335 ? 23.846 5.611 14.851 1.00 94.00 335 GLU A O 1
ATOM 2711 N N . CYS A 1 336 ? 22.282 5.784 13.248 1.00 95.06 336 CYS A N 1
ATOM 2712 C CA . CYS A 1 336 ? 21.132 5.913 14.141 1.00 95.06 336 CYS A CA 1
ATOM 2713 C C . CYS A 1 336 ? 20.423 4.581 14.434 1.00 95.06 336 CYS A C 1
ATOM 2715 O O . CYS A 1 336 ? 19.482 4.558 15.224 1.00 95.06 336 CYS A O 1
ATOM 2717 N N . ARG A 1 337 ? 20.864 3.471 13.816 1.00 92.44 337 ARG A N 1
ATOM 2718 C CA . ARG A 1 337 ? 20.239 2.134 13.916 1.00 92.44 337 ARG A CA 1
ATOM 2719 C C . ARG A 1 337 ? 18.750 2.142 13.544 1.00 92.44 337 ARG A C 1
ATOM 2721 O O . ARG A 1 337 ? 17.933 1.536 14.235 1.00 92.44 337 ARG A O 1
ATOM 2728 N N . LEU A 1 338 ? 18.395 2.840 12.465 1.00 95.69 338 LEU A N 1
ATOM 2729 C CA . LEU A 1 338 ? 16.998 2.977 12.044 1.00 95.69 338 LEU A CA 1
ATOM 2730 C C . LEU A 1 338 ? 16.349 1.618 11.765 1.00 95.69 338 LEU A C 1
ATOM 2732 O O . LEU A 1 338 ? 16.892 0.788 11.026 1.00 95.69 338 LEU A O 1
ATOM 2736 N N . THR A 1 339 ? 15.142 1.428 12.294 1.00 95.50 339 THR A N 1
ATOM 2737 C CA . THR A 1 339 ? 14.304 0.256 11.986 1.00 95.50 339 THR A CA 1
ATOM 2738 C C . THR A 1 339 ? 13.100 0.610 11.126 1.00 95.50 339 THR A C 1
ATOM 2740 O O . THR A 1 339 ? 12.456 -0.289 10.579 1.00 95.50 339 THR A O 1
ATOM 2743 N N . SER A 1 340 ? 12.836 1.906 10.932 1.00 97.75 340 SER A N 1
ATOM 2744 C CA . SER A 1 340 ? 11.802 2.391 10.027 1.00 97.75 340 SER A CA 1
ATOM 2745 C C . SER A 1 340 ? 12.205 3.666 9.289 1.00 97.75 340 SER A C 1
ATOM 2747 O O . SER A 1 340 ? 13.031 4.446 9.766 1.00 97.75 340 SER A O 1
ATOM 2749 N N . ILE A 1 341 ? 11.611 3.872 8.116 1.00 98.56 341 ILE A N 1
ATOM 2750 C CA . ILE A 1 341 ? 11.720 5.105 7.335 1.00 98.56 341 ILE A CA 1
ATOM 2751 C C . ILE A 1 341 ? 10.341 5.521 6.820 1.00 98.56 341 ILE A C 1
ATOM 2753 O O . ILE A 1 341 ? 9.536 4.673 6.419 1.00 98.56 341 ILE A O 1
ATOM 2757 N N . LYS A 1 342 ? 10.085 6.829 6.805 1.00 98.56 342 LYS A N 1
ATOM 2758 C CA . LYS A 1 342 ? 8.929 7.442 6.143 1.00 98.56 342 LYS A CA 1
ATOM 2759 C C . LYS A 1 342 ? 9.420 8.175 4.899 1.00 98.56 342 LYS A C 1
ATOM 2761 O O . LYS A 1 342 ? 10.269 9.051 4.999 1.00 98.56 342 LYS A O 1
ATOM 2766 N N . LEU A 1 343 ? 8.926 7.769 3.736 1.00 98.38 343 LEU A N 1
ATOM 2767 C CA . LEU A 1 343 ? 9.333 8.281 2.430 1.00 98.38 343 LEU A CA 1
ATOM 2768 C C . LEU A 1 343 ? 8.197 9.111 1.854 1.00 98.38 343 LEU A C 1
ATOM 2770 O O . LEU A 1 343 ? 7.143 8.563 1.542 1.00 98.38 343 LEU A O 1
ATOM 2774 N N . ASP A 1 344 ? 8.405 10.408 1.715 1.00 95.12 344 ASP A N 1
ATOM 2775 C CA . ASP A 1 344 ? 7.377 11.353 1.293 1.00 95.12 344 ASP A CA 1
ATOM 2776 C C . ASP A 1 344 ? 7.753 12.028 -0.026 1.00 95.12 344 ASP A C 1
ATOM 2778 O O . ASP A 1 344 ? 8.904 11.972 -0.456 1.00 95.12 344 ASP A O 1
ATOM 2782 N N . PHE A 1 345 ? 6.782 12.681 -0.661 1.00 93.06 345 PHE A N 1
ATOM 2783 C CA . PHE A 1 345 ? 7.005 13.512 -1.847 1.00 93.06 345 PHE A CA 1
ATOM 2784 C C . PHE A 1 345 ? 7.721 12.796 -3.014 1.00 93.06 345 PHE A C 1
ATOM 2786 O O . PHE A 1 345 ? 8.638 13.334 -3.628 1.00 93.06 345 PHE A O 1
ATOM 2793 N N . ALA A 1 346 ? 7.270 11.586 -3.362 1.00 93.38 346 ALA A N 1
ATOM 2794 C CA . ALA A 1 346 ? 7.805 10.793 -4.470 1.00 93.38 346 ALA A CA 1
ATOM 2795 C C . ALA A 1 346 ? 7.243 11.217 -5.846 1.00 93.38 346 ALA A C 1
ATOM 2797 O O . ALA A 1 346 ? 6.189 10.776 -6.298 1.00 93.38 346 ALA A O 1
ATOM 2798 N N . TYR A 1 347 ? 7.979 12.058 -6.562 1.00 91.06 347 TYR A N 1
ATOM 2799 C CA . TYR A 1 347 ? 7.701 12.489 -7.930 1.00 91.06 347 TYR A CA 1
ATOM 2800 C C . TYR A 1 347 ? 8.599 11.753 -8.937 1.00 91.06 347 TYR A C 1
ATOM 2802 O O . TYR A 1 347 ? 9.724 12.170 -9.228 1.00 91.06 347 TYR A O 1
ATOM 2810 N N . PHE A 1 348 ? 8.087 10.670 -9.523 1.00 90.88 348 PHE A N 1
ATOM 2811 C CA . PHE A 1 348 ? 8.861 9.832 -10.453 1.00 90.88 348 PHE A CA 1
ATOM 2812 C C . PHE A 1 348 ? 8.937 10.370 -11.895 1.00 90.88 348 PHE A C 1
ATOM 2814 O O . PHE A 1 348 ? 9.839 10.021 -12.652 1.00 90.88 348 PHE A O 1
ATOM 2821 N N . GLU A 1 349 ? 8.008 11.229 -12.308 1.00 87.19 349 GLU A N 1
ATOM 2822 C CA . GLU A 1 349 ? 8.012 11.827 -13.654 1.00 87.19 349 GLU A CA 1
ATOM 2823 C C . GLU A 1 349 ? 9.002 12.996 -13.738 1.00 87.19 349 GLU A C 1
ATOM 2825 O O . GLU A 1 349 ? 9.277 13.615 -12.726 1.00 87.19 349 GLU A O 1
ATOM 2830 N N . CYS A 1 350 ? 9.520 13.363 -14.904 1.00 83.12 350 CYS A N 1
ATOM 2831 C CA . CYS A 1 350 ? 10.449 14.479 -15.093 1.00 83.12 350 CYS A CA 1
ATOM 2832 C C . CYS A 1 350 ? 10.111 15.198 -16.403 1.00 83.12 350 CYS A C 1
ATOM 2834 O O . CYS A 1 350 ? 9.821 14.552 -17.408 1.00 83.12 350 CYS A O 1
ATOM 2836 N N . GLU A 1 351 ? 10.128 16.531 -16.385 1.00 78.00 351 GLU A N 1
ATOM 2837 C CA . GLU A 1 351 ? 9.712 17.377 -17.516 1.00 78.00 351 GLU A CA 1
ATOM 2838 C C . GLU A 1 351 ? 10.863 18.211 -18.093 1.00 78.00 351 GLU A C 1
ATOM 2840 O O . GLU A 1 351 ? 10.671 18.977 -19.040 1.00 78.00 351 GLU A O 1
ATOM 2845 N N . ASN A 1 352 ? 12.067 18.083 -17.533 1.00 77.62 352 ASN A N 1
ATOM 2846 C CA . ASN A 1 352 ? 13.216 18.861 -17.960 1.00 77.62 352 ASN A CA 1
ATOM 2847 C C . ASN A 1 352 ? 13.688 18.430 -19.359 1.00 77.62 352 ASN A C 1
ATOM 2849 O O . ASN A 1 352 ? 14.188 17.322 -19.552 1.00 77.62 352 ASN A O 1
ATOM 2853 N N . LYS A 1 353 ? 13.542 19.344 -20.324 1.00 68.31 353 LYS A N 1
ATOM 2854 C CA . LYS A 1 353 ? 13.865 19.141 -21.744 1.00 68.31 353 LYS A CA 1
ATOM 2855 C C . LYS A 1 353 ? 15.365 19.103 -22.035 1.00 68.31 353 LYS A C 1
ATOM 2857 O O . LYS A 1 353 ? 15.752 18.597 -23.081 1.00 68.31 353 LYS A O 1
ATOM 2862 N N . GLU A 1 354 ? 16.192 19.604 -21.119 1.00 65.00 354 GLU A N 1
ATOM 2863 C CA . GLU A 1 354 ? 17.655 19.556 -21.237 1.00 65.00 354 GLU A CA 1
ATOM 2864 C C . GLU A 1 354 ? 18.215 18.154 -20.947 1.00 65.00 354 GLU A C 1
ATOM 2866 O O . GLU A 1 354 ? 19.403 17.892 -21.134 1.00 65.00 354 GLU A O 1
ATOM 2871 N N . HIS A 1 355 ? 17.376 17.221 -20.485 1.00 70.44 355 HIS A N 1
ATOM 2872 C CA . HIS A 1 355 ? 17.797 15.848 -20.246 1.00 70.44 355 HIS A CA 1
ATOM 2873 C C . HIS A 1 355 ? 17.753 15.057 -21.555 1.00 70.44 355 HIS A C 1
ATOM 2875 O O . HIS A 1 355 ? 16.693 14.843 -22.138 1.00 70.44 355 HIS A O 1
ATOM 2881 N N . THR A 1 356 ? 18.899 14.518 -21.972 1.00 58.84 356 THR A N 1
ATOM 2882 C CA . THR A 1 356 ? 19.036 13.661 -23.166 1.00 58.84 356 THR A CA 1
ATOM 2883 C C . THR A 1 356 ? 18.256 12.342 -23.085 1.00 58.84 356 THR A C 1
ATOM 2885 O O . THR A 1 356 ? 18.203 11.597 -24.067 1.00 58.84 356 THR A O 1
ATOM 2888 N N . TYR A 1 357 ? 17.656 12.044 -21.927 1.00 60.66 357 TYR A N 1
ATOM 2889 C CA . TYR A 1 357 ? 16.905 10.822 -21.661 1.00 60.66 357 TYR A CA 1
ATOM 2890 C C . TYR A 1 357 ? 15.387 11.017 -21.530 1.00 60.66 357 TYR A C 1
ATOM 2892 O O . TYR A 1 357 ? 14.680 10.041 -21.309 1.00 60.66 357 TYR A O 1
ATOM 2900 N N . HIS A 1 358 ? 14.864 12.244 -21.646 1.00 67.00 358 HIS A N 1
ATOM 2901 C CA . HIS A 1 358 ? 13.440 12.506 -21.409 1.00 67.00 358 HIS A CA 1
ATOM 2902 C C . HIS A 1 358 ? 12.772 13.222 -22.588 1.00 67.00 358 HIS A C 1
ATOM 2904 O O . HIS A 1 358 ? 13.236 14.255 -23.064 1.00 67.00 358 HIS A O 1
ATOM 2910 N N . SER A 1 359 ? 11.629 12.704 -23.031 1.00 52.62 359 SER A N 1
ATOM 2911 C CA . SER A 1 359 ? 10.722 13.373 -23.965 1.00 52.62 359 SER A CA 1
ATOM 2912 C C . SER A 1 359 ? 9.622 14.145 -23.246 1.00 52.62 359 SER A C 1
ATOM 2914 O O . SER A 1 359 ? 9.318 13.944 -22.070 1.00 52.62 359 SER A O 1
ATOM 2916 N N . ALA A 1 360 ? 8.924 14.974 -24.023 1.00 51.88 360 ALA A N 1
ATOM 2917 C CA . ALA A 1 360 ? 7.735 15.705 -23.596 1.00 51.88 360 ALA A CA 1
ATOM 2918 C C . ALA A 1 360 ? 6.584 14.815 -23.068 1.00 51.88 360 ALA A C 1
ATOM 2920 O O . ALA A 1 360 ? 5.645 15.340 -22.475 1.00 51.88 360 ALA A O 1
ATOM 2921 N N . LEU A 1 361 ? 6.622 13.491 -23.283 1.00 55.38 361 LEU A N 1
ATOM 2922 C CA . LEU A 1 361 ? 5.556 12.562 -22.890 1.00 55.38 361 LEU A CA 1
ATOM 2923 C C . LEU A 1 361 ? 5.685 12.031 -21.451 1.00 55.38 361 LEU A C 1
ATOM 2925 O O . LEU A 1 361 ? 4.829 11.245 -21.050 1.00 55.38 361 LEU A O 1
ATOM 2929 N N . LYS A 1 362 ? 6.720 12.426 -20.687 1.00 66.69 362 LYS A N 1
ATOM 2930 C CA . LYS A 1 362 ? 6.980 12.083 -19.262 1.00 66.69 362 LYS A CA 1
ATOM 2931 C C . LYS A 1 362 ? 7.182 10.592 -18.930 1.00 66.69 362 LYS A C 1
ATOM 2933 O O . LYS A 1 362 ? 7.771 10.257 -17.907 1.00 66.69 362 LYS A O 1
ATOM 2938 N N . THR A 1 363 ? 6.735 9.683 -19.794 1.00 63.53 363 THR A N 1
ATOM 2939 C CA . THR A 1 363 ? 6.828 8.222 -19.621 1.00 63.53 363 THR A CA 1
ATOM 2940 C C . THR A 1 363 ? 8.266 7.707 -19.596 1.00 63.53 363 THR A C 1
ATOM 2942 O O . THR A 1 363 ? 8.548 6.729 -18.914 1.00 63.53 363 THR A O 1
ATOM 2945 N N . GLU A 1 364 ? 9.182 8.390 -20.283 1.00 73.38 364 GLU A N 1
ATOM 2946 C CA . GLU A 1 364 ? 10.588 7.983 -20.409 1.00 73.38 364 GLU A CA 1
ATOM 2947 C C . GLU A 1 364 ? 11.413 8.216 -19.138 1.00 73.38 364 GLU A C 1
ATOM 2949 O O . GLU A 1 364 ? 12.481 7.637 -19.007 1.00 73.38 364 GLU A O 1
ATOM 2954 N N . SER A 1 365 ? 10.925 9.012 -18.180 1.00 80.56 365 SER A N 1
ATOM 2955 C CA . SER A 1 365 ? 11.608 9.218 -16.896 1.00 80.56 365 SER A CA 1
ATOM 2956 C C . SER A 1 365 ? 11.030 8.369 -15.763 1.00 80.56 365 SER A C 1
ATOM 2958 O O . SER A 1 365 ? 11.737 8.053 -14.809 1.00 80.56 365 SER A O 1
ATOM 2960 N N . LYS A 1 366 ? 9.735 8.025 -15.836 1.00 89.38 366 LYS A N 1
ATOM 2961 C CA . LYS A 1 366 ? 8.996 7.432 -14.712 1.00 89.38 366 LYS A CA 1
ATOM 2962 C C . LYS A 1 366 ? 9.519 6.052 -14.350 1.00 89.38 366 LYS A C 1
ATOM 2964 O O . LYS A 1 366 ? 9.847 5.808 -13.194 1.00 89.38 366 LYS A O 1
ATOM 2969 N N . GLU A 1 367 ? 9.625 5.154 -15.326 1.00 92.25 367 GLU A N 1
ATOM 2970 C CA . GLU A 1 367 ? 10.129 3.805 -15.072 1.00 92.25 367 GLU A CA 1
ATOM 2971 C C . GLU A 1 367 ? 11.604 3.795 -14.635 1.00 92.25 367 GLU A C 1
ATOM 2973 O O . GLU A 1 367 ? 11.886 3.127 -13.638 1.00 92.25 367 GLU A O 1
ATOM 2978 N N . PRO A 1 368 ? 12.537 4.538 -15.269 1.00 90.94 368 PRO A N 1
ATOM 2979 C CA . PRO A 1 368 ? 13.894 4.680 -14.739 1.00 90.94 368 PRO A CA 1
ATOM 2980 C C . PRO A 1 368 ? 13.935 5.182 -13.292 1.00 90.94 368 PRO A C 1
ATOM 2982 O O . PRO A 1 368 ? 14.622 4.586 -12.466 1.00 90.94 368 PRO A O 1
ATOM 2985 N N . ALA A 1 369 ? 13.156 6.215 -12.954 1.00 93.75 369 ALA A N 1
ATOM 2986 C CA . ALA A 1 369 ? 13.092 6.748 -11.594 1.00 93.75 369 ALA A CA 1
ATOM 2987 C C . ALA A 1 369 ? 12.553 5.718 -10.588 1.00 93.75 369 ALA A C 1
ATOM 2989 O O . ALA A 1 369 ? 13.141 5.536 -9.523 1.00 93.75 369 ALA A O 1
ATOM 2990 N N . VAL A 1 370 ? 11.472 5.005 -10.930 1.00 95.88 370 VAL A N 1
ATOM 2991 C CA . VAL A 1 370 ? 10.929 3.931 -10.083 1.00 95.88 370 VAL A CA 1
ATOM 2992 C C . VAL A 1 370 ? 11.935 2.789 -9.947 1.00 95.88 370 VAL A C 1
ATOM 2994 O O . VAL A 1 370 ? 12.116 2.277 -8.850 1.00 95.88 370 VAL A O 1
ATOM 2997 N N . ARG A 1 371 ? 12.644 2.401 -11.012 1.00 95.12 371 ARG A N 1
ATOM 2998 C CA . ARG A 1 371 ? 13.676 1.354 -10.946 1.00 95.12 371 ARG A CA 1
ATOM 2999 C C . ARG A 1 371 ? 14.831 1.753 -10.030 1.00 95.12 371 ARG A C 1
ATOM 3001 O O . ARG A 1 371 ? 15.205 0.960 -9.172 1.00 95.12 371 ARG A O 1
ATOM 3008 N N . ASN A 1 372 ? 15.360 2.966 -10.186 1.00 95.81 372 ASN A N 1
ATOM 3009 C CA . ASN A 1 372 ? 16.418 3.493 -9.323 1.00 95.81 372 ASN A CA 1
ATOM 3010 C C . ASN A 1 372 ? 15.967 3.510 -7.857 1.00 95.81 372 ASN A C 1
ATOM 3012 O O . ASN A 1 372 ? 16.694 3.048 -6.978 1.00 95.81 372 ASN A O 1
ATOM 3016 N N . PHE A 1 373 ? 14.726 3.937 -7.611 1.00 98.19 373 PHE A N 1
ATOM 3017 C CA . PHE A 1 373 ? 14.114 3.878 -6.290 1.00 98.19 373 PHE A CA 1
ATOM 3018 C C . PHE A 1 373 ? 14.054 2.446 -5.740 1.00 98.19 373 PHE A C 1
ATOM 3020 O O . PHE A 1 373 ? 14.526 2.200 -4.633 1.00 98.19 373 PHE A O 1
ATOM 3027 N N . LEU A 1 374 ? 13.539 1.479 -6.506 1.00 97.81 374 LEU A N 1
ATOM 3028 C CA . LEU A 1 374 ? 13.452 0.082 -6.068 1.00 97.81 374 LEU A CA 1
ATOM 3029 C C . LEU A 1 374 ? 14.835 -0.536 -5.804 1.00 97.81 374 LEU A C 1
ATOM 3031 O O . LEU A 1 374 ? 15.001 -1.219 -4.795 1.00 97.81 374 LEU A O 1
ATOM 3035 N N . HIS A 1 375 ? 15.843 -0.238 -6.630 1.00 97.12 375 HIS A N 1
ATOM 3036 C CA . HIS A 1 375 ? 17.229 -0.652 -6.377 1.00 97.12 375 HIS A CA 1
ATOM 3037 C C . HIS A 1 375 ? 17.771 -0.069 -5.063 1.00 97.12 375 HIS A C 1
ATOM 3039 O O . HIS A 1 375 ? 18.432 -0.775 -4.297 1.00 97.12 375 HIS A O 1
ATOM 3045 N N . GLY A 1 376 ? 17.467 1.199 -4.774 1.00 98.19 376 GLY A N 1
ATOM 3046 C CA . GLY A 1 376 ? 17.790 1.827 -3.497 1.00 98.19 376 GLY A CA 1
ATOM 3047 C C . GLY A 1 376 ? 17.123 1.111 -2.322 1.00 98.19 376 GLY A C 1
ATOM 3048 O O . GLY A 1 376 ? 17.798 0.736 -1.366 1.00 98.19 376 GLY A O 1
ATOM 3049 N N . ILE A 1 377 ? 15.826 0.806 -2.422 1.00 98.31 377 ILE A N 1
ATOM 3050 C CA . ILE A 1 377 ? 15.088 0.046 -1.398 1.00 98.31 377 ILE A CA 1
ATOM 3051 C C . ILE A 1 377 ? 15.705 -1.342 -1.169 1.00 98.31 377 ILE A C 1
ATOM 3053 O O . ILE A 1 377 ? 15.885 -1.759 -0.023 1.00 98.31 377 ILE A O 1
ATOM 3057 N N . GLU A 1 378 ? 16.073 -2.058 -2.231 1.00 97.31 378 GLU A N 1
ATOM 3058 C CA . GLU A 1 378 ? 16.770 -3.344 -2.125 1.00 97.31 378 GLU A CA 1
ATOM 3059 C C . GLU A 1 378 ? 18.132 -3.207 -1.435 1.00 97.31 378 GLU A C 1
ATOM 3061 O O . GLU A 1 378 ? 18.500 -4.062 -0.622 1.00 97.31 378 GLU A O 1
ATOM 3066 N N . ARG A 1 379 ? 18.872 -2.125 -1.711 1.00 97.00 379 ARG A N 1
ATOM 3067 C CA . ARG A 1 379 ? 20.136 -1.812 -1.032 1.00 97.00 379 ARG A CA 1
ATOM 3068 C C . ARG A 1 379 ? 19.926 -1.623 0.469 1.00 97.00 379 ARG A C 1
ATOM 3070 O O . ARG A 1 379 ? 20.640 -2.248 1.252 1.00 97.00 379 ARG A O 1
ATOM 3077 N N . LEU A 1 380 ? 18.904 -0.867 0.872 1.00 97.94 380 LEU A N 1
ATOM 3078 C CA . LEU A 1 380 ? 18.563 -0.674 2.287 1.00 97.94 380 LEU A CA 1
ATOM 3079 C C . LEU A 1 380 ? 18.136 -1.990 2.960 1.00 97.94 380 LEU A C 1
ATOM 3081 O O . LEU A 1 380 ? 18.568 -2.294 4.074 1.00 97.94 380 LEU A O 1
ATOM 3085 N N . LYS A 1 381 ? 17.357 -2.834 2.274 1.00 96.06 381 LYS A N 1
ATOM 3086 C CA . LYS A 1 381 ? 16.929 -4.139 2.812 1.00 96.06 381 LYS A CA 1
ATOM 3087 C C . LYS A 1 381 ? 18.060 -5.149 2.976 1.00 96.06 381 LYS A C 1
ATOM 3089 O O . LYS A 1 381 ? 17.953 -6.033 3.821 1.00 96.06 381 LYS A O 1
ATOM 3094 N N . LYS A 1 382 ? 19.163 -5.018 2.232 1.00 95.94 382 LYS A N 1
ATOM 3095 C CA . LYS A 1 382 ? 20.383 -5.805 2.496 1.00 95.94 382 LYS A CA 1
ATOM 3096 C C . LYS A 1 382 ? 21.014 -5.453 3.848 1.00 95.94 382 LYS A C 1
ATOM 3098 O O . LYS A 1 382 ? 21.691 -6.298 4.424 1.00 95.94 382 LYS A O 1
ATOM 3103 N N . ILE A 1 383 ? 20.793 -4.235 4.351 1.00 95.81 383 ILE A N 1
ATOM 3104 C CA . ILE A 1 383 ? 21.266 -3.782 5.668 1.00 95.81 383 ILE A CA 1
ATOM 3105 C C . ILE A 1 383 ? 20.300 -4.242 6.760 1.00 95.81 383 ILE A C 1
ATOM 3107 O O . ILE A 1 383 ? 20.725 -4.828 7.753 1.00 95.81 383 ILE A O 1
ATOM 3111 N N . ASN A 1 384 ? 19.002 -3.998 6.566 1.00 95.62 384 ASN A N 1
ATOM 3112 C CA . ASN A 1 384 ? 17.951 -4.437 7.478 1.00 95.62 384 ASN A CA 1
ATOM 3113 C C . ASN A 1 384 ? 16.791 -5.074 6.688 1.00 95.62 384 ASN A C 1
ATOM 3115 O O . ASN A 1 384 ? 15.927 -4.352 6.185 1.00 95.62 384 ASN A O 1
ATOM 3119 N N . PRO A 1 385 ? 16.720 -6.417 6.608 1.00 94.50 385 PRO A N 1
ATOM 3120 C CA . PRO A 1 385 ? 15.642 -7.114 5.900 1.00 94.50 385 PRO A CA 1
ATOM 3121 C C . PRO A 1 385 ? 14.241 -6.852 6.468 1.00 94.50 385 PRO A C 1
ATOM 3123 O O . PRO A 1 385 ? 13.254 -7.042 5.762 1.00 94.50 385 PRO A O 1
ATOM 3126 N N . ASN A 1 386 ? 14.160 -6.410 7.728 1.00 94.25 386 ASN A N 1
ATOM 3127 C CA . ASN A 1 386 ? 12.918 -6.095 8.432 1.00 94.25 386 ASN A CA 1
ATOM 3128 C C . ASN A 1 386 ? 12.634 -4.584 8.484 1.00 94.25 386 ASN A C 1
ATOM 3130 O O . ASN A 1 386 ? 11.794 -4.164 9.279 1.00 94.25 386 ASN A O 1
ATOM 3134 N N . LEU A 1 387 ? 13.345 -3.767 7.694 1.00 97.25 387 LEU A N 1
ATOM 3135 C CA . LEU A 1 387 ? 13.129 -2.322 7.638 1.00 97.25 387 LEU A CA 1
ATOM 3136 C C . LEU A 1 387 ? 11.661 -2.024 7.317 1.00 97.25 387 LEU A C 1
ATOM 3138 O O . LEU A 1 387 ? 11.162 -2.427 6.266 1.00 97.25 387 LEU A O 1
ATOM 3142 N N . LEU A 1 388 ? 10.993 -1.300 8.213 1.00 97.75 388 LEU A N 1
ATOM 3143 C CA . LEU A 1 388 ? 9.634 -0.825 7.998 1.00 97.75 388 LEU A CA 1
ATOM 3144 C C . LEU A 1 388 ? 9.658 0.414 7.099 1.00 97.75 388 LEU A C 1
ATOM 3146 O O . LEU A 1 388 ? 10.231 1.438 7.462 1.00 97.75 388 LEU A O 1
ATOM 3150 N N . ILE A 1 389 ? 8.997 0.341 5.950 1.00 98.31 389 ILE A N 1
ATOM 3151 C CA . ILE A 1 389 ? 8.963 1.432 4.973 1.00 98.31 389 ILE A CA 1
ATOM 3152 C C . ILE A 1 389 ? 7.532 1.948 4.839 1.00 98.31 389 ILE A C 1
ATOM 3154 O O . ILE A 1 389 ? 6.649 1.238 4.343 1.00 98.31 389 ILE A O 1
ATOM 3158 N N . LEU A 1 390 ? 7.320 3.185 5.286 1.00 98.06 390 LEU A N 1
ATOM 3159 C CA . LEU A 1 390 ? 6.062 3.914 5.167 1.00 98.06 390 LEU A CA 1
ATOM 3160 C C . LEU A 1 390 ? 6.132 4.828 3.939 1.00 98.06 390 LEU A C 1
ATOM 3162 O O . LEU A 1 390 ? 6.877 5.806 3.937 1.00 98.06 390 LEU A O 1
ATOM 3166 N N . ALA A 1 391 ? 5.388 4.505 2.886 1.00 97.62 391 ALA A N 1
ATOM 3167 C CA . ALA A 1 391 ? 5.400 5.254 1.635 1.00 97.62 391 ALA A CA 1
ATOM 3168 C C . ALA A 1 391 ? 4.254 6.271 1.615 1.00 97.62 391 ALA A C 1
ATOM 3170 O O . ALA A 1 391 ? 3.089 5.884 1.536 1.00 97.62 391 ALA A O 1
ATOM 3171 N N . TYR A 1 392 ? 4.591 7.554 1.736 1.00 95.19 392 TYR A N 1
ATOM 3172 C CA . TYR A 1 392 ? 3.655 8.663 1.904 1.00 95.19 392 TYR A CA 1
ATOM 3173 C C . TYR A 1 392 ? 3.228 9.289 0.567 1.00 95.19 392 TYR A C 1
ATOM 3175 O O . TYR A 1 392 ? 2.719 8.578 -0.306 1.00 95.19 392 TYR A O 1
ATOM 3183 N N . ASN A 1 393 ? 3.354 10.601 0.372 1.00 92.19 393 ASN A N 1
ATOM 3184 C CA . ASN A 1 393 ? 2.838 11.241 -0.833 1.00 92.19 393 ASN A CA 1
ATOM 3185 C C . ASN A 1 393 ? 3.674 10.848 -2.065 1.00 92.19 393 ASN A C 1
ATOM 3187 O O . ASN A 1 393 ? 4.897 10.769 -1.995 1.00 92.19 393 ASN A O 1
ATOM 3191 N N . GLY A 1 394 ? 3.022 10.619 -3.213 1.00 90.25 394 GLY A N 1
ATOM 3192 C CA . GLY A 1 394 ? 3.702 10.366 -4.499 1.00 90.25 394 GLY A CA 1
ATOM 3193 C C . GLY A 1 394 ? 3.681 8.933 -5.033 1.00 90.25 394 GLY A C 1
ATOM 3194 O O . GLY A 1 394 ? 4.021 8.702 -6.189 1.00 90.25 394 GLY A O 1
ATOM 3195 N N . PHE A 1 395 ? 3.199 7.963 -4.254 1.00 94.62 395 PHE A N 1
ATOM 3196 C CA . PHE A 1 395 ? 3.119 6.557 -4.688 1.00 94.62 395 PHE A CA 1
ATOM 3197 C C . PHE A 1 395 ? 1.820 6.203 -5.437 1.00 94.62 395 PHE A C 1
ATOM 3199 O O . PHE A 1 395 ? 1.574 5.042 -5.782 1.00 94.62 395 PHE A O 1
ATOM 3206 N N . THR A 1 396 ? 0.987 7.201 -5.729 1.00 92.25 396 THR A N 1
ATOM 3207 C CA . THR A 1 396 ? -0.173 7.075 -6.614 1.00 92.25 396 THR A CA 1
ATOM 3208 C C . THR A 1 396 ? 0.228 7.247 -8.080 1.00 92.25 396 THR A C 1
ATOM 3210 O O . THR A 1 396 ? 1.252 7.833 -8.416 1.00 92.25 396 THR A O 1
ATOM 3213 N N . THR A 1 397 ? -0.609 6.749 -8.987 1.00 87.75 397 THR A N 1
ATOM 3214 C CA . THR A 1 397 ? -0.427 6.905 -10.444 1.00 87.75 397 THR A CA 1
ATOM 3215 C C . THR A 1 397 ? -0.483 8.372 -10.889 1.00 87.75 397 THR A C 1
ATOM 3217 O O . THR A 1 397 ? 0.126 8.733 -11.892 1.00 87.75 397 THR A O 1
ATOM 3220 N N . ASP A 1 398 ? -1.177 9.216 -10.120 1.00 84.75 398 ASP A N 1
ATOM 3221 C CA . ASP A 1 398 ? -1.199 10.676 -10.225 1.00 84.75 398 ASP A CA 1
ATOM 3222 C C . ASP A 1 398 ? -1.403 11.257 -8.816 1.00 84.75 398 ASP A C 1
ATOM 3224 O O . ASP A 1 398 ? -2.245 10.779 -8.046 1.00 84.75 398 ASP A O 1
ATOM 3228 N N . LEU A 1 399 ? -0.636 12.286 -8.460 1.00 80.69 399 LEU A N 1
ATOM 3229 C CA . LEU A 1 399 ? -0.702 12.939 -7.150 1.00 80.69 399 LEU A CA 1
ATOM 3230 C C . LEU A 1 399 ? -2.051 13.580 -6.853 1.00 80.69 399 LEU A C 1
ATOM 3232 O O . LEU A 1 399 ? -2.457 13.631 -5.692 1.00 80.69 399 LEU A O 1
ATOM 3236 N N . LYS A 1 400 ? -2.790 14.013 -7.881 1.00 83.56 400 LYS A N 1
ATOM 3237 C CA . LYS A 1 400 ? -4.126 14.588 -7.680 1.00 83.56 400 LYS A CA 1
ATOM 3238 C C . LYS A 1 400 ? -5.074 13.606 -6.992 1.00 83.56 400 LYS A C 1
ATOM 3240 O O . LYS A 1 400 ? -6.044 14.030 -6.379 1.00 83.56 400 LYS A O 1
ATOM 3245 N N . TYR A 1 401 ? -4.808 12.303 -7.069 1.00 84.25 401 TYR A N 1
ATOM 3246 C CA . TYR A 1 401 ? -5.630 11.305 -6.396 1.00 84.25 401 TYR A CA 1
ATOM 3247 C C . TYR A 1 401 ? -5.514 11.357 -4.877 1.00 84.25 401 TYR A C 1
ATOM 3249 O O . TYR A 1 401 ? -6.459 10.960 -4.215 1.00 84.25 401 TYR A O 1
ATOM 3257 N N . LEU A 1 402 ? -4.428 11.905 -4.328 1.00 80.00 402 LEU A N 1
ATOM 3258 C CA . LEU A 1 402 ? -4.323 12.205 -2.898 1.00 80.00 402 LEU A CA 1
ATOM 3259 C C . LEU A 1 402 ? -5.053 13.503 -2.523 1.00 80.00 402 LEU A C 1
ATOM 3261 O O . LEU A 1 402 ? -5.233 13.771 -1.340 1.00 80.00 402 LEU A O 1
ATOM 3265 N N . ALA A 1 403 ? -5.493 14.283 -3.523 1.00 75.12 403 ALA A N 1
ATOM 3266 C CA . ALA A 1 403 ? -6.188 15.563 -3.394 1.00 75.12 403 ALA A CA 1
ATOM 3267 C C . ALA A 1 403 ? -7.681 15.515 -3.805 1.00 75.12 403 ALA A C 1
ATOM 3269 O O . ALA A 1 403 ? -8.427 16.431 -3.469 1.00 75.12 403 ALA A O 1
ATOM 3270 N N . TYR A 1 404 ? -8.187 14.437 -4.417 1.00 73.06 404 TYR A N 1
ATOM 3271 C CA . TYR A 1 404 ? -9.592 14.351 -4.850 1.00 73.06 404 TYR A CA 1
ATOM 3272 C C . TYR A 1 404 ? -10.143 12.923 -4.818 1.00 73.06 404 TYR A C 1
ATOM 3274 O O . TYR A 1 404 ? -9.498 11.987 -5.291 1.00 73.06 404 TYR A O 1
ATOM 3282 N N . VAL A 1 405 ? -11.392 12.787 -4.358 1.00 68.88 405 VAL A N 1
ATOM 3283 C CA . VAL A 1 405 ? -12.119 11.508 -4.280 1.00 68.88 405 VAL A CA 1
ATOM 3284 C C . VAL A 1 405 ? -13.316 11.483 -5.244 1.00 68.88 405 VAL A C 1
ATOM 3286 O O . VAL A 1 405 ? -14.430 11.101 -4.890 1.00 68.88 405 VAL A O 1
ATOM 3289 N N . ASP A 1 406 ? -13.104 11.929 -6.486 1.00 68.00 406 ASP A N 1
ATOM 3290 C CA . ASP A 1 406 ? -14.127 11.870 -7.538 1.00 68.00 406 ASP A CA 1
ATOM 3291 C C . ASP A 1 406 ? -14.108 10.496 -8.227 1.00 68.00 406 ASP A C 1
ATOM 3293 O O . ASP A 1 406 ? -13.182 10.158 -8.975 1.00 68.00 406 ASP A O 1
ATOM 3297 N N . GLU A 1 407 ? -15.164 9.708 -8.013 1.00 62.12 407 GLU A N 1
ATOM 3298 C CA . GLU A 1 407 ? -15.330 8.374 -8.602 1.00 62.12 407 GLU A CA 1
ATOM 3299 C C . GLU A 1 407 ? -15.318 8.363 -10.139 1.00 62.12 407 GLU A C 1
ATOM 3301 O O . GLU A 1 407 ? -14.973 7.335 -10.737 1.00 62.12 407 GLU A O 1
ATOM 3306 N N . LYS A 1 408 ? -15.678 9.478 -10.792 1.00 63.19 408 LYS A N 1
ATOM 3307 C CA . LYS A 1 408 ? -15.687 9.602 -12.258 1.00 63.19 408 LYS A CA 1
ATOM 3308 C C . LYS A 1 408 ? -14.291 9.847 -12.826 1.00 63.19 408 LYS A C 1
ATOM 3310 O O . LYS A 1 408 ? -14.028 9.447 -13.960 1.00 63.19 408 LYS A O 1
ATOM 3315 N N . LEU A 1 409 ? -13.409 10.479 -12.052 1.00 58.84 409 LEU A N 1
ATOM 3316 C CA . LEU A 1 409 ? -12.040 10.815 -12.458 1.00 58.84 409 LEU A CA 1
ATOM 3317 C C . LEU A 1 409 ? -11.022 9.752 -12.025 1.00 58.84 409 LEU A C 1
ATOM 3319 O O . LEU A 1 409 ? -9.990 9.586 -12.675 1.00 58.84 409 LEU A O 1
ATOM 3323 N N . CYS A 1 410 ? -11.320 9.002 -10.964 1.00 60.66 410 CYS A N 1
ATOM 3324 C CA . CYS A 1 410 ? -10.373 8.104 -10.314 1.00 60.66 410 CYS A CA 1
ATOM 3325 C C . CYS A 1 410 ? -10.782 6.634 -10.502 1.00 60.66 410 CYS A C 1
ATOM 3327 O O . CYS A 1 410 ? -11.532 6.065 -9.700 1.00 60.66 410 CYS A O 1
ATOM 3329 N N . LYS A 1 411 ? -10.305 5.989 -11.579 1.00 72.31 411 LYS A N 1
ATOM 3330 C CA . LYS A 1 411 ? -10.575 4.554 -11.791 1.00 72.31 411 LYS A CA 1
ATOM 3331 C C . LYS A 1 411 ? -9.776 3.679 -10.826 1.00 72.31 411 LYS A C 1
ATOM 3333 O O . LYS A 1 411 ? -10.394 3.009 -10.002 1.00 72.31 411 LYS A O 1
ATOM 3338 N N . TYR A 1 412 ? -8.448 3.717 -10.922 1.00 88.62 412 TYR A N 1
ATOM 3339 C CA . TYR A 1 412 ? -7.519 2.972 -10.071 1.00 88.62 412 TYR A CA 1
ATOM 3340 C C . TYR A 1 412 ? -6.308 3.857 -9.798 1.00 88.62 412 TYR A C 1
ATOM 3342 O O . TYR A 1 412 ? -5.643 4.291 -10.736 1.00 88.62 412 TYR A O 1
ATOM 3350 N N . THR A 1 413 ? -6.076 4.201 -8.539 1.00 89.62 413 THR A N 1
ATOM 3351 C CA . THR A 1 413 ? -5.219 5.339 -8.181 1.00 89.62 413 THR A CA 1
ATOM 3352 C C . THR A 1 413 ? -3.836 4.942 -7.725 1.00 89.62 413 THR A C 1
ATOM 3354 O O . THR A 1 413 ? -2.929 5.765 -7.786 1.00 89.62 413 THR A O 1
ATOM 3357 N N . VAL A 1 414 ? -3.647 3.690 -7.333 1.00 94.75 414 VAL A N 1
ATOM 3358 C CA . VAL A 1 414 ? -2.406 3.183 -6.752 1.00 94.75 414 VAL A CA 1
ATOM 3359 C C . VAL A 1 414 ? -2.149 1.767 -7.242 1.00 94.75 414 VAL A C 1
ATOM 3361 O O . VAL A 1 414 ? -3.079 0.981 -7.398 1.00 94.75 414 VAL A O 1
ATOM 3364 N N . SER A 1 415 ? -0.885 1.445 -7.494 1.00 96.88 415 SER A N 1
ATOM 3365 C CA . SER A 1 415 ? -0.463 0.115 -7.922 1.00 96.88 415 SER A CA 1
ATOM 3366 C C . SER A 1 415 ? -0.297 -0.844 -6.732 1.00 96.88 415 SER A C 1
ATOM 3368 O O . SER A 1 415 ? 0.496 -0.545 -5.838 1.00 96.88 415 SER A O 1
ATOM 3370 N N . PRO A 1 416 ? -0.955 -2.020 -6.713 1.00 97.81 416 PRO A N 1
ATOM 3371 C CA . PRO A 1 416 ? -0.729 -3.051 -5.693 1.00 97.81 416 PRO A CA 1
ATOM 3372 C C . PRO A 1 416 ? 0.685 -3.622 -5.671 1.00 97.81 416 PRO A C 1
ATOM 3374 O O . PRO A 1 416 ? 1.140 -4.098 -4.631 1.00 97.81 416 PRO A O 1
ATOM 3377 N N . TRP A 1 417 ? 1.407 -3.529 -6.789 1.00 98.06 417 TRP A N 1
ATOM 3378 C CA . TRP A 1 417 ? 2.780 -4.021 -6.913 1.00 98.06 417 TRP A CA 1
ATOM 3379 C C . TRP A 1 417 ? 3.767 -3.289 -6.005 1.00 98.06 417 TRP A C 1
ATOM 3381 O O . TRP A 1 417 ? 4.811 -3.839 -5.667 1.00 98.06 417 TRP A O 1
ATOM 3391 N N . TRP A 1 418 ? 3.432 -2.078 -5.549 1.00 98.38 418 TRP A N 1
ATOM 3392 C CA . TRP A 1 418 ? 4.229 -1.361 -4.556 1.00 98.38 418 TRP A CA 1
ATOM 3393 C C . TRP A 1 418 ? 4.440 -2.169 -3.273 1.00 98.38 418 TRP A C 1
ATOM 3395 O O . TRP A 1 418 ? 5.515 -2.096 -2.677 1.00 98.38 418 TRP A O 1
ATOM 3405 N N . LEU A 1 419 ? 3.465 -2.994 -2.877 1.00 98.44 419 LEU A N 1
ATOM 3406 C CA . LEU A 1 419 ? 3.545 -3.781 -1.648 1.00 98.44 419 LEU A CA 1
ATOM 3407 C C . LEU A 1 419 ? 4.604 -4.893 -1.692 1.00 98.44 419 LEU A C 1
ATOM 3409 O O . LEU A 1 419 ? 4.978 -5.408 -0.641 1.00 98.44 419 LEU A O 1
ATOM 3413 N N . PHE A 1 420 ? 5.152 -5.233 -2.863 1.00 97.56 420 PHE A N 1
ATOM 3414 C CA . PHE A 1 420 ? 6.311 -6.137 -2.964 1.00 97.56 420 PHE A CA 1
ATOM 3415 C C . PHE A 1 420 ? 7.581 -5.500 -2.384 1.00 97.56 420 PHE A C 1
ATOM 3417 O O . PHE A 1 420 ? 8.528 -6.196 -2.019 1.00 97.56 420 PHE A O 1
ATOM 3424 N N . TYR A 1 421 ? 7.587 -4.172 -2.249 1.00 97.44 421 TYR A N 1
ATOM 3425 C CA . TYR A 1 421 ? 8.749 -3.396 -1.831 1.00 97.44 421 TYR A CA 1
ATOM 3426 C C . TYR A 1 421 ? 8.487 -2.563 -0.574 1.00 97.44 421 TYR A C 1
ATOM 3428 O O . TYR A 1 421 ? 9.411 -2.383 0.219 1.00 97.44 421 TYR A O 1
ATOM 3436 N N . LEU A 1 422 ? 7.248 -2.122 -0.357 1.00 97.75 422 LEU A N 1
ATOM 3437 C CA . LEU A 1 422 ? 6.861 -1.143 0.661 1.00 97.75 422 LEU A CA 1
ATOM 3438 C C . LEU A 1 422 ? 5.860 -1.759 1.647 1.00 97.75 422 LEU A C 1
ATOM 3440 O O . LEU A 1 422 ? 4.970 -2.505 1.239 1.00 97.75 422 LEU A O 1
ATOM 3444 N N . ASN A 1 423 ? 5.993 -1.463 2.944 1.00 97.69 423 ASN A N 1
ATOM 3445 C CA . ASN A 1 423 ? 5.111 -2.053 3.956 1.00 97.69 423 ASN A CA 1
ATOM 3446 C C . ASN A 1 423 ? 3.729 -1.411 3.931 1.00 97.69 423 ASN A C 1
ATOM 3448 O O . ASN A 1 423 ? 2.739 -2.135 3.990 1.00 97.69 423 ASN A O 1
ATOM 3452 N N . TYR A 1 424 ? 3.667 -0.087 3.819 1.00 98.00 424 TYR A N 1
ATOM 3453 C CA . TYR A 1 424 ? 2.416 0.661 3.797 1.00 98.00 424 TYR A CA 1
ATOM 3454 C C . TYR A 1 424 ? 2.439 1.736 2.720 1.00 98.00 424 TYR A C 1
ATOM 3456 O O . TYR A 1 424 ? 3.488 2.332 2.475 1.00 98.00 424 TYR A O 1
ATOM 3464 N N . ILE A 1 425 ? 1.279 1.988 2.111 1.00 97.69 425 ILE A N 1
ATOM 3465 C CA . ILE A 1 425 ? 1.074 3.069 1.146 1.00 97.69 425 ILE A CA 1
ATOM 3466 C C . ILE A 1 425 ? 0.002 4.008 1.688 1.00 97.69 425 ILE A C 1
ATOM 3468 O O . ILE A 1 425 ? -1.123 3.592 1.966 1.00 97.69 425 ILE A O 1
ATOM 3472 N N . TYR A 1 426 ? 0.362 5.273 1.820 1.00 95.94 426 TYR A N 1
ATOM 3473 C CA . TYR A 1 426 ? -0.467 6.327 2.372 1.00 95.94 426 TYR A CA 1
ATOM 3474 C C . TYR A 1 426 ? -1.591 6.746 1.453 1.00 95.94 426 TYR A C 1
ATOM 3476 O O . TYR A 1 426 ? -1.383 7.027 0.271 1.00 95.94 426 TYR A O 1
ATOM 3484 N N . CYS A 1 427 ? -2.791 6.812 2.023 1.00 93.44 427 CYS A N 1
ATOM 3485 C CA . CYS A 1 427 ? -3.978 7.200 1.286 1.00 93.44 427 CYS A CA 1
ATOM 3486 C C . CYS A 1 427 ? -4.256 8.709 1.315 1.00 93.44 427 CYS A C 1
ATOM 3488 O O . CYS A 1 427 ? -5.187 9.144 0.650 1.00 93.44 427 CYS A O 1
ATOM 3490 N N . GLY A 1 428 ? -3.455 9.520 2.011 1.00 90.31 428 GLY A N 1
ATOM 3491 C CA . GLY A 1 428 ? -3.488 10.983 1.913 1.00 90.31 428 GLY A CA 1
ATOM 3492 C C . GLY A 1 428 ? -3.678 11.706 3.246 1.00 90.31 428 GLY A C 1
ATOM 3493 O O . GLY A 1 428 ? -4.064 11.104 4.245 1.00 90.31 428 GLY A O 1
ATOM 3494 N N . ASP A 1 429 ? -3.409 13.013 3.222 1.00 87.81 429 ASP A N 1
ATOM 3495 C CA . ASP A 1 429 ? -3.386 13.881 4.405 1.00 87.81 429 ASP A CA 1
ATOM 3496 C C . ASP A 1 429 ? -4.743 14.078 5.078 1.00 87.81 429 ASP A C 1
ATOM 3498 O O . ASP A 1 429 ? -5.767 14.095 4.386 1.00 87.81 429 ASP A O 1
ATOM 3502 N N . PRO A 1 430 ? -4.773 14.272 6.413 1.00 87.81 430 PRO A N 1
ATOM 3503 C CA . PRO A 1 430 ? -6.000 14.605 7.117 1.00 87.81 430 PRO A CA 1
ATOM 3504 C C . PRO A 1 430 ? -6.558 15.920 6.572 1.00 87.81 430 PRO A C 1
ATOM 3506 O O . PRO A 1 430 ? -5.982 16.988 6.761 1.00 87.81 430 PRO A O 1
ATOM 3509 N N . ARG A 1 431 ? -7.704 15.852 5.894 1.00 89.25 431 ARG A N 1
ATOM 3510 C CA . ARG A 1 431 ? -8.386 17.025 5.342 1.00 89.25 431 ARG A CA 1
ATOM 3511 C C . ARG A 1 431 ? -9.898 16.863 5.368 1.00 89.25 431 ARG A C 1
ATOM 3513 O O . ARG A 1 431 ? -10.378 15.733 5.425 1.00 89.25 431 ARG A O 1
ATOM 3520 N N . PRO A 1 432 ? -10.665 17.964 5.346 1.00 90.00 432 PRO A N 1
ATOM 3521 C CA . PRO A 1 432 ? -12.116 17.900 5.284 1.00 90.00 432 PRO A CA 1
ATOM 3522 C C . PRO A 1 432 ? -12.594 17.123 4.057 1.00 90.00 432 PRO A C 1
ATOM 3524 O O . PRO A 1 432 ? -12.051 17.271 2.963 1.00 90.00 432 PRO A O 1
ATOM 3527 N N . SER A 1 433 ? -13.635 16.321 4.244 1.00 88.81 433 SER A N 1
ATOM 3528 C CA . SER A 1 433 ? -14.332 15.650 3.151 1.00 88.81 433 SER A CA 1
ATOM 3529 C C . SER A 1 433 ? -15.183 16.618 2.336 1.00 88.81 433 SER A C 1
ATOM 3531 O O . SER A 1 433 ? -15.589 17.676 2.818 1.00 88.81 433 SER A O 1
ATOM 3533 N N . GLU A 1 434 ? -15.541 16.187 1.127 1.00 83.56 434 GLU A N 1
ATOM 3534 C CA . GLU A 1 434 ? -16.527 16.870 0.279 1.00 83.56 434 GLU A CA 1
ATOM 3535 C C . GLU A 1 434 ? -17.967 16.745 0.823 1.00 83.56 434 GLU A C 1
ATOM 3537 O O . GLU A 1 434 ? -18.886 17.377 0.303 1.00 83.56 434 GLU A O 1
ATOM 3542 N N . VAL A 1 435 ? -18.187 15.929 1.865 1.00 81.19 435 VAL A N 1
ATOM 3543 C CA . VAL A 1 435 ? -19.494 15.736 2.502 1.00 81.19 435 VAL A CA 1
ATOM 3544 C C . VAL A 1 435 ? -19.720 16.819 3.564 1.00 81.19 435 VAL A C 1
ATOM 3546 O O . VAL A 1 435 ? -18.968 16.888 4.544 1.00 81.19 435 VAL A O 1
ATOM 3549 N N . PRO A 1 436 ? -20.787 17.636 3.456 1.00 81.25 436 PRO A N 1
ATOM 3550 C CA . PRO A 1 436 ? -21.086 18.654 4.455 1.00 81.25 436 PRO A CA 1
ATOM 3551 C C . PRO A 1 436 ? -21.327 18.037 5.835 1.00 81.25 436 PRO A C 1
ATOM 3553 O O . PRO A 1 436 ? -22.296 17.307 6.047 1.00 81.25 436 PRO A O 1
ATOM 3556 N N . THR A 1 437 ? -20.476 18.378 6.797 1.00 83.31 437 THR A N 1
ATOM 3557 C CA . THR A 1 437 ? -20.520 17.842 8.164 1.00 83.31 437 THR A CA 1
ATOM 3558 C C . THR A 1 437 ? -20.421 18.978 9.171 1.00 83.31 437 THR A C 1
ATOM 3560 O O . THR A 1 437 ? -19.729 19.966 8.939 1.00 83.31 437 THR A O 1
ATOM 3563 N N . ARG A 1 438 ? -21.136 18.857 10.298 1.00 83.06 438 ARG A N 1
ATOM 3564 C CA . ARG A 1 438 ? -21.150 19.897 11.344 1.00 83.06 438 ARG A CA 1
ATOM 3565 C C . ARG A 1 438 ? -19.813 20.046 12.069 1.00 83.06 438 ARG A C 1
ATOM 3567 O O . ARG A 1 438 ? -19.444 21.164 12.403 1.00 83.06 438 ARG A O 1
ATOM 3574 N N . ASN A 1 439 ? -19.124 18.933 12.309 1.00 87.88 439 ASN A N 1
ATOM 3575 C CA . ASN A 1 439 ? -17.864 18.886 13.044 1.00 87.88 439 ASN A CA 1
ATOM 3576 C C . ASN A 1 439 ? -16.699 18.635 12.083 1.00 87.88 439 ASN A C 1
ATOM 3578 O O . ASN A 1 439 ? -16.744 17.720 11.256 1.00 87.88 439 ASN A O 1
ATOM 3582 N N . LEU A 1 440 ? -15.633 19.419 12.222 1.00 91.75 440 LEU A N 1
ATOM 3583 C CA . LEU A 1 440 ? -14.453 19.313 11.366 1.00 91.75 440 LEU A CA 1
ATOM 3584 C C . LEU A 1 440 ? -13.752 17.954 11.521 1.00 91.75 440 LEU A C 1
ATOM 3586 O O . LEU A 1 440 ? -13.410 17.321 10.524 1.00 91.75 440 LEU A O 1
ATOM 3590 N N . SER A 1 441 ? -13.616 17.473 12.756 1.00 92.31 441 SER A N 1
ATOM 3591 C CA . SER A 1 441 ? -12.998 16.182 13.081 1.00 92.31 441 SER A CA 1
ATOM 3592 C C . SER A 1 441 ? -13.690 14.992 12.403 1.00 92.31 441 SER A C 1
ATOM 3594 O O . SER A 1 441 ? -13.028 14.146 11.802 1.00 92.31 441 SER A O 1
ATOM 3596 N N . ASN A 1 442 ? -15.027 14.956 12.402 1.00 92.19 442 ASN A N 1
ATOM 3597 C CA . ASN A 1 442 ? -15.781 13.931 11.679 1.00 92.19 442 ASN A CA 1
ATOM 3598 C C . ASN A 1 442 ? -15.565 14.027 10.158 1.00 92.19 442 ASN A C 1
ATOM 3600 O O . ASN A 1 442 ? -15.414 13.002 9.497 1.00 92.19 442 ASN A O 1
ATOM 3604 N N . SER A 1 443 ? -15.478 15.240 9.602 1.00 92.31 443 SER A N 1
ATOM 3605 C CA . SER A 1 443 ? -15.214 15.425 8.169 1.00 92.31 443 SER A CA 1
ATOM 3606 C C . SER A 1 443 ? -13.856 14.845 7.740 1.00 92.31 443 SER A C 1
ATOM 3608 O O . SER A 1 443 ? -13.757 14.254 6.666 1.00 92.31 443 SER A O 1
ATOM 3610 N N . ILE A 1 444 ? -12.829 14.933 8.594 1.00 94.00 444 ILE A N 1
ATOM 3611 C CA . ILE A 1 444 ? -11.506 14.327 8.347 1.00 94.00 444 ILE A CA 1
ATOM 3612 C C . ILE A 1 444 ? -11.585 12.793 8.313 1.00 94.00 444 ILE A C 1
ATOM 3614 O O . ILE A 1 444 ? -10.979 12.146 7.451 1.00 94.00 444 ILE A O 1
ATOM 3618 N N . ILE A 1 445 ? -12.376 12.193 9.210 1.00 94.31 445 ILE A N 1
ATOM 3619 C CA . ILE A 1 445 ? -12.633 10.745 9.208 1.00 94.31 445 ILE A CA 1
ATOM 3620 C C . ILE A 1 445 ? -13.279 10.324 7.884 1.00 94.31 445 ILE A C 1
ATOM 3622 O O . ILE A 1 445 ? -12.813 9.374 7.253 1.00 94.31 445 ILE A O 1
ATOM 3626 N N . TYR A 1 446 ? -14.301 11.057 7.433 1.00 92.88 446 TYR A N 1
ATOM 3627 C CA . TYR A 1 446 ? -15.054 10.724 6.218 1.00 92.88 446 TYR A CA 1
ATOM 3628 C C . TYR A 1 446 ? -14.190 10.820 4.969 1.00 92.88 446 TYR A C 1
ATOM 3630 O O . TYR A 1 446 ? -14.265 9.952 4.102 1.00 92.88 446 TYR A O 1
ATOM 3638 N N . TYR A 1 447 ? -13.330 11.835 4.906 1.00 92.69 447 TYR A N 1
ATOM 3639 C CA . TYR A 1 447 ? -12.360 11.983 3.832 1.00 92.69 447 TYR A CA 1
ATOM 3640 C C . TYR A 1 447 ? -11.416 10.776 3.766 1.00 92.69 447 TYR A C 1
ATOM 3642 O O . TYR A 1 447 ? -11.239 10.163 2.714 1.00 92.69 447 TYR A O 1
ATOM 3650 N N . THR A 1 448 ? -10.858 10.398 4.914 1.00 94.31 448 THR A N 1
ATOM 3651 C CA . THR A 1 448 ? -9.901 9.289 5.012 1.00 94.31 448 THR A CA 1
ATOM 3652 C C . THR A 1 448 ? -10.542 7.967 4.614 1.00 94.31 448 THR A C 1
ATOM 3654 O O . THR A 1 448 ? -9.965 7.192 3.857 1.00 94.31 448 THR A O 1
ATOM 3657 N N . ASP A 1 449 ? -11.777 7.722 5.046 1.00 94.56 449 ASP A N 1
ATOM 3658 C CA . ASP A 1 449 ? -12.514 6.517 4.662 1.00 94.56 449 ASP A CA 1
ATOM 3659 C C . ASP A 1 449 ? -12.873 6.496 3.167 1.00 94.56 449 ASP A C 1
ATOM 3661 O O . ASP A 1 449 ? -12.940 5.427 2.553 1.00 94.56 449 ASP A O 1
ATOM 3665 N N . ALA A 1 450 ? -13.052 7.667 2.553 1.00 91.56 450 ALA A N 1
ATOM 3666 C CA . ALA A 1 450 ? -13.243 7.788 1.115 1.00 91.56 450 ALA A CA 1
ATOM 3667 C C . ALA A 1 450 ? -11.958 7.422 0.348 1.00 91.56 450 ALA A C 1
ATOM 3669 O O . ALA A 1 450 ? -12.009 6.680 -0.637 1.00 91.56 450 ALA A O 1
ATOM 3670 N N . MET A 1 451 ? -10.802 7.864 0.848 1.00 92.62 451 MET A N 1
ATOM 3671 C CA . MET A 1 451 ? -9.492 7.490 0.309 1.00 92.62 451 MET A CA 1
ATOM 3672 C C . MET A 1 451 ? -9.198 5.997 0.460 1.00 92.62 451 MET A C 1
ATOM 3674 O O . MET A 1 451 ? -8.726 5.356 -0.482 1.00 92.62 451 MET A O 1
ATOM 3678 N N . ILE A 1 452 ? -9.531 5.409 1.609 1.00 94.31 452 ILE A N 1
ATOM 3679 C CA . ILE A 1 452 ? -9.391 3.966 1.831 1.00 94.31 452 ILE A CA 1
ATOM 3680 C C . ILE A 1 452 ? -10.249 3.184 0.835 1.00 94.31 452 ILE A C 1
ATOM 3682 O O . ILE A 1 452 ? -9.757 2.233 0.229 1.00 94.31 452 ILE A O 1
ATOM 3686 N N . ALA A 1 453 ? -11.495 3.606 0.592 1.00 92.38 453 ALA A N 1
ATOM 3687 C CA . ALA A 1 453 ? -12.353 2.981 -0.418 1.00 92.38 453 ALA A CA 1
ATOM 3688 C C . ALA A 1 453 ? -11.726 3.042 -1.827 1.00 92.38 453 ALA A C 1
ATOM 3690 O O . ALA A 1 453 ? -11.774 2.073 -2.588 1.00 92.38 453 ALA A O 1
ATOM 3691 N N . GLN A 1 454 ? -11.085 4.161 -2.170 1.00 91.12 454 GLN A N 1
ATOM 3692 C CA . GLN A 1 454 ? -10.389 4.357 -3.445 1.00 91.12 454 GLN A CA 1
ATOM 3693 C C . GLN A 1 454 ? -9.148 3.453 -3.588 1.00 91.12 454 GLN A C 1
ATOM 3695 O O . GLN A 1 454 ? -8.898 2.896 -4.666 1.00 91.12 454 GLN A O 1
ATOM 3700 N N . PHE A 1 455 ? -8.402 3.241 -2.502 1.00 94.62 455 PHE A N 1
ATOM 3701 C CA . PHE A 1 455 ? -7.264 2.316 -2.458 1.00 94.62 455 PHE A CA 1
ATOM 3702 C C . PHE A 1 455 ? -7.723 0.851 -2.514 1.00 94.62 455 PHE A C 1
ATOM 3704 O O . PHE A 1 455 ? -7.192 0.071 -3.308 1.00 94.62 455 PHE A O 1
ATOM 3711 N N . ALA A 1 456 ? -8.779 0.490 -1.781 1.00 94.19 456 ALA A N 1
ATOM 3712 C CA . ALA A 1 456 ? -9.391 -0.838 -1.838 1.00 94.19 456 ALA A CA 1
ATOM 3713 C C . ALA A 1 456 ? -9.940 -1.157 -3.244 1.00 94.19 456 ALA A C 1
ATOM 3715 O O . ALA A 1 456 ? -9.739 -2.256 -3.765 1.00 94.19 456 ALA A O 1
ATOM 3716 N N . LYS A 1 457 ? -10.546 -0.177 -3.931 1.00 92.38 457 LYS A N 1
ATOM 3717 C CA . LYS A 1 457 ? -10.969 -0.298 -5.342 1.00 92.38 457 LYS A CA 1
ATOM 3718 C C . LYS A 1 457 ? -9.795 -0.582 -6.284 1.00 92.38 457 LYS A C 1
ATOM 3720 O O . LYS A 1 457 ? -9.977 -1.269 -7.296 1.00 92.38 457 LYS A O 1
ATOM 3725 N N . SER A 1 458 ? -8.606 -0.092 -5.936 1.00 94.62 458 SER A N 1
ATOM 3726 C CA . SER A 1 458 ? -7.341 -0.360 -6.631 1.00 94.62 458 SER A CA 1
ATOM 3727 C C . SER A 1 458 ? -6.698 -1.694 -6.227 1.00 94.62 458 SER A C 1
ATOM 3729 O O . SER A 1 458 ? -5.598 -1.981 -6.676 1.00 94.62 458 SER A O 1
ATOM 3731 N N . LEU A 1 459 ? -7.396 -2.526 -5.439 1.00 96.06 459 LEU A N 1
ATOM 3732 C CA . LEU A 1 459 ? -6.970 -3.848 -4.961 1.00 96.06 459 LEU A CA 1
ATOM 3733 C C . LEU A 1 459 ? -5.776 -3.822 -3.998 1.00 96.06 459 LEU A C 1
ATOM 3735 O O . LEU A 1 459 ? -5.032 -4.798 -3.905 1.00 96.06 459 LEU A O 1
ATOM 3739 N N . ILE A 1 460 ? -5.609 -2.726 -3.253 1.00 97.44 460 ILE A N 1
ATOM 3740 C CA . ILE A 1 460 ? -4.708 -2.710 -2.099 1.00 97.44 460 ILE A CA 1
ATOM 3741 C C . ILE A 1 460 ? -5.400 -3.435 -0.931 1.00 97.44 460 ILE A C 1
ATOM 3743 O O . ILE A 1 460 ? -6.514 -3.047 -0.570 1.00 97.44 460 ILE A O 1
ATOM 3747 N N . PRO A 1 461 ? -4.790 -4.474 -0.327 1.00 96.56 461 PRO A N 1
ATOM 3748 C CA . PRO A 1 461 ? -5.292 -5.050 0.919 1.00 96.56 461 PRO A CA 1
ATOM 3749 C C . PRO A 1 461 ? -5.289 -4.000 2.041 1.00 96.56 461 PRO A C 1
ATOM 3751 O O . PRO A 1 461 ? -4.346 -3.218 2.136 1.00 96.56 461 PRO A O 1
ATOM 3754 N N . PHE A 1 462 ? -6.305 -4.000 2.911 1.00 96.88 462 PHE A N 1
ATOM 3755 C CA . PHE A 1 462 ? -6.455 -3.010 3.994 1.00 96.88 462 PHE A CA 1
ATOM 3756 C C . PHE A 1 462 ? -5.211 -2.902 4.884 1.00 96.88 462 PHE A C 1
ATOM 3758 O O . PHE A 1 462 ? -4.766 -1.804 5.204 1.00 96.88 462 PHE A O 1
ATOM 3765 N N . GLU A 1 463 ? -4.571 -4.031 5.184 1.00 95.94 463 GLU A N 1
ATOM 3766 C CA . GLU A 1 463 ? -3.334 -4.104 5.967 1.00 95.94 463 GLU A CA 1
ATOM 3767 C C . GLU A 1 463 ? -2.074 -3.574 5.237 1.00 95.94 463 GLU A C 1
ATOM 3769 O O . GLU A 1 463 ? -0.949 -3.725 5.725 1.00 95.94 463 GLU A O 1
ATOM 3774 N N . GLY A 1 464 ? -2.225 -3.052 4.018 1.00 96.88 464 GLY A N 1
ATOM 3775 C CA . GLY A 1 464 ? -1.199 -2.344 3.249 1.00 96.88 464 GLY A CA 1
ATOM 3776 C C . GLY A 1 464 ? -1.502 -0.857 3.045 1.00 96.88 464 GLY A C 1
ATOM 3777 O O . GLY A 1 464 ? -0.694 -0.168 2.423 1.00 96.88 464 GLY A O 1
ATOM 3778 N N . ILE A 1 465 ? -2.633 -0.356 3.555 1.00 97.38 465 ILE A N 1
ATOM 3779 C CA . ILE A 1 465 ? -3.031 1.055 3.464 1.00 97.38 465 ILE A CA 1
ATOM 3780 C C . ILE A 1 465 ? -2.604 1.779 4.749 1.00 97.38 465 ILE A C 1
ATOM 3782 O O . ILE A 1 465 ? -2.905 1.319 5.851 1.00 97.38 465 ILE A O 1
ATOM 3786 N N . ASP A 1 466 ? -1.904 2.908 4.618 1.00 96.50 466 ASP A N 1
ATOM 3787 C CA . ASP A 1 466 ? -1.673 3.846 5.722 1.00 96.50 466 ASP A CA 1
ATOM 3788 C C . ASP A 1 466 ? -2.770 4.917 5.721 1.00 96.50 466 ASP A C 1
ATOM 3790 O O . ASP A 1 466 ? -2.955 5.622 4.730 1.00 96.50 466 ASP A O 1
ATOM 3794 N N . ASP A 1 467 ? -3.499 5.020 6.830 1.00 93.50 467 ASP A N 1
ATOM 3795 C CA . ASP A 1 467 ? -4.672 5.870 7.012 1.00 93.50 467 ASP A CA 1
ATOM 3796 C C . ASP A 1 467 ? -4.376 7.180 7.754 1.00 93.50 467 ASP A C 1
ATOM 3798 O O . ASP A 1 467 ? -5.306 7.726 8.330 1.00 93.50 467 ASP A O 1
ATOM 3802 N N . HIS A 1 468 ? -3.120 7.636 7.806 1.00 88.50 468 HIS A N 1
ATOM 3803 C CA . HIS A 1 468 ? -2.628 8.807 8.559 1.00 88.50 468 HIS A CA 1
ATOM 3804 C C . HIS A 1 468 ? -2.716 8.741 10.091 1.00 88.50 468 HIS A C 1
ATOM 3806 O O . HIS A 1 468 ? -2.132 9.594 10.759 1.00 88.50 468 HIS A O 1
ATOM 3812 N N . GLY A 1 469 ? -3.350 7.722 10.673 1.00 94.88 469 GLY A N 1
ATOM 3813 C CA . GLY A 1 469 ? -3.413 7.569 12.124 1.00 94.88 469 GLY A CA 1
ATOM 3814 C C . GLY A 1 469 ? -4.378 8.513 12.837 1.00 94.88 469 GLY A C 1
ATOM 3815 O O . GLY A 1 469 ? -5.276 9.112 12.254 1.00 94.88 469 GLY A O 1
ATOM 3816 N N . THR A 1 470 ? -4.181 8.638 14.145 1.00 97.12 470 THR A N 1
ATOM 3817 C CA . THR A 1 470 ? -4.851 9.623 14.996 1.00 97.12 470 THR A CA 1
ATOM 3818 C C . THR A 1 470 ? -3.891 10.756 15.289 1.00 97.12 470 THR A C 1
ATOM 3820 O O . THR A 1 470 ? -2.859 10.546 15.919 1.00 97.12 470 THR A O 1
ATOM 3823 N N . MET A 1 471 ? -4.238 11.962 14.854 1.00 96.56 471 MET A N 1
ATOM 3824 C CA . MET A 1 471 ? -3.392 13.140 14.990 1.00 96.56 471 MET A CA 1
ATOM 3825 C C . MET A 1 471 ? -3.974 14.128 15.992 1.00 96.56 471 MET A C 1
ATOM 3827 O O . MET A 1 471 ? -5.163 14.445 15.942 1.00 96.56 471 MET A O 1
ATOM 3831 N N . ILE A 1 472 ? -3.124 14.608 16.897 1.00 96.44 472 ILE A N 1
ATOM 3832 C CA . ILE A 1 472 ? -3.459 15.608 17.909 1.00 96.44 472 ILE A CA 1
ATOM 3833 C C . ILE A 1 472 ? -2.454 16.756 17.867 1.00 96.44 472 ILE A C 1
ATOM 3835 O O . ILE A 1 472 ? -1.259 16.547 17.687 1.00 96.44 472 ILE A O 1
ATOM 3839 N N . GLY A 1 473 ? -2.907 17.990 18.052 1.00 94.31 473 GLY A N 1
ATOM 3840 C CA . GLY A 1 473 ? -1.986 19.124 18.011 1.00 94.31 473 GLY A CA 1
ATOM 3841 C C . GLY A 1 473 ? -2.648 20.469 17.784 1.00 94.31 473 GLY A C 1
ATOM 3842 O O . GLY A 1 473 ? -3.850 20.567 17.537 1.00 94.31 473 GLY A O 1
ATOM 3843 N N . LYS A 1 474 ? -1.841 21.525 17.882 1.00 93.00 474 LYS A N 1
ATOM 3844 C CA . LYS A 1 474 ? -2.269 22.902 17.599 1.00 93.00 474 LYS A CA 1
ATOM 3845 C C . LYS A 1 474 ? -1.703 23.450 16.281 1.00 93.00 474 LYS A C 1
ATOM 3847 O O . LYS A 1 474 ? -1.755 24.653 16.088 1.00 93.00 474 LYS A O 1
ATOM 3852 N N . THR A 1 475 ? -1.102 22.619 15.437 1.00 92.25 475 THR A N 1
ATOM 3853 C CA . THR A 1 475 ? -0.496 23.084 14.183 1.00 92.25 475 THR A CA 1
ATOM 3854 C C . THR A 1 475 ? -1.536 23.212 13.068 1.00 92.25 475 THR A C 1
ATOM 3856 O O . THR A 1 475 ? -2.650 22.667 13.160 1.00 92.25 475 THR A O 1
ATOM 3859 N N . GLY A 1 476 ? -1.173 23.928 12.004 1.00 88.94 476 GLY A N 1
ATOM 3860 C CA . GLY A 1 476 ? -1.968 24.101 10.792 1.00 88.94 476 GLY A CA 1
ATOM 3861 C C . GLY A 1 476 ? -2.310 22.775 10.113 1.00 88.94 476 GLY A C 1
ATOM 3862 O O . GLY A 1 476 ? -3.456 22.594 9.700 1.00 88.94 476 GLY A O 1
ATOM 3863 N N . THR A 1 477 ? -1.375 21.818 10.107 1.00 88.31 477 THR A N 1
ATOM 3864 C CA . THR A 1 477 ? -1.564 20.443 9.607 1.00 88.31 477 THR A CA 1
ATOM 3865 C C . THR A 1 477 ? -2.850 19.764 10.100 1.00 88.31 477 THR A C 1
ATOM 3867 O O . THR A 1 477 ? -3.495 19.056 9.331 1.00 88.31 477 THR A O 1
ATOM 3870 N N . ILE A 1 478 ? -3.235 19.959 11.370 1.00 91.69 478 ILE A N 1
ATOM 3871 C CA . ILE A 1 478 ? -4.431 19.333 11.968 1.00 91.69 478 ILE A CA 1
ATOM 3872 C C . ILE A 1 478 ? -5.476 20.367 12.398 1.00 91.69 478 ILE A C 1
ATOM 3874 O O . ILE A 1 478 ? -6.277 20.141 13.306 1.00 91.69 478 ILE A O 1
ATOM 3878 N N . TYR A 1 479 ? -5.475 21.532 11.746 1.00 93.31 479 TYR A N 1
ATOM 3879 C CA . TYR A 1 479 ? -6.485 22.578 11.925 1.00 93.31 479 TYR A CA 1
ATOM 3880 C C . TYR A 1 479 ? -6.670 23.037 13.378 1.00 93.31 479 TYR A C 1
ATOM 3882 O O . TYR A 1 479 ? -7.767 23.430 13.772 1.00 93.31 479 TYR A O 1
ATOM 3890 N N . ASN A 1 480 ? -5.602 23.018 14.180 1.00 93.31 480 ASN A N 1
ATOM 3891 C CA . ASN A 1 480 ? -5.631 23.430 15.586 1.00 93.31 480 ASN A CA 1
ATOM 3892 C C . ASN A 1 480 ? -6.620 22.641 16.484 1.00 93.31 480 ASN A C 1
ATOM 3894 O O . ASN A 1 480 ? -7.033 23.147 17.532 1.00 93.31 480 ASN A O 1
ATOM 3898 N N . LEU A 1 481 ? -6.998 21.412 16.108 1.00 94.50 481 LEU A N 1
ATOM 3899 C CA . LEU A 1 481 ? -8.046 20.629 16.786 1.00 94.50 481 LEU A CA 1
ATOM 3900 C C . LEU A 1 481 ? -7.684 20.162 18.208 1.00 94.50 481 LEU A C 1
ATOM 3902 O O . LEU A 1 481 ? -8.566 19.771 18.975 1.00 94.50 481 LEU A O 1
ATOM 3906 N N . LYS A 1 482 ? -6.404 20.200 18.597 1.00 95.62 482 LYS A N 1
ATOM 3907 C CA . LYS A 1 482 ? -5.881 19.618 19.845 1.00 95.62 482 LYS A CA 1
ATOM 3908 C C . LYS A 1 482 ? -6.280 18.147 19.965 1.00 95.62 482 LYS A C 1
ATOM 3910 O O . LYS A 1 482 ? -5.662 17.325 19.310 1.00 95.62 482 LYS A O 1
ATOM 3915 N N . THR A 1 483 ? -7.289 17.822 20.773 1.00 96.94 483 THR A N 1
ATOM 3916 C CA . THR A 1 483 ? -7.814 16.459 20.980 1.00 96.94 483 THR A CA 1
ATOM 3917 C C . THR A 1 483 ? -9.265 16.302 20.512 1.00 96.94 483 THR A C 1
ATOM 3919 O O . THR A 1 483 ? -9.906 15.298 20.826 1.00 96.94 483 THR A O 1
ATOM 3922 N N . GLU A 1 484 ? -9.828 17.287 19.806 1.00 95.88 484 GLU A N 1
ATOM 3923 C CA . GLU A 1 484 ? -11.189 17.199 19.270 1.00 95.88 484 GLU A CA 1
ATOM 3924 C C . GLU A 1 484 ? -11.305 16.025 18.283 1.00 95.88 484 GLU A C 1
ATOM 3926 O O . GLU A 1 484 ? -10.550 15.929 17.319 1.00 95.88 484 GLU A O 1
ATOM 3931 N N . GLY A 1 485 ? -12.258 15.121 18.529 1.00 94.44 485 GLY A N 1
ATOM 3932 C CA . GLY A 1 485 ? -12.463 13.915 17.718 1.00 94.44 485 GLY A CA 1
ATOM 3933 C C . GLY A 1 485 ? -11.454 12.787 17.953 1.00 94.44 485 GLY A C 1
ATOM 3934 O O . GLY A 1 485 ? -11.441 11.823 17.188 1.00 94.44 485 GLY A O 1
ATOM 3935 N N . PHE A 1 486 ? -10.627 12.871 19.004 1.00 97.69 486 PHE A N 1
ATOM 3936 C CA . PHE A 1 486 ? -9.624 11.852 19.332 1.00 97.69 486 PHE A CA 1
ATOM 3937 C C . PHE A 1 486 ? -10.211 10.434 19.418 1.00 97.69 486 PHE A C 1
ATOM 3939 O O . PHE A 1 486 ? -9.650 9.505 18.843 1.00 97.69 486 PHE A O 1
ATOM 3946 N N . TYR A 1 487 ? -11.328 10.257 20.130 1.00 98.00 487 TYR A N 1
ATOM 3947 C CA . TYR A 1 487 ? -11.889 8.932 20.408 1.00 98.00 487 TYR A CA 1
ATOM 3948 C C . TYR A 1 487 ? -12.381 8.238 19.135 1.00 98.00 487 TYR A C 1
ATOM 3950 O O . TYR A 1 487 ? -11.979 7.103 18.872 1.00 98.00 487 TYR A O 1
ATOM 3958 N N . ASP A 1 488 ? -13.188 8.935 18.330 1.00 97.38 488 ASP A N 1
ATOM 3959 C CA . ASP A 1 488 ? -13.660 8.436 17.036 1.00 97.38 488 ASP A CA 1
ATOM 3960 C C . ASP A 1 488 ? -12.467 8.134 16.113 1.00 97.38 488 ASP A C 1
ATOM 3962 O O . ASP A 1 488 ? -12.386 7.048 15.539 1.00 97.38 488 ASP A O 1
ATOM 3966 N N . SER A 1 489 ? -11.498 9.053 16.008 1.00 96.94 489 SER A N 1
ATOM 3967 C CA . SER A 1 489 ? -10.302 8.865 15.173 1.00 96.94 489 SER A CA 1
ATOM 3968 C C . SER A 1 489 ? -9.496 7.626 15.586 1.00 96.94 489 SER A C 1
ATOM 3970 O O . SER A 1 489 ? -9.124 6.825 14.727 1.00 96.94 489 SER A O 1
ATOM 3972 N N . TRP A 1 490 ? -9.296 7.411 16.890 1.00 98.06 490 TRP A N 1
ATOM 3973 C CA . TRP A 1 490 ? -8.567 6.254 17.418 1.00 98.06 490 TRP A CA 1
ATOM 3974 C C . TRP A 1 490 ? -9.278 4.931 17.126 1.00 98.06 490 TRP A C 1
ATOM 3976 O O . TRP A 1 490 ? -8.661 3.961 16.682 1.00 98.06 490 TRP A O 1
ATOM 3986 N N . ILE A 1 491 ? -10.600 4.889 17.316 1.00 98.31 491 ILE A N 1
ATOM 3987 C CA . ILE A 1 491 ? -11.407 3.713 16.971 1.00 98.31 491 ILE A CA 1
ATOM 3988 C C . ILE A 1 491 ? -11.355 3.438 15.472 1.00 98.31 491 ILE A C 1
ATOM 3990 O O . ILE A 1 491 ? -11.248 2.277 15.064 1.00 98.31 491 ILE A O 1
ATOM 3994 N N . MET A 1 492 ? -11.394 4.476 14.640 1.00 97.94 492 MET A N 1
ATOM 3995 C CA . MET A 1 492 ? -11.293 4.314 13.194 1.00 97.94 492 MET A CA 1
ATOM 3996 C C . MET A 1 492 ? -9.907 3.825 12.768 1.00 97.94 492 MET A C 1
ATOM 3998 O O . MET A 1 492 ? -9.841 2.934 11.918 1.00 97.94 492 MET A O 1
ATOM 4002 N N . ASN A 1 493 ? -8.832 4.282 13.421 1.00 96.88 493 ASN A N 1
ATOM 4003 C CA . ASN A 1 493 ? -7.475 3.783 13.187 1.00 96.88 493 ASN A CA 1
ATOM 4004 C C . ASN A 1 493 ? -7.358 2.262 13.419 1.00 96.88 493 ASN A C 1
ATOM 4006 O O . ASN A 1 493 ? -6.703 1.560 12.651 1.00 96.88 493 ASN A O 1
ATOM 4010 N N . ILE A 1 494 ? -8.085 1.720 14.404 1.00 98.00 494 ILE A N 1
ATOM 4011 C CA . ILE A 1 494 ? -8.204 0.267 14.615 1.00 98.00 494 ILE A CA 1
ATOM 4012 C C . ILE A 1 494 ? -9.096 -0.384 13.547 1.00 98.00 494 ILE A C 1
ATOM 4014 O O . ILE A 1 494 ? -8.746 -1.408 12.956 1.00 98.00 494 ILE A O 1
ATOM 4018 N N . SER A 1 495 ? -10.275 0.198 13.321 1.00 97.94 495 SER A N 1
ATOM 4019 C CA . SER A 1 495 ? -11.380 -0.413 12.568 1.00 97.94 495 SER A CA 1
ATOM 4020 C C . SER A 1 495 ? -11.072 -0.638 11.093 1.00 97.94 495 SER A C 1
ATOM 4022 O O . SER A 1 495 ? -11.591 -1.587 10.504 1.00 97.94 495 SER A O 1
ATOM 4024 N N . ARG A 1 496 ? -10.229 0.215 10.505 1.00 97.50 496 ARG A N 1
ATOM 4025 C CA . ARG A 1 496 ? -9.840 0.165 9.088 1.00 97.50 496 ARG A CA 1
ATOM 4026 C C . ARG A 1 496 ? -8.953 -1.028 8.732 1.00 97.50 496 ARG A C 1
ATOM 4028 O O . ARG A 1 496 ? -8.738 -1.275 7.551 1.00 97.50 496 ARG A O 1
ATOM 4035 N N . GLY A 1 497 ? -8.452 -1.773 9.722 1.00 95.75 497 GLY A N 1
ATOM 4036 C CA . GLY A 1 497 ? -7.715 -3.017 9.482 1.00 95.75 497 GLY A CA 1
ATOM 4037 C C . GLY A 1 497 ? -6.278 -2.829 9.006 1.00 95.75 497 GLY A C 1
ATOM 4038 O O . GLY A 1 497 ? -5.694 -3.759 8.456 1.00 95.75 497 GLY A O 1
ATOM 4039 N N . GLY A 1 498 ? -5.679 -1.658 9.243 1.00 95.19 498 GLY A N 1
ATOM 4040 C CA . GLY A 1 498 ? -4.288 -1.380 8.880 1.00 95.19 498 GLY A CA 1
ATOM 4041 C C . GLY A 1 498 ? -3.257 -2.244 9.622 1.00 95.19 498 GLY A C 1
ATOM 4042 O O . GLY A 1 498 ? -2.094 -2.235 9.255 1.00 95.19 498 GLY A O 1
ATOM 4043 N N . GLN A 1 499 ? -3.642 -2.991 10.669 1.00 94.44 499 GLN A N 1
ATOM 4044 C CA . GLN A 1 499 ? -2.757 -3.828 11.514 1.00 94.44 499 GLN A CA 1
ATOM 4045 C C . GLN A 1 499 ? -1.580 -3.080 12.179 1.00 94.44 499 GLN A C 1
ATOM 4047 O O . GLN A 1 499 ? -0.706 -3.700 12.796 1.00 94.44 499 GLN A O 1
ATOM 4052 N N . LYS A 1 500 ? -1.602 -1.747 12.111 1.00 95.56 500 LYS A N 1
ATOM 4053 C CA . LYS A 1 500 ? -0.780 -0.816 12.877 1.00 95.56 500 LYS A CA 1
ATOM 4054 C C . LYS A 1 500 ? -1.668 0.218 13.561 1.00 95.56 500 LYS A C 1
ATOM 4056 O O . LYS A 1 500 ? -2.744 0.536 13.062 1.00 95.56 500 LYS A O 1
ATOM 4061 N N . LEU A 1 501 ? -1.167 0.772 14.652 1.00 96.62 501 LEU A N 1
ATOM 4062 C CA . LEU A 1 501 ? -1.670 1.990 15.268 1.00 96.62 501 LEU A CA 1
ATOM 4063 C C . LEU A 1 501 ? -0.661 3.102 15.048 1.00 96.62 501 LEU A C 1
ATOM 4065 O O . LEU A 1 501 ? 0.542 2.874 15.187 1.00 96.62 501 LEU A O 1
ATOM 4069 N N . HIS A 1 502 ? -1.147 4.294 14.732 1.00 97.00 502 HIS A N 1
ATOM 4070 C CA . HIS A 1 502 ? -0.292 5.460 14.560 1.00 97.00 502 HIS A CA 1
ATOM 4071 C C . HIS A 1 502 ? -0.886 6.638 15.333 1.00 97.00 502 HIS A C 1
ATOM 4073 O O . HIS A 1 502 ? -1.972 7.104 14.999 1.00 97.00 502 HIS A O 1
ATOM 4079 N N . LEU A 1 503 ? -0.195 7.090 16.382 1.00 98.25 503 LEU A N 1
ATOM 4080 C CA . LEU A 1 503 ? -0.521 8.318 17.111 1.00 98.25 503 LEU A CA 1
ATOM 4081 C C . LEU A 1 503 ? 0.436 9.424 16.667 1.00 98.25 503 LEU A C 1
ATOM 4083 O O . LEU A 1 503 ? 1.643 9.212 16.704 1.00 98.25 503 LEU A O 1
ATOM 4087 N N . TYR A 1 504 ? -0.085 10.592 16.316 1.00 97.25 504 TYR A N 1
ATOM 4088 C CA . TYR A 1 504 ? 0.702 11.754 15.920 1.00 97.25 504 TYR A CA 1
ATOM 4089 C C . TYR A 1 504 ? 0.533 12.931 16.877 1.00 97.25 504 TYR A C 1
ATOM 4091 O O . TYR A 1 504 ? -0.588 13.233 17.284 1.00 97.25 504 TYR A O 1
ATOM 4099 N N . GLY A 1 505 ? 1.627 13.641 17.135 1.00 96.50 505 GLY A N 1
ATOM 4100 C CA . GLY A 1 505 ? 1.626 15.030 17.584 1.00 96.50 505 GLY A CA 1
ATOM 4101 C C . GLY A 1 505 ? 1.678 15.250 19.094 1.00 96.50 505 GLY A C 1
ATOM 4102 O O . GLY A 1 505 ? 2.305 14.497 19.831 1.00 96.50 505 GLY A O 1
ATOM 4103 N N . GLU A 1 506 ? 1.105 16.354 19.573 1.00 96.38 506 GLU A N 1
ATOM 4104 C CA . GLU A 1 506 ? 1.424 16.905 20.898 1.00 96.38 506 GLU A CA 1
ATOM 4105 C C . GLU A 1 506 ? 0.768 16.133 22.061 1.00 96.38 506 GLU A C 1
ATOM 4107 O O . GLU A 1 506 ? -0.371 16.393 22.464 1.00 96.38 506 GLU A O 1
ATOM 4112 N N . THR A 1 507 ? 1.522 15.191 22.636 1.00 96.88 507 THR A N 1
ATOM 4113 C CA . THR A 1 507 ? 1.065 14.328 23.741 1.00 96.88 507 THR A CA 1
ATOM 4114 C C . THR A 1 507 ? 0.719 15.063 25.036 1.00 96.88 507 THR A C 1
ATOM 4116 O O . THR A 1 507 ? -0.031 14.505 25.837 1.00 96.88 507 THR A O 1
ATOM 4119 N N . ASP A 1 508 ? 1.194 16.294 25.257 1.00 94.38 508 ASP A N 1
ATOM 4120 C CA . ASP A 1 508 ? 0.845 17.061 26.465 1.00 94.38 508 ASP A CA 1
ATOM 4121 C C . ASP A 1 508 ? -0.649 17.437 26.516 1.00 94.38 508 ASP A C 1
ATOM 4123 O O . ASP A 1 508 ? -1.173 17.768 27.583 1.00 94.38 508 ASP A O 1
ATOM 4127 N N . TYR A 1 509 ? -1.372 17.337 25.393 1.00 96.81 509 TYR A N 1
ATOM 4128 C CA . TYR A 1 509 ? -2.829 17.484 25.382 1.00 96.81 509 TYR A CA 1
ATOM 4129 C C . TYR A 1 509 ? -3.581 16.225 25.850 1.00 96.81 509 TYR A C 1
ATOM 4131 O O . TYR A 1 509 ? -4.773 16.303 26.165 1.00 96.81 509 TYR A O 1
ATOM 4139 N N . LEU A 1 510 ? -2.916 15.068 25.946 1.00 97.69 510 LEU A N 1
ATOM 4140 C CA . LEU A 1 510 ? -3.549 13.818 26.362 1.00 97.69 510 LEU A CA 1
ATOM 4141 C C . LEU A 1 510 ? -3.674 13.718 27.883 1.00 97.69 510 LEU A C 1
ATOM 4143 O O . LEU A 1 510 ? -2.709 13.565 28.630 1.00 97.69 510 LEU A O 1
ATOM 4147 N N . THR A 1 511 ? -4.919 13.729 28.342 1.00 97.31 511 THR A N 1
ATOM 4148 C CA . THR A 1 511 ? -5.286 13.430 29.733 1.00 97.31 511 THR A CA 1
ATOM 4149 C C . THR A 1 511 ? -5.209 11.931 30.061 1.00 97.31 511 THR A C 1
ATOM 4151 O O . THR A 1 511 ? -5.184 11.069 29.183 1.00 97.31 511 THR A O 1
ATOM 4154 N N . GLU A 1 512 ? -5.278 11.600 31.354 1.00 97.44 512 GLU A N 1
ATOM 4155 C CA . GLU A 1 512 ? -5.411 10.221 31.850 1.00 97.44 512 GLU A CA 1
ATOM 4156 C C . GLU A 1 512 ? -6.549 9.434 31.176 1.00 97.44 512 GLU A C 1
ATOM 4158 O O . GLU A 1 512 ? -6.408 8.237 30.923 1.00 97.44 512 GLU A O 1
ATOM 4163 N N . GLN A 1 513 ? -7.672 10.090 30.873 1.00 96.94 513 GLN A N 1
ATOM 4164 C CA . GLN A 1 513 ? -8.814 9.440 30.232 1.00 96.94 513 GLN A CA 1
ATOM 4165 C C . GLN A 1 513 ? -8.474 8.974 28.813 1.00 96.94 513 GLN A C 1
ATOM 4167 O O . GLN A 1 513 ? -8.867 7.874 28.432 1.00 96.94 513 GLN A O 1
ATOM 4172 N N . HIS A 1 514 ? -7.715 9.765 28.051 1.00 98.25 514 HIS A N 1
ATOM 4173 C CA . HIS A 1 514 ? -7.280 9.371 26.711 1.00 98.25 514 HIS A CA 1
ATOM 4174 C C . HIS A 1 514 ? -6.323 8.175 26.768 1.00 98.25 514 HIS A C 1
ATOM 4176 O O . HIS A 1 514 ? -6.508 7.200 26.043 1.00 98.25 514 HIS A O 1
ATOM 4182 N N . TRP A 1 515 ? -5.353 8.185 27.688 1.00 97.94 515 TRP A N 1
ATOM 4183 C CA . TRP A 1 515 ? -4.434 7.055 27.854 1.00 97.94 515 TRP A CA 1
ATOM 4184 C C . TRP A 1 515 ? -5.147 5.772 28.293 1.00 97.94 515 TRP A C 1
ATOM 4186 O O . TRP A 1 515 ? -4.875 4.694 27.761 1.00 97.94 515 TRP A O 1
ATOM 4196 N N . LYS A 1 516 ? -6.112 5.872 29.216 1.00 96.88 516 LYS A N 1
ATOM 4197 C CA . LYS A 1 516 ? -6.971 4.738 29.589 1.00 96.88 516 LYS A CA 1
ATOM 4198 C C . LYS A 1 516 ? -7.792 4.235 28.403 1.00 96.88 516 LYS A C 1
ATOM 4200 O O . LYS A 1 516 ? -7.898 3.028 28.231 1.00 96.88 516 LYS A O 1
ATOM 4205 N N . PHE A 1 517 ? -8.300 5.125 27.555 1.00 97.75 517 PHE A N 1
ATOM 4206 C CA . PHE A 1 517 ? -9.034 4.740 26.350 1.00 97.75 517 PHE A CA 1
ATOM 4207 C C . PHE A 1 517 ? -8.161 3.976 25.341 1.00 97.75 517 PHE A C 1
ATOM 4209 O O . PHE A 1 517 ? -8.573 2.927 24.840 1.00 97.75 517 PHE A O 1
ATOM 4216 N N . ILE A 1 518 ? -6.926 4.435 25.101 1.00 97.75 518 ILE A N 1
ATOM 4217 C CA . ILE A 1 518 ? -5.945 3.702 24.282 1.00 97.75 518 ILE A CA 1
ATOM 4218 C C . ILE A 1 518 ? -5.719 2.297 24.856 1.00 97.75 518 ILE A C 1
ATOM 4220 O O . ILE A 1 518 ? -5.762 1.300 24.136 1.00 97.75 518 ILE A O 1
ATOM 4224 N N . ARG A 1 519 ? -5.516 2.200 26.174 1.00 96.56 519 ARG A N 1
ATOM 4225 C CA . ARG A 1 519 ? -5.342 0.917 26.861 1.00 96.56 519 ARG A CA 1
ATOM 4226 C C . ARG A 1 519 ? -6.573 0.020 26.708 1.00 96.56 519 ARG A C 1
ATOM 4228 O O . ARG A 1 519 ? -6.418 -1.183 26.505 1.00 96.56 519 ARG A O 1
ATOM 4235 N N . ASP A 1 520 ? -7.777 0.561 26.850 1.00 95.19 520 ASP A N 1
ATOM 4236 C CA . ASP A 1 520 ? -9.021 -0.218 26.913 1.00 95.19 520 ASP A CA 1
ATOM 4237 C C . ASP A 1 520 ? -9.509 -0.676 25.533 1.00 95.19 520 ASP A C 1
ATOM 4239 O O . ASP A 1 520 ? -10.132 -1.729 25.425 1.00 95.19 520 ASP A O 1
ATOM 4243 N N . SER A 1 521 ? -9.129 0.029 24.466 1.00 95.81 521 SER A N 1
ATOM 4244 C CA . SER A 1 521 ? -9.387 -0.379 23.076 1.00 95.81 521 SER A CA 1
ATOM 4245 C C . SER A 1 521 ? -8.425 -1.459 22.546 1.00 95.81 521 SER A C 1
ATOM 4247 O O . SER A 1 521 ? -8.626 -1.970 21.443 1.00 95.81 521 SER A O 1
ATOM 4249 N N . ARG A 1 522 ? -7.411 -1.870 23.327 1.00 94.94 522 ARG A N 1
ATOM 4250 C CA . ARG A 1 522 ? -6.367 -2.822 22.890 1.00 94.94 522 ARG A CA 1
ATOM 4251 C C . ARG A 1 522 ? -6.902 -4.167 22.396 1.00 94.94 522 ARG A C 1
ATOM 4253 O O . ARG A 1 522 ? -6.367 -4.696 21.437 1.00 94.94 522 ARG A O 1
ATOM 4260 N N . GLU A 1 523 ? -7.958 -4.701 23.015 1.00 94.38 523 GLU A N 1
ATOM 4261 C CA . GLU A 1 523 ? -8.517 -6.014 22.647 1.00 94.38 523 GLU A CA 1
ATOM 4262 C C . GLU A 1 523 ? -9.031 -6.006 21.203 1.00 94.38 523 GLU A C 1
ATOM 4264 O O . GLU A 1 523 ? -8.805 -6.952 20.451 1.00 94.38 523 GLU A O 1
ATOM 4269 N N . MET A 1 524 ? -9.664 -4.900 20.799 1.00 96.06 524 MET A N 1
ATOM 4270 C CA . MET A 1 524 ? -10.140 -4.712 19.434 1.00 96.06 524 MET A CA 1
ATOM 4271 C C . MET A 1 524 ? -8.967 -4.660 18.449 1.00 96.06 524 MET A C 1
ATOM 4273 O O . MET A 1 524 ? -9.023 -5.301 17.404 1.00 96.06 524 MET A O 1
ATOM 4277 N N . PHE A 1 525 ? -7.885 -3.953 18.789 1.00 97.56 525 PHE A N 1
ATOM 4278 C CA . PHE A 1 525 ? -6.685 -3.901 17.949 1.00 97.56 525 PHE A CA 1
ATOM 4279 C C . PHE A 1 525 ? -5.967 -5.252 17.845 1.00 97.56 525 PHE A C 1
ATOM 4281 O O . PHE A 1 525 ? -5.595 -5.680 16.753 1.00 97.56 525 PHE A O 1
ATOM 4288 N N . ASP A 1 526 ? -5.822 -5.962 18.962 1.00 97.06 526 ASP A N 1
ATOM 4289 C CA . ASP A 1 526 ? -5.221 -7.295 18.979 1.00 97.06 526 ASP A CA 1
ATOM 4290 C C . ASP A 1 526 ? -6.030 -8.269 18.106 1.00 97.06 526 ASP A C 1
ATOM 4292 O O . ASP A 1 526 ? -5.452 -9.114 17.417 1.00 97.06 526 ASP A O 1
ATOM 4296 N N . PHE A 1 527 ? -7.361 -8.122 18.075 1.00 96.06 527 PHE A N 1
ATOM 4297 C CA . PHE A 1 527 ? -8.228 -8.885 17.181 1.00 96.06 527 PHE A CA 1
ATOM 4298 C C . PHE A 1 527 ? -7.967 -8.574 15.702 1.00 96.06 527 PHE A C 1
ATOM 4300 O O . PHE A 1 527 ? -7.799 -9.508 14.914 1.00 96.06 527 PHE A O 1
ATOM 4307 N N . THR A 1 528 ? -7.875 -7.295 15.311 1.00 96.00 528 THR A N 1
ATOM 4308 C CA . THR A 1 528 ? -7.631 -6.935 13.900 1.00 96.00 528 THR A CA 1
ATOM 4309 C C . THR A 1 528 ? -6.274 -7.429 13.390 1.00 96.00 528 THR A C 1
ATOM 4311 O O . THR A 1 528 ? -6.104 -7.669 12.192 1.00 96.00 528 THR A O 1
ATOM 4314 N N . CYS A 1 529 ? -5.323 -7.652 14.300 1.00 95.88 529 CYS A N 1
ATOM 4315 C CA . CYS A 1 529 ? -3.993 -8.180 14.010 1.00 95.88 529 CYS A CA 1
ATOM 4316 C C . CYS A 1 529 ? -3.921 -9.715 13.919 1.00 95.88 529 CYS A C 1
ATOM 4318 O O . CYS A 1 529 ? -2.860 -10.253 13.575 1.00 95.88 529 CYS A O 1
ATOM 4320 N N . ARG A 1 530 ? -4.999 -10.454 14.215 1.00 93.00 530 ARG A N 1
ATOM 4321 C CA . ARG A 1 530 ? -4.955 -11.921 14.150 1.00 93.00 530 ARG A CA 1
ATOM 4322 C C . ARG A 1 530 ? -4.744 -12.425 12.709 1.00 93.00 530 ARG A C 1
ATOM 4324 O O . ARG A 1 530 ? -5.182 -11.781 11.757 1.00 93.00 530 ARG A O 1
ATOM 4331 N N . PRO A 1 531 ? -4.052 -13.562 12.496 1.00 87.94 531 PRO A N 1
ATOM 4332 C CA . PRO A 1 531 ? -3.841 -14.123 11.156 1.00 87.94 531 PRO A CA 1
ATOM 4333 C C . PRO A 1 531 ? -5.110 -14.547 10.416 1.00 87.94 531 PRO A C 1
ATOM 4335 O O . PRO A 1 531 ? -5.118 -14.516 9.191 1.00 87.94 531 PRO A O 1
ATOM 4338 N N . ASP A 1 532 ? -6.141 -14.950 11.152 1.00 87.25 532 ASP A N 1
ATOM 4339 C CA . ASP A 1 532 ? -7.448 -15.380 10.654 1.00 87.25 532 ASP A CA 1
ATOM 4340 C C . ASP A 1 532 ? -8.442 -14.220 10.484 1.00 87.25 532 ASP A C 1
ATOM 4342 O O . ASP A 1 532 ? -9.506 -14.424 9.908 1.00 87.25 532 ASP A O 1
ATOM 4346 N N . ASN A 1 533 ? -8.109 -13.009 10.950 1.00 92.75 533 ASN A N 1
ATOM 4347 C CA . ASN A 1 533 ? -8.954 -11.833 10.773 1.00 92.75 533 ASN A CA 1
ATOM 4348 C C . ASN A 1 533 ? -8.886 -11.298 9.334 1.00 92.75 533 ASN A C 1
ATOM 4350 O O . ASN A 1 533 ? -7.809 -11.079 8.775 1.00 92.75 533 ASN A O 1
ATOM 4354 N N . ILE A 1 534 ? -10.056 -11.001 8.779 1.00 91.88 534 ILE A N 1
ATOM 4355 C CA . ILE A 1 534 ? -10.252 -10.345 7.494 1.00 91.88 534 ILE A CA 1
ATOM 4356 C C . ILE A 1 534 ? -11.017 -9.046 7.735 1.00 91.88 534 ILE A C 1
ATOM 4358 O O . ILE A 1 534 ? -12.101 -9.040 8.322 1.00 91.88 534 ILE A O 1
ATOM 4362 N N . THR A 1 535 ? -10.464 -7.946 7.228 1.00 96.00 535 THR A N 1
ATOM 4363 C CA . THR A 1 535 ? -11.143 -6.651 7.203 1.00 96.00 535 THR A CA 1
ATOM 4364 C C . THR A 1 535 ? -11.877 -6.457 5.881 1.00 96.00 535 THR A C 1
ATOM 4366 O O . THR A 1 535 ? -11.318 -6.688 4.807 1.00 96.00 535 THR A O 1
ATOM 4369 N N . THR A 1 536 ? -13.128 -6.007 5.948 1.00 94.12 536 THR A N 1
ATOM 4370 C CA . THR A 1 536 ? -13.943 -5.644 4.783 1.00 94.12 536 THR A CA 1
ATOM 4371 C C . THR A 1 536 ? -14.678 -4.331 5.026 1.00 94.12 536 THR A C 1
ATOM 4373 O O . THR A 1 536 ? -15.128 -4.060 6.137 1.00 94.12 536 THR A O 1
ATOM 4376 N N . GLN A 1 537 ? -14.823 -3.512 3.983 1.00 94.75 537 GLN A N 1
ATOM 4377 C CA . GLN A 1 537 ? -15.741 -2.372 4.009 1.00 94.75 537 GLN A CA 1
ATOM 4378 C C . GLN A 1 537 ? -17.173 -2.872 3.778 1.00 94.75 537 GLN A C 1
ATOM 4380 O O . GLN A 1 537 ? -17.404 -3.734 2.929 1.00 94.75 537 GLN A O 1
ATOM 4385 N N . ILE A 1 538 ? -18.130 -2.337 4.533 1.00 94.81 538 ILE A N 1
ATOM 4386 C CA . ILE A 1 538 ? -19.537 -2.752 4.505 1.00 94.81 538 ILE A CA 1
ATO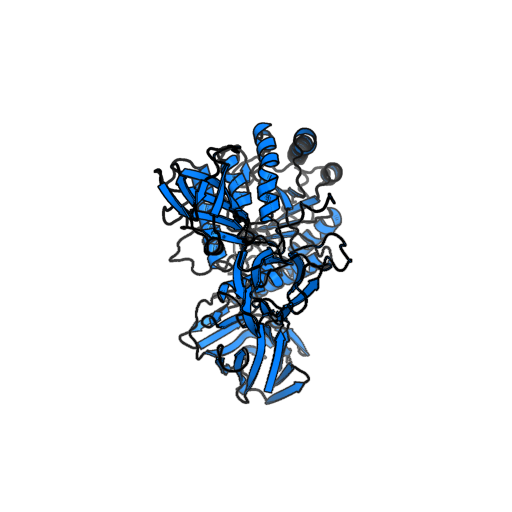M 4387 C C . ILE A 1 538 ? -20.473 -1.551 4.324 1.00 94.81 538 ILE A C 1
ATOM 4389 O O . ILE A 1 538 ? -20.117 -0.414 4.632 1.00 94.81 538 ILE A O 1
ATOM 4393 N N . LEU A 1 539 ? -21.708 -1.828 3.893 1.00 93.75 539 LEU A N 1
ATOM 4394 C CA . LEU A 1 539 ? -22.745 -0.834 3.588 1.00 93.75 539 LEU A CA 1
ATOM 4395 C C . LEU A 1 539 ? -22.349 0.091 2.415 1.00 93.75 539 LEU A C 1
ATOM 4397 O O . LEU A 1 539 ? -22.211 -0.396 1.295 1.00 93.75 539 LEU A O 1
ATOM 4401 N N . GLY A 1 540 ? -22.278 1.409 2.627 1.00 90.19 540 GLY A N 1
ATOM 4402 C CA . GLY A 1 540 ? -21.945 2.398 1.598 1.00 90.19 540 GLY A CA 1
ATOM 4403 C C . GLY A 1 540 ? -20.479 2.836 1.597 1.00 90.19 540 GLY A C 1
ATOM 4404 O O . GLY A 1 540 ? -19.622 2.228 2.228 1.00 90.19 540 GLY A O 1
ATOM 4405 N N . VAL A 1 541 ? -20.218 3.944 0.903 1.00 87.44 541 VAL A N 1
ATOM 4406 C CA . VAL A 1 541 ? -18.971 4.719 0.983 1.00 87.44 541 VAL A CA 1
ATOM 4407 C C . VAL A 1 541 ? -19.311 6.155 1.403 1.00 87.44 541 VAL A C 1
ATOM 4409 O O . VAL A 1 541 ? -20.389 6.641 1.035 1.00 87.44 541 VAL A O 1
ATOM 4412 N N . PRO A 1 542 ? -18.434 6.849 2.152 1.00 83.56 542 PRO A N 1
ATOM 4413 C CA . PRO A 1 542 ? -18.724 8.169 2.726 1.00 83.56 542 PRO A CA 1
ATOM 4414 C C . PRO A 1 542 ? -19.207 9.207 1.703 1.00 83.56 542 PRO A C 1
ATOM 4416 O O . PRO A 1 542 ? -20.192 9.892 1.969 1.00 83.56 542 PRO A O 1
ATOM 4419 N N . ASN A 1 543 ? -18.605 9.265 0.507 1.00 80.94 543 ASN A N 1
ATOM 4420 C CA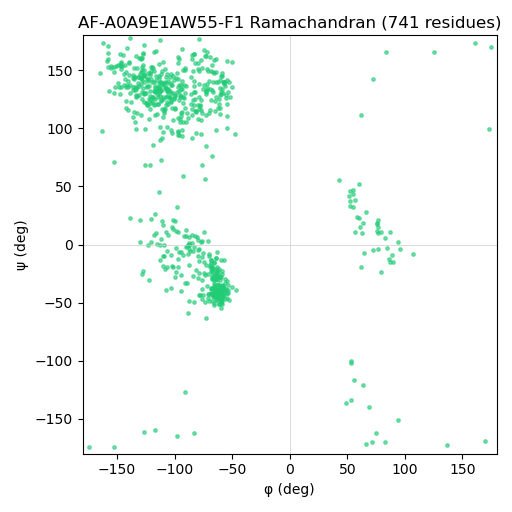 . ASN A 1 543 ? -18.933 10.253 -0.538 1.00 80.94 543 ASN A CA 1
ATOM 4421 C C . ASN A 1 543 ? -20.359 10.157 -1.098 1.00 80.94 543 ASN A C 1
ATOM 4423 O O . ASN A 1 543 ? -20.800 11.046 -1.820 1.00 80.94 543 ASN A O 1
ATOM 4427 N 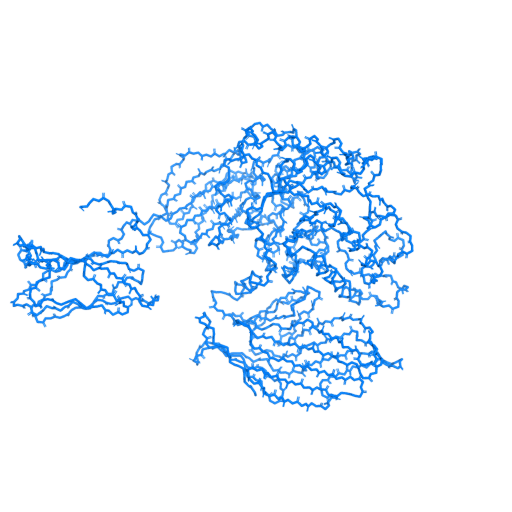N . MET A 1 544 ? -21.083 9.082 -0.787 1.00 81.56 544 MET A N 1
ATOM 4428 C CA . MET A 1 544 ? -22.471 8.897 -1.209 1.00 81.56 544 MET A CA 1
ATOM 4429 C C . MET A 1 544 ? -23.480 9.426 -0.179 1.00 81.56 544 MET A C 1
ATOM 4431 O O . MET A 1 544 ? -24.675 9.172 -0.337 1.00 81.56 544 MET A O 1
ATOM 4435 N N . GLU A 1 545 ? -23.014 10.107 0.879 1.00 83.69 545 GLU A N 1
ATOM 4436 C CA . GLU A 1 545 ? -23.819 10.604 2.007 1.00 83.69 545 GLU A CA 1
ATOM 4437 C C . GLU A 1 545 ? -24.707 9.513 2.628 1.00 83.69 545 GLU A C 1
ATOM 4439 O O . GLU A 1 545 ? -25.891 9.708 2.923 1.00 83.69 545 GLU A O 1
ATOM 4444 N N . ARG A 1 546 ? -24.147 8.312 2.785 1.00 88.75 546 ARG A N 1
ATOM 4445 C CA . ARG A 1 546 ? -24.835 7.145 3.343 1.00 88.75 546 ARG A CA 1
ATOM 4446 C C . ARG A 1 546 ? -24.002 6.529 4.455 1.00 88.75 546 ARG A C 1
ATOM 4448 O O . ARG A 1 546 ? -22.777 6.528 4.345 1.00 88.75 546 ARG A O 1
ATOM 4455 N N . PRO A 1 547 ? -24.647 5.925 5.468 1.00 94.50 547 PRO A N 1
ATOM 4456 C CA . PRO A 1 547 ? -23.927 5.139 6.449 1.00 94.50 547 PRO A CA 1
ATOM 4457 C C . PRO A 1 547 ? -23.049 4.071 5.796 1.00 94.50 547 PRO A C 1
ATOM 4459 O O . PRO A 1 547 ? -23.450 3.403 4.835 1.00 94.50 547 PRO A O 1
ATOM 4462 N N . TYR A 1 548 ? -21.864 3.907 6.356 1.00 96.25 548 TYR A N 1
ATOM 4463 C CA . TYR A 1 548 ? -20.860 2.950 5.921 1.00 96.25 548 TYR A CA 1
ATOM 4464 C C . TYR A 1 548 ? -20.219 2.291 7.141 1.00 96.25 548 TYR A C 1
ATOM 4466 O O . TYR A 1 548 ? -20.568 2.599 8.283 1.00 96.25 548 TYR A O 1
ATOM 4474 N N . GLY A 1 549 ? -19.303 1.356 6.922 1.00 96.81 549 GLY A N 1
ATOM 4475 C CA . GLY A 1 549 ? -18.591 0.753 8.032 1.00 96.81 549 GLY A CA 1
ATOM 4476 C C . GLY A 1 549 ? -17.485 -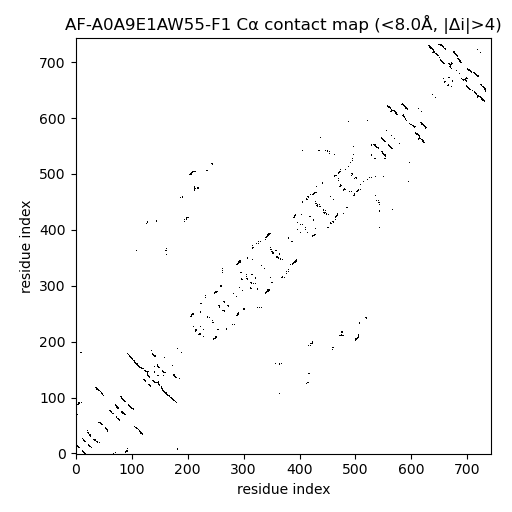0.197 7.624 1.00 96.81 549 GLY A C 1
ATOM 4477 O O . GLY A 1 549 ? -17.198 -0.384 6.441 1.00 96.81 549 GLY A O 1
ATOM 4478 N N . TYR A 1 550 ? -16.918 -0.838 8.637 1.00 98.06 550 TYR A N 1
ATOM 4479 C CA . TYR A 1 550 ? -15.895 -1.864 8.501 1.00 98.06 550 TYR A CA 1
ATOM 4480 C C . TYR A 1 550 ? -16.276 -3.083 9.336 1.00 98.06 550 TYR A C 1
ATOM 4482 O O . TYR A 1 550 ? -16.712 -2.943 10.479 1.00 98.06 550 TYR A O 1
ATOM 4490 N N . SER A 1 551 ? -16.099 -4.273 8.770 1.00 97.00 551 SER A N 1
ATOM 4491 C CA . SER A 1 551 ? -16.148 -5.539 9.496 1.00 97.00 551 SER A CA 1
ATOM 4492 C C . SER A 1 551 ? -14.735 -6.082 9.639 1.00 97.00 551 SER A C 1
ATOM 4494 O O . SER A 1 551 ? -14.027 -6.210 8.643 1.00 97.00 551 SER A O 1
ATOM 4496 N N . ASN A 1 552 ? -14.347 -6.410 10.867 1.00 97.81 552 ASN A N 1
ATOM 4497 C CA . ASN A 1 552 ? -13.165 -7.200 11.188 1.00 97.81 552 ASN A CA 1
ATOM 4498 C C . ASN A 1 552 ? -13.671 -8.546 11.700 1.00 97.81 552 ASN A C 1
ATOM 4500 O O . ASN A 1 552 ? -14.284 -8.589 12.770 1.00 97.81 552 ASN A O 1
ATOM 4504 N N . SER A 1 553 ? -13.485 -9.615 10.927 1.00 93.75 553 SER A N 1
ATOM 4505 C CA . SER A 1 553 ? -14.024 -10.934 11.250 1.00 93.75 553 SER A CA 1
ATOM 4506 C C . SER A 1 553 ? -13.050 -12.059 10.943 1.00 93.75 553 SER A C 1
ATOM 4508 O O . SER A 1 553 ? -12.358 -12.032 9.932 1.00 93.75 553 SER A O 1
ATOM 4510 N N . ASN A 1 554 ? -13.079 -13.100 11.770 1.00 89.12 554 ASN A N 1
ATOM 4511 C CA . ASN A 1 554 ? -12.473 -14.399 11.468 1.00 89.12 554 ASN A CA 1
ATOM 4512 C C . ASN A 1 554 ? -13.501 -15.468 11.044 1.00 89.12 554 ASN A C 1
ATOM 4514 O O . ASN A 1 554 ? -13.217 -16.664 11.048 1.00 89.12 554 ASN A O 1
ATOM 4518 N N . GLY A 1 555 ? -14.718 -15.041 10.702 1.00 86.31 555 GLY A N 1
ATOM 4519 C CA . GLY A 1 555 ? -15.821 -15.890 10.262 1.00 86.31 555 GLY A CA 1
ATOM 4520 C C . GLY A 1 555 ? -16.734 -16.409 11.375 1.00 86.31 555 GLY A C 1
ATOM 4521 O O . GLY A 1 555 ? -17.832 -16.857 11.060 1.00 86.31 555 GLY A O 1
ATOM 4522 N N . TYR A 1 556 ? -16.342 -16.332 12.651 1.00 84.19 556 TYR A N 1
ATOM 4523 C CA . TYR A 1 556 ? -17.166 -16.802 13.780 1.00 84.19 556 TYR A CA 1
ATOM 4524 C C . TYR A 1 556 ? -17.344 -15.760 14.888 1.00 84.19 556 TYR A C 1
ATOM 4526 O O . TYR A 1 556 ? -18.338 -15.787 15.616 1.00 84.19 556 TYR A O 1
ATOM 4534 N N . GLU A 1 557 ? -16.415 -14.822 15.012 1.00 90.00 557 GLU A N 1
ATOM 4535 C CA . GLU A 1 557 ? -16.530 -13.643 15.859 1.00 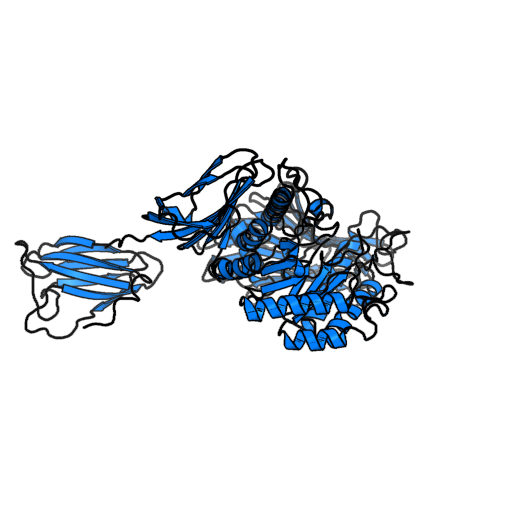90.00 557 GLU A CA 1
ATOM 4536 C C . GLU A 1 557 ? -15.926 -12.428 15.149 1.00 90.00 557 GLU A C 1
ATOM 4538 O O . GLU A 1 557 ? -15.288 -12.538 14.094 1.00 90.00 557 GLU A O 1
ATOM 4543 N N . GLY A 1 558 ? -16.166 -11.246 15.702 1.00 94.81 558 GLY A N 1
ATOM 4544 C CA . GLY A 1 558 ? -15.601 -10.036 15.143 1.00 94.81 558 GLY A CA 1
ATOM 4545 C C . GLY A 1 558 ? -16.145 -8.745 15.717 1.00 94.81 558 GLY A C 1
ATOM 4546 O O . GLY A 1 558 ? -16.878 -8.708 16.708 1.00 94.81 558 GLY A O 1
ATOM 4547 N N . TYR A 1 559 ? -15.777 -7.668 15.036 1.00 96.38 559 TYR A N 1
ATOM 4548 C CA . TYR A 1 559 ? -16.206 -6.309 15.321 1.00 96.38 559 TYR A CA 1
ATOM 4549 C C . TYR A 1 559 ? -16.782 -5.694 14.056 1.00 96.38 559 TYR A C 1
ATOM 4551 O O . TYR A 1 559 ? -16.239 -5.865 12.964 1.00 96.38 559 TYR A O 1
ATOM 4559 N N . ILE A 1 560 ? -17.865 -4.945 14.213 1.00 96.31 560 ILE A N 1
ATOM 4560 C CA . ILE A 1 560 ? -18.382 -4.065 13.177 1.00 96.31 560 ILE A CA 1
ATOM 4561 C C . ILE A 1 560 ? -18.351 -2.639 13.688 1.00 96.31 560 ILE A C 1
ATOM 4563 O O . ILE A 1 560 ? -18.956 -2.329 14.714 1.00 96.31 560 ILE A O 1
ATOM 4567 N N . THR A 1 561 ? -17.710 -1.777 12.915 1.00 97.75 561 THR A N 1
ATOM 4568 C CA . THR A 1 561 ? -17.719 -0.333 13.115 1.00 97.75 561 THR A CA 1
ATOM 4569 C C . THR A 1 561 ? -18.658 0.289 12.099 1.00 97.75 561 THR A C 1
ATOM 4571 O O . THR A 1 561 ? -18.497 0.077 10.900 1.00 97.75 561 THR A O 1
ATOM 4574 N N . LEU A 1 562 ? -19.645 1.037 12.577 1.00 97.56 562 LEU A N 1
ATOM 4575 C CA . LEU A 1 562 ? -20.637 1.738 11.773 1.00 97.56 562 LEU A CA 1
ATOM 4576 C C . LEU A 1 562 ? -20.432 3.237 11.910 1.00 97.56 562 LEU A C 1
ATOM 4578 O O . LEU A 1 562 ? -20.319 3.750 13.022 1.00 97.56 562 LEU A O 1
ATOM 4582 N N . VAL A 1 563 ? -20.426 3.924 10.775 1.00 96.31 563 VAL A N 1
ATOM 4583 C CA . VAL A 1 563 ? -20.238 5.367 10.683 1.00 96.31 563 VAL A CA 1
ATOM 4584 C C . VAL A 1 563 ? -21.447 5.968 9.981 1.00 96.31 563 VAL A C 1
ATOM 4586 O O . VAL A 1 563 ? -21.805 5.563 8.871 1.00 96.31 563 VAL A O 1
ATOM 4589 N N . ASN A 1 564 ? -22.086 6.944 10.619 1.00 94.69 564 ASN A N 1
ATOM 4590 C CA . ASN A 1 564 ? -23.141 7.739 10.005 1.00 94.69 564 ASN A CA 1
ATOM 4591 C C . ASN A 1 564 ? -22.594 9.114 9.617 1.00 94.69 564 ASN A C 1
ATOM 4593 O O . ASN A 1 564 ? -22.542 10.001 10.461 1.00 94.69 564 ASN A O 1
ATOM 4597 N N . CYS A 1 565 ? -22.240 9.298 8.343 1.00 92.31 565 CYS A N 1
ATOM 4598 C CA . CYS A 1 565 ? -21.815 10.593 7.800 1.00 92.31 565 CYS A CA 1
ATOM 4599 C C . CYS A 1 565 ? -22.973 11.547 7.461 1.00 92.31 565 CYS A C 1
ATOM 4601 O O . CYS A 1 565 ? -22.754 12.622 6.908 1.00 92.31 565 CYS A O 1
ATOM 4603 N N . CYS A 1 566 ? -24.222 11.168 7.747 1.00 90.06 566 CYS A N 1
ATOM 4604 C CA . CYS A 1 566 ? -25.366 12.035 7.506 1.00 90.06 566 CYS A CA 1
ATOM 4605 C C . CYS A 1 566 ? -25.584 13.014 8.669 1.00 90.06 566 CYS A C 1
ATOM 4607 O O . CYS A 1 566 ? -25.461 12.669 9.845 1.00 90.06 566 CYS A O 1
ATOM 4609 N N . ASN A 1 567 ? -26.122 14.192 8.343 1.00 88.56 567 ASN A N 1
ATOM 4610 C CA . ASN A 1 567 ? -26.559 15.198 9.323 1.00 88.56 567 ASN A CA 1
ATOM 4611 C C . ASN A 1 567 ? -27.877 14.856 10.050 1.00 88.56 567 ASN A C 1
ATOM 4613 O O . ASN A 1 567 ? -28.456 15.706 10.729 1.00 88.56 567 ASN A O 1
ATOM 4617 N N . MET A 1 568 ? -28.366 13.625 9.906 1.00 91.00 568 MET A N 1
ATOM 4618 C CA . MET A 1 568 ? -29.565 13.121 10.570 1.00 91.00 568 MET A CA 1
ATOM 4619 C C . MET A 1 568 ? -29.349 11.684 11.037 1.00 91.00 568 MET A C 1
ATOM 4621 O O . MET A 1 568 ? -28.521 10.961 10.480 1.00 91.00 568 MET A O 1
ATOM 4625 N N . GLU A 1 569 ? -30.128 11.268 12.031 1.00 95.00 569 GLU A N 1
ATOM 4626 C CA . GLU A 1 569 ? -30.165 9.877 12.472 1.00 95.00 569 GLU A CA 1
ATOM 4627 C C . GLU A 1 569 ? -30.524 8.941 11.308 1.00 95.00 569 GLU A C 1
ATOM 4629 O O . GLU A 1 569 ? -31.372 9.262 10.463 1.00 95.00 569 GLU A O 1
ATOM 4634 N N . LYS A 1 570 ? -29.861 7.785 11.257 1.00 94.38 570 LYS A N 1
ATOM 4635 C CA . LYS A 1 570 ? -30.114 6.738 10.267 1.00 94.38 570 LYS A CA 1
ATOM 4636 C C . LYS A 1 570 ? -30.296 5.395 10.951 1.00 94.38 570 LYS A C 1
ATOM 4638 O O . LYS A 1 570 ? -29.600 5.068 11.904 1.00 94.38 570 LYS A O 1
ATOM 4643 N N . ILE A 1 571 ? -31.200 4.594 10.403 1.00 93.44 571 ILE A N 1
ATOM 4644 C CA . ILE A 1 571 ? -31.338 3.186 10.761 1.00 93.44 571 ILE A CA 1
ATOM 4645 C C . ILE A 1 571 ? -30.625 2.380 9.686 1.00 93.44 571 ILE A C 1
ATOM 4647 O O . ILE A 1 571 ? -30.896 2.555 8.496 1.00 93.44 571 ILE A O 1
ATOM 4651 N N . VAL A 1 572 ? -29.724 1.501 10.105 1.00 93.19 572 VAL A N 1
ATOM 4652 C CA . VAL A 1 572 ? -29.015 0.587 9.211 1.00 93.19 572 VAL A CA 1
ATOM 4653 C C . VAL A 1 572 ? -29.284 -0.851 9.609 1.00 93.19 572 VAL A C 1
ATOM 4655 O O . VAL A 1 572 ? -29.487 -1.155 10.784 1.00 93.19 572 VAL A O 1
ATOM 4658 N N . SER A 1 573 ? -29.269 -1.736 8.619 1.00 90.19 573 SER A N 1
ATOM 4659 C CA . SER A 1 573 ? -29.302 -3.178 8.827 1.00 90.19 573 SER A CA 1
ATOM 4660 C C . SER A 1 573 ? -28.081 -3.788 8.162 1.00 90.19 573 SER A C 1
ATOM 4662 O O . SER A 1 573 ? -27.898 -3.651 6.954 1.00 90.19 573 SER A O 1
ATOM 4664 N N . VAL A 1 574 ? -27.253 -4.458 8.952 1.00 90.62 574 VAL A N 1
ATOM 4665 C CA . VAL A 1 574 ? -26.055 -5.159 8.491 1.00 90.62 574 VAL A CA 1
ATOM 4666 C C . VAL A 1 574 ? -26.352 -6.650 8.445 1.00 90.62 574 VAL A C 1
ATOM 4668 O O . VAL A 1 574 ? -26.991 -7.187 9.352 1.00 90.62 574 VAL A O 1
ATOM 4671 N N . SER A 1 575 ? -25.872 -7.317 7.401 1.00 87.88 575 SER A N 1
ATOM 4672 C CA . SER A 1 575 ? -25.814 -8.773 7.286 1.00 87.88 575 SER A CA 1
ATOM 4673 C C . SER A 1 575 ? -24.514 -9.130 6.573 1.00 87.88 575 SER A C 1
ATOM 4675 O O . SER A 1 575 ? -24.256 -8.602 5.492 1.00 87.88 575 SER A O 1
ATOM 4677 N N . LEU A 1 576 ? -23.684 -9.965 7.198 1.00 87.19 576 LEU A N 1
ATOM 4678 C CA . LEU A 1 576 ? -22.454 -10.474 6.590 1.00 87.19 576 LEU A CA 1
ATOM 4679 C C . LEU A 1 576 ? -22.687 -11.859 5.984 1.00 87.19 576 LEU A C 1
ATOM 4681 O O . LEU A 1 576 ? -23.592 -12.587 6.395 1.00 87.19 576 LEU A O 1
ATOM 4685 N N . GLU A 1 577 ? -21.862 -12.226 5.005 1.00 82.62 577 GLU A N 1
ATOM 4686 C CA . GLU A 1 577 ? -21.985 -13.498 4.287 1.00 82.62 577 GLU A CA 1
ATOM 4687 C C . GLU A 1 577 ? -21.815 -14.693 5.229 1.00 82.62 577 GLU A C 1
ATOM 4689 O O . GLU A 1 577 ? -22.582 -15.654 5.165 1.00 82.62 577 GLU A O 1
ATOM 4694 N N . GLU A 1 578 ? -20.843 -14.610 6.136 1.00 78.69 578 GLU A N 1
ATOM 4695 C CA . GLU A 1 578 ? -20.564 -15.620 7.151 1.00 78.69 578 GLU A CA 1
ATOM 4696 C C . GLU A 1 578 ? -21.807 -15.915 8.007 1.00 78.69 578 GLU A C 1
ATOM 4698 O O . GLU A 1 578 ? -22.143 -17.077 8.239 1.00 78.69 578 GLU A O 1
ATOM 4703 N N . TRP A 1 579 ? -22.601 -14.898 8.346 1.00 82.38 579 TRP A N 1
ATOM 4704 C CA . TRP A 1 579 ? -23.759 -15.048 9.231 1.00 82.38 579 TRP A CA 1
ATOM 4705 C C . TRP A 1 579 ? -24.914 -15.850 8.652 1.00 82.38 579 TRP A C 1
ATOM 4707 O O . TRP A 1 579 ? -25.807 -16.242 9.406 1.00 82.38 579 TRP A O 1
ATOM 4717 N N . LYS A 1 580 ? -24.922 -16.121 7.342 1.00 72.62 580 LYS A N 1
ATOM 4718 C CA . LYS A 1 580 ? -25.969 -16.939 6.711 1.00 72.62 580 LYS A CA 1
ATOM 4719 C C . LYS A 1 580 ? -26.128 -18.298 7.391 1.00 72.62 580 LYS A C 1
ATOM 4721 O O . LYS A 1 580 ? -27.242 -18.819 7.458 1.00 72.62 580 LYS A O 1
ATOM 4726 N N . PHE A 1 581 ? -25.034 -18.838 7.924 1.00 66.56 581 PHE A N 1
ATOM 4727 C CA . PHE A 1 581 ? -25.000 -20.143 8.581 1.00 66.56 581 PHE A CA 1
ATOM 4728 C C . PHE A 1 581 ? -25.174 -20.070 10.102 1.00 66.56 581 PHE A C 1
ATOM 4730 O O . PHE A 1 581 ? -25.322 -21.107 10.743 1.00 66.56 581 PHE A O 1
ATOM 4737 N N . ALA A 1 582 ? -25.196 -18.870 10.690 1.00 66.00 582 ALA A N 1
ATOM 4738 C CA . ALA A 1 582 ? -25.388 -18.711 12.123 1.00 66.00 582 ALA A CA 1
ATOM 4739 C C . ALA A 1 582 ? -26.843 -19.019 12.519 1.00 66.00 582 ALA A C 1
ATOM 4741 O O . ALA A 1 582 ? -27.801 -18.537 11.897 1.00 66.00 582 ALA A O 1
ATOM 4742 N N . ASP A 1 583 ? -27.022 -19.798 13.588 1.00 64.94 583 ASP A N 1
ATOM 4743 C CA . ASP A 1 583 ? -28.337 -20.015 14.200 1.00 64.94 583 ASP A CA 1
ATOM 4744 C C . ASP A 1 583 ? -28.810 -18.740 14.903 1.00 64.94 583 ASP A C 1
ATOM 4746 O O . ASP A 1 583 ? -29.916 -18.267 14.645 1.00 64.94 583 ASP A O 1
ATOM 4750 N N . ASN A 1 584 ? -27.937 -18.146 15.722 1.00 71.56 584 ASN A N 1
ATOM 4751 C CA . ASN A 1 584 ? -28.086 -16.816 16.304 1.00 71.56 584 ASN A CA 1
ATOM 4752 C C . ASN A 1 584 ? -26.711 -16.147 16.442 1.00 71.56 584 ASN A C 1
ATOM 4754 O O . ASN A 1 584 ? -25.685 -16.818 16.553 1.00 71.56 584 ASN A O 1
ATOM 4758 N N . LEU A 1 585 ? -26.696 -14.817 16.484 1.00 81.75 585 LEU A N 1
ATOM 4759 C CA . LEU A 1 585 ? -25.503 -14.027 16.792 1.00 81.75 585 LEU A CA 1
ATOM 4760 C C . LEU A 1 585 ? -25.719 -13.319 18.118 1.00 81.75 585 LEU A C 1
ATOM 4762 O O . LEU A 1 585 ? -26.813 -12.824 18.371 1.00 81.75 585 LEU A O 1
ATOM 4766 N N . GLU A 1 586 ? -24.691 -13.280 18.950 1.00 85.62 586 GLU A N 1
ATOM 4767 C CA . GLU A 1 586 ? -24.646 -12.425 20.130 1.00 85.62 586 GLU A CA 1
ATOM 4768 C C . GLU A 1 586 ? -23.990 -11.102 19.753 1.00 85.62 586 GLU A C 1
ATOM 4770 O O . GLU A 1 586 ? -22.885 -11.096 19.217 1.00 85.62 586 GLU A O 1
ATOM 4775 N N . TRP A 1 587 ? -24.688 -10.006 20.044 1.00 86.19 587 TRP A N 1
ATOM 4776 C CA . TRP A 1 587 ? -24.275 -8.635 19.756 1.00 86.19 587 TRP A CA 1
ATOM 4777 C C . TRP A 1 587 ? -24.020 -7.856 21.037 1.00 86.19 587 TRP A C 1
ATOM 4779 O O . TRP A 1 587 ? -24.876 -7.853 21.914 1.00 86.19 587 TRP A O 1
ATOM 4789 N N . GLU A 1 588 ? -22.925 -7.113 21.114 1.00 89.75 588 GLU A N 1
ATOM 4790 C CA . GLU A 1 588 ? -22.668 -6.179 22.210 1.00 89.75 588 GLU A CA 1
ATOM 4791 C C . GLU A 1 588 ? -22.188 -4.847 21.645 1.00 89.75 588 GLU A C 1
ATOM 4793 O O . GLU A 1 588 ? -21.236 -4.808 20.867 1.00 89.75 588 GLU A O 1
ATOM 4798 N N . LYS A 1 589 ? -22.832 -3.743 22.034 1.00 92.00 589 LYS A N 1
ATOM 4799 C CA . LYS A 1 589 ? -22.314 -2.410 21.720 1.00 92.00 589 LYS A CA 1
ATOM 4800 C C . LYS A 1 589 ? -21.175 -2.097 22.683 1.00 92.00 589 LYS A C 1
ATOM 4802 O O . LYS A 1 589 ? -21.389 -2.063 23.892 1.00 92.00 589 LYS A O 1
ATOM 4807 N N . ILE A 1 590 ? -19.987 -1.854 22.140 1.00 93.56 590 ILE A N 1
ATOM 4808 C CA . ILE A 1 590 ? -18.769 -1.648 22.936 1.00 93.56 590 ILE A CA 1
ATOM 4809 C C . ILE A 1 590 ? -18.227 -0.224 22.848 1.00 93.56 590 ILE A C 1
ATOM 4811 O O . ILE A 1 590 ? -17.354 0.139 23.627 1.00 93.56 590 ILE A O 1
ATOM 4815 N N . TYR A 1 591 ? -18.712 0.579 21.902 1.00 95.88 591 TYR A N 1
ATOM 4816 C CA . TYR A 1 591 ? -18.296 1.967 21.734 1.00 95.88 591 TYR A CA 1
ATOM 4817 C C . TYR A 1 591 ? -19.413 2.785 21.095 1.00 95.88 591 TYR A C 1
ATOM 4819 O O . TYR A 1 591 ? -19.957 2.377 20.065 1.00 95.88 591 TYR A O 1
ATOM 4827 N N . ALA A 1 592 ? -19.735 3.929 21.694 1.00 94.31 592 ALA A N 1
ATOM 4828 C CA . ALA A 1 592 ? -20.523 4.996 21.081 1.00 94.31 592 ALA A CA 1
ATOM 4829 C C . ALA A 1 592 ? -20.386 6.284 21.898 1.00 94.31 592 ALA A C 1
ATOM 4831 O O . ALA A 1 592 ? -20.296 6.229 23.125 1.00 94.31 592 ALA A O 1
ATOM 4832 N N . GLY A 1 593 ? -20.443 7.437 21.226 1.00 89.94 593 GLY A N 1
ATOM 4833 C CA . GLY A 1 593 ? -20.415 8.745 21.884 1.00 89.94 593 GLY A CA 1
ATOM 4834 C C . GLY A 1 593 ? -19.138 8.960 22.695 1.00 89.94 593 GLY A C 1
ATOM 4835 O O . GLY A 1 593 ? -19.222 9.250 23.886 1.00 89.94 593 GLY A O 1
ATOM 4836 N N . ASP A 1 594 ? -17.980 8.757 22.057 1.00 91.81 594 ASP A N 1
ATOM 4837 C CA . ASP A 1 594 ? -16.649 9.024 22.619 1.00 91.81 594 ASP A CA 1
ATOM 4838 C C . ASP A 1 594 ? -16.242 8.191 23.846 1.00 91.81 594 ASP A C 1
ATOM 4840 O O . ASP A 1 594 ? -15.304 8.529 24.567 1.00 91.81 594 ASP A O 1
ATOM 4844 N N . GLN A 1 595 ? -16.904 7.059 24.089 1.00 92.44 595 GLN A N 1
ATOM 4845 C CA . GLN A 1 595 ? -16.597 6.198 25.230 1.00 92.44 595 GLN A CA 1
ATOM 4846 C C . GLN A 1 595 ? -16.748 4.715 24.907 1.00 92.44 595 GLN A C 1
ATOM 4848 O O . GLN A 1 595 ? -17.631 4.303 24.152 1.00 92.44 595 GLN A O 1
ATOM 4853 N N . MET A 1 596 ? -15.894 3.905 25.538 1.00 91.44 596 MET A N 1
ATOM 4854 C CA . MET A 1 596 ? -16.098 2.461 25.601 1.00 91.44 596 MET A CA 1
ATOM 4855 C C . MET A 1 596 ? -17.308 2.169 26.495 1.00 91.44 596 MET A C 1
ATOM 4857 O O . MET A 1 596 ? -17.434 2.716 27.590 1.00 91.44 596 MET A O 1
ATOM 4861 N N . ILE A 1 597 ? -18.189 1.294 26.030 1.00 89.81 597 ILE A N 1
ATOM 4862 C CA . ILE A 1 597 ? -19.413 0.872 26.710 1.00 89.81 597 ILE A CA 1
ATOM 4863 C C . ILE A 1 597 ? -19.208 -0.568 27.181 1.00 89.81 597 ILE A C 1
ATOM 4865 O O . ILE A 1 597 ? -18.630 -1.386 26.470 1.00 89.81 597 ILE A O 1
ATOM 4869 N N . SER A 1 598 ? -19.682 -0.886 28.386 1.00 74.38 598 SER A N 1
ATOM 4870 C CA . SER A 1 598 ? -19.737 -2.263 28.886 1.00 74.38 598 SER A CA 1
ATOM 4871 C C . SER A 1 598 ? -21.149 -2.575 29.375 1.00 74.38 598 SER A C 1
ATOM 4873 O O . SER A 1 598 ? -21.762 -1.759 30.065 1.00 74.38 598 SER A O 1
ATOM 4875 N N . GLY A 1 599 ? -21.681 -3.743 29.004 1.00 60.22 599 GLY A N 1
ATOM 4876 C CA . GLY A 1 599 ? -22.951 -4.246 29.541 1.00 60.22 599 GLY A CA 1
ATOM 4877 C C . GLY A 1 599 ? -24.234 -3.800 28.826 1.00 60.22 599 GLY A C 1
ATOM 4878 O O . GLY A 1 599 ? -25.323 -4.065 29.344 1.00 60.22 599 GLY A O 1
ATOM 4879 N N . GLU A 1 600 ? -24.163 -3.165 27.648 1.00 61.03 600 GLU A N 1
ATOM 4880 C CA . GLU A 1 600 ? -25.357 -2.992 26.808 1.00 61.03 600 GLU A CA 1
ATOM 4881 C C . GLU A 1 600 ? -25.781 -4.328 26.172 1.00 61.03 600 GLU A C 1
ATOM 4883 O O . GLU A 1 600 ? -24.970 -5.096 25.661 1.00 61.03 600 GLU A O 1
ATOM 4888 N N . LYS A 1 601 ? -27.087 -4.601 26.262 1.00 63.06 601 LYS A N 1
ATOM 4889 C CA . LYS A 1 601 ? -27.735 -5.912 26.112 1.00 63.06 601 LYS A CA 1
ATOM 4890 C C . LYS A 1 601 ? -27.333 -6.690 24.858 1.00 63.06 601 LYS A C 1
ATOM 4892 O O . LYS A 1 601 ? -27.450 -6.192 23.742 1.00 63.06 601 LYS A O 1
ATOM 4897 N N . THR A 1 602 ? -27.075 -7.977 25.078 1.00 67.00 602 THR A N 1
ATOM 4898 C CA . THR A 1 602 ? -27.036 -9.015 24.054 1.00 67.00 602 THR A CA 1
ATOM 4899 C C . THR A 1 602 ? -28.325 -9.049 23.236 1.00 67.00 602 THR A C 1
ATOM 4901 O O . THR A 1 602 ? -29.379 -9.449 23.734 1.00 67.00 602 THR A O 1
ATOM 4904 N N . ILE A 1 603 ? -28.245 -8.656 21.967 1.00 65.19 603 ILE A N 1
ATOM 4905 C CA . ILE A 1 603 ? -29.310 -8.894 20.984 1.00 65.19 603 ILE A CA 1
ATOM 4906 C C . ILE A 1 603 ? -29.016 -10.241 20.321 1.00 65.19 603 ILE A C 1
ATOM 4908 O O . ILE A 1 603 ? -27.866 -10.516 19.995 1.00 65.19 603 ILE A O 1
ATOM 4912 N N . PHE A 1 604 ? -30.039 -11.081 20.134 1.00 67.06 604 PHE A N 1
ATOM 4913 C CA . PHE A 1 604 ? -29.938 -12.316 19.353 1.00 67.06 604 PHE A CA 1
ATOM 4914 C C . PHE A 1 604 ? -30.666 -12.137 18.026 1.00 67.06 604 PHE A C 1
ATOM 4916 O O . PHE A 1 604 ? -31.894 -12.171 17.982 1.00 67.06 604 PHE A O 1
ATOM 4923 N N . ALA A 1 605 ? -29.916 -11.894 16.954 1.00 67.81 605 ALA A N 1
ATOM 4924 C CA . ALA A 1 605 ? -30.474 -11.676 15.623 1.00 67.81 605 ALA A CA 1
ATOM 4925 C C . ALA A 1 605 ? -29.476 -12.088 14.536 1.00 67.81 605 ALA A C 1
ATOM 4927 O O . ALA A 1 605 ? -28.271 -11.930 14.712 1.00 67.81 605 ALA A O 1
ATOM 4928 N N . LYS A 1 606 ? -29.976 -12.565 13.388 1.00 74.81 606 LYS A N 1
ATOM 4929 C CA . LYS A 1 606 ? -29.159 -12.893 12.197 1.00 74.81 606 LYS A CA 1
ATOM 4930 C C . LYS A 1 606 ? -28.693 -11.661 11.404 1.00 74.81 606 LYS A C 1
ATOM 4932 O O . LYS A 1 606 ? -28.072 -11.784 10.352 1.00 74.81 606 LYS A O 1
ATOM 4937 N N . SER A 1 607 ? -29.014 -10.474 11.901 1.00 80.88 607 SER A N 1
ATOM 4938 C CA . SER A 1 607 ? -28.621 -9.179 11.361 1.00 80.88 607 SER A CA 1
ATOM 4939 C C . SER A 1 607 ? -28.432 -8.197 12.509 1.00 80.88 607 SER A C 1
ATOM 4941 O O . SER A 1 607 ? -29.115 -8.298 13.530 1.00 80.88 607 SER A O 1
ATOM 4943 N N . CYS A 1 608 ? -27.555 -7.215 12.327 1.00 82.62 608 CYS A N 1
ATOM 4944 C CA . CYS A 1 608 ? -27.438 -6.094 13.252 1.00 82.62 608 CYS A CA 1
ATOM 4945 C C . CYS A 1 608 ? -28.295 -4.939 12.731 1.00 82.62 608 CYS A C 1
ATOM 4947 O O . CYS A 1 608 ? -27.991 -4.378 11.678 1.00 82.62 608 CYS A O 1
ATOM 4949 N N . THR A 1 609 ? -29.366 -4.586 13.445 1.00 86.88 609 THR A N 1
ATOM 4950 C CA . THR A 1 609 ? -30.109 -3.346 13.189 1.00 86.88 609 THR A CA 1
ATOM 4951 C C . THR A 1 609 ? -29.668 -2.299 14.198 1.00 86.88 609 THR A C 1
ATOM 4953 O O . THR A 1 609 ? -29.861 -2.482 15.399 1.00 86.88 609 THR A O 1
ATOM 4956 N N . ALA A 1 610 ? -29.084 -1.209 13.710 1.00 88.50 610 ALA A N 1
ATOM 4957 C CA . ALA A 1 610 ? -28.552 -0.141 14.544 1.00 88.50 610 ALA A CA 1
ATOM 4958 C C . ALA A 1 610 ? -29.208 1.196 14.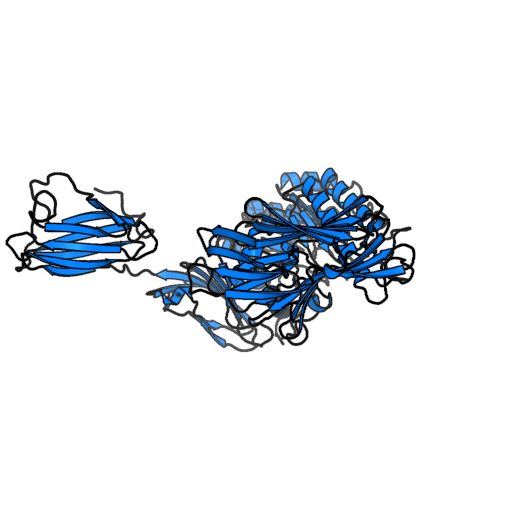194 1.00 88.50 610 ALA A C 1
ATOM 4960 O O . ALA A 1 610 ? -29.359 1.543 13.021 1.00 88.50 610 ALA A O 1
ATOM 4961 N N . VAL A 1 611 ? -29.571 1.948 15.233 1.00 92.06 611 VAL A N 1
ATOM 4962 C CA . VAL A 1 611 ? -29.924 3.365 15.131 1.00 92.06 611 VAL A CA 1
ATOM 4963 C C . VAL A 1 611 ? -28.643 4.158 15.357 1.00 92.06 611 VAL A C 1
ATOM 4965 O O . VAL A 1 611 ? -28.031 4.049 16.420 1.00 92.06 611 VAL A O 1
ATOM 4968 N N . LEU A 1 612 ? -28.216 4.906 14.346 1.00 94.31 612 LEU A N 1
ATOM 4969 C CA . LEU A 1 612 ? -26.977 5.672 14.357 1.00 94.31 612 LEU A CA 1
ATOM 4970 C C . LEU A 1 612 ? -27.305 7.165 14.449 1.00 94.31 612 LEU A C 1
ATOM 4972 O O . LEU A 1 612 ? -27.892 7.703 13.501 1.00 94.31 612 LEU A O 1
ATOM 4976 N N . PRO A 1 613 ? -26.912 7.859 15.532 1.00 94.50 613 PRO A N 1
ATOM 4977 C CA . PRO A 1 613 ? -27.017 9.312 15.616 1.00 94.50 613 PRO A CA 1
ATOM 4978 C C . PRO A 1 613 ? -26.329 10.009 14.436 1.00 94.50 613 PRO A C 1
ATOM 4980 O O . PRO A 1 613 ? -25.450 9.437 13.787 1.00 94.50 613 PRO A O 1
ATOM 4983 N N . ALA A 1 614 ? -26.726 11.246 14.140 1.00 92.12 614 ALA A N 1
ATOM 4984 C CA . ALA A 1 614 ? -26.060 12.053 13.118 1.00 92.12 614 ALA A CA 1
ATOM 4985 C C . ALA A 1 614 ? -24.565 12.214 13.434 1.00 92.12 614 ALA A C 1
ATOM 4987 O O . ALA A 1 614 ? -24.221 12.476 14.585 1.00 92.12 614 ALA A O 1
ATOM 4988 N N . ASN A 1 615 ? -23.710 12.111 12.415 1.00 92.00 615 ASN A N 1
ATOM 4989 C CA . ASN A 1 615 ? -22.259 12.286 12.525 1.00 92.00 615 ASN A CA 1
ATOM 4990 C C . ASN A 1 615 ? -21.598 11.421 13.618 1.00 92.00 615 ASN A C 1
ATOM 4992 O O . ASN A 1 615 ? -20.825 11.931 14.421 1.00 92.00 615 ASN A O 1
ATOM 4996 N N . SER A 1 616 ? -21.936 10.129 13.691 1.00 94.00 616 SER A N 1
ATOM 4997 C CA . SER A 1 616 ? -21.483 9.241 14.776 1.00 94.00 616 SER A CA 1
ATOM 4998 C C . SER A 1 616 ? -20.683 8.037 14.291 1.00 94.00 616 SER A C 1
ATOM 5000 O O . SER A 1 616 ? -20.907 7.538 13.184 1.00 94.00 616 SER A O 1
ATOM 5002 N N . VAL A 1 617 ? -19.801 7.542 15.162 1.00 96.62 617 VAL A N 1
ATOM 5003 C CA . VAL A 1 617 ? -19.164 6.226 15.063 1.00 96.62 617 VAL A CA 1
ATOM 5004 C C . VAL A 1 617 ? -19.711 5.327 16.174 1.00 96.62 617 VAL A C 1
ATOM 5006 O O . VAL A 1 617 ? -19.946 5.751 17.307 1.00 96.62 617 VAL A O 1
ATOM 5009 N N . THR A 1 618 ? -19.985 4.067 15.855 1.00 96.44 618 THR A N 1
ATOM 5010 C CA . THR A 1 618 ? -20.456 3.067 16.821 1.00 96.44 618 THR A CA 1
ATOM 5011 C C . THR A 1 618 ? -19.823 1.721 16.515 1.00 96.44 618 THR A C 1
ATOM 5013 O O . THR A 1 618 ? -19.802 1.304 15.359 1.00 96.44 618 THR A O 1
ATOM 5016 N N . VAL A 1 619 ? -19.352 1.015 17.543 1.00 96.44 619 VAL A N 1
ATOM 5017 C CA . VAL A 1 619 ? -18.774 -0.326 17.388 1.00 96.44 619 VAL A CA 1
ATOM 5018 C C . VAL A 1 619 ? -19.625 -1.361 18.102 1.00 96.44 619 VAL A C 1
ATOM 5020 O O . VAL A 1 619 ? -19.996 -1.199 19.269 1.00 96.44 619 VAL A O 1
ATOM 5023 N N . TYR A 1 620 ? -19.877 -2.458 17.397 1.00 94.31 620 TYR A N 1
ATOM 5024 C CA . TYR A 1 620 ? -20.487 -3.663 17.927 1.00 94.31 620 TYR A CA 1
ATOM 5025 C C . TYR A 1 620 ? -19.491 -4.816 17.866 1.00 94.31 620 TYR A C 1
ATOM 5027 O O . TYR A 1 620 ? -18.935 -5.103 16.807 1.00 94.31 620 TYR A O 1
ATOM 5035 N N . ARG A 1 621 ? -19.305 -5.512 18.984 1.00 93.50 621 ARG A N 1
ATOM 5036 C CA . ARG A 1 621 ? -18.710 -6.847 19.003 1.00 93.50 621 ARG A CA 1
ATOM 5037 C C . ARG A 1 621 ? -19.795 -7.865 18.683 1.00 93.50 621 ARG A C 1
ATOM 5039 O O . ARG A 1 621 ? -20.925 -7.741 19.163 1.00 93.50 621 ARG A O 1
ATOM 5046 N N . TRP A 1 622 ? -19.452 -8.876 17.899 1.00 90.88 622 TRP A N 1
ATOM 5047 C CA . TRP A 1 622 ? -20.338 -9.990 17.617 1.00 90.88 622 TRP A CA 1
ATOM 5048 C C . TRP A 1 622 ? -19.616 -11.323 17.702 1.00 90.88 622 TRP A C 1
ATOM 5050 O O . TRP A 1 622 ? -18.415 -11.419 17.462 1.00 90.88 622 TRP A O 1
ATOM 5060 N N . LYS A 1 623 ? -20.365 -12.367 18.038 1.00 88.00 623 LYS A N 1
ATOM 5061 C CA . LYS A 1 623 ? -19.890 -13.749 17.971 1.00 88.00 623 LYS A CA 1
ATOM 5062 C C . LYS A 1 623 ? -21.037 -14.690 17.668 1.00 88.00 623 LYS A C 1
ATOM 5064 O O . LYS A 1 623 ? -22.199 -14.406 17.980 1.00 88.00 623 LYS A O 1
ATOM 5069 N N . TYR A 1 624 ? -20.711 -15.825 17.076 1.00 80.31 624 TYR A N 1
ATOM 5070 C CA . TYR A 1 624 ? -21.668 -16.896 16.884 1.00 80.31 624 TYR A CA 1
ATOM 5071 C C . TYR A 1 624 ? -22.163 -17.356 18.237 1.00 80.31 624 TYR A C 1
ATOM 5073 O O . TYR A 1 624 ? -21.390 -17.705 19.130 1.00 80.31 624 TYR A O 1
ATOM 5081 N N . ARG A 1 625 ? -23.482 -17.412 18.357 1.00 67.31 625 ARG A N 1
ATOM 5082 C CA . ARG A 1 625 ? -24.095 -18.256 19.355 1.00 67.31 625 ARG A CA 1
ATOM 5083 C C . ARG A 1 625 ? -24.489 -19.536 18.657 1.00 67.31 625 ARG A C 1
ATOM 5085 O O . ARG A 1 625 ? -25.576 -19.649 18.092 1.00 67.31 625 ARG A O 1
ATOM 5092 N N . MET A 1 626 ? -23.596 -20.509 18.746 1.00 50.28 626 MET A N 1
ATOM 5093 C CA . MET A 1 626 ? -24.002 -21.891 18.587 1.00 50.28 626 MET A CA 1
ATOM 5094 C C . MET A 1 626 ? -24.945 -22.179 19.759 1.00 50.28 626 MET A C 1
ATOM 5096 O O . MET A 1 626 ? -24.512 -22.393 20.890 1.00 50.28 626 MET A O 1
ATOM 5100 N N . THR A 1 627 ? -26.260 -22.125 19.527 1.00 46.41 627 THR A N 1
ATOM 5101 C CA . THR A 1 627 ? -27.127 -23.066 20.239 1.00 46.41 627 THR A CA 1
ATOM 5102 C C . THR A 1 627 ? -26.510 -24.422 19.974 1.00 46.41 627 THR A C 1
ATOM 5104 O O . THR A 1 627 ? -26.213 -24.694 18.814 1.00 46.41 627 THR A O 1
ATOM 5107 N N . GLU A 1 628 ? -26.229 -25.213 21.009 1.00 44.53 628 GLU A N 1
ATOM 5108 C CA . GLU A 1 628 ? -25.855 -26.613 20.841 1.00 44.53 628 GLU A CA 1
ATOM 5109 C C . GLU A 1 628 ? -26.859 -27.237 19.867 1.00 44.53 628 GLU A C 1
ATOM 5111 O O . GLU A 1 628 ? -27.962 -27.621 20.250 1.00 44.53 628 GLU A O 1
ATOM 5116 N N . LYS A 1 629 ? -26.526 -27.290 18.576 1.00 43.12 629 LYS A N 1
ATOM 5117 C CA . LYS A 1 629 ? -27.205 -28.171 17.651 1.00 43.12 629 LYS A CA 1
ATOM 5118 C C . LYS A 1 629 ? -26.683 -29.526 18.056 1.00 43.12 629 LYS A C 1
ATOM 5120 O O . LYS A 1 629 ? -25.683 -30.003 17.526 1.00 43.12 629 LYS A O 1
ATOM 5125 N N . GLN A 1 630 ? -27.337 -30.108 19.057 1.00 50.78 630 GLN A N 1
ATOM 5126 C CA . GLN A 1 630 ? -27.353 -31.543 19.201 1.00 50.78 630 GLN A CA 1
ATOM 5127 C C . GLN A 1 630 ? -27.872 -32.034 17.854 1.00 50.78 630 GLN A C 1
ATOM 5129 O O . GLN A 1 630 ? -29.054 -31.923 17.537 1.00 50.78 630 GLN A O 1
ATOM 5134 N N . TRP A 1 631 ? -26.954 -32.474 16.998 1.00 60.66 631 TRP A N 1
ATOM 5135 C CA . TRP A 1 631 ? -27.275 -33.352 15.887 1.00 60.66 631 TRP A CA 1
ATOM 5136 C C . TRP A 1 631 ? -27.690 -34.663 16.537 1.00 60.66 631 TRP A C 1
ATOM 5138 O O . TRP A 1 631 ? -26.910 -35.603 16.684 1.00 60.66 631 TRP A O 1
ATOM 5148 N N . GLU A 1 632 ? -28.909 -34.637 17.057 1.00 71.00 632 GLU A N 1
ATOM 5149 C CA . GLU A 1 632 ? -29.550 -35.731 17.730 1.00 71.00 632 GLU A CA 1
ATOM 5150 C C . GLU A 1 632 ? -30.702 -36.234 16.892 1.00 71.00 632 GLU A C 1
ATOM 5152 O O . GLU A 1 632 ? -31.359 -35.499 16.154 1.00 71.00 632 GLU A O 1
ATOM 5157 N N . GLY A 1 633 ? -30.925 -37.526 16.987 1.00 75.19 633 GLY A N 1
ATOM 5158 C CA . GLY A 1 633 ? -32.021 -38.159 16.297 1.00 75.19 633 GLY A CA 1
ATOM 5159 C C . GLY A 1 633 ? -32.375 -39.457 16.973 1.00 75.19 633 GLY A C 1
ATOM 5160 O O . GLY A 1 633 ? -31.701 -39.919 17.898 1.00 75.19 633 GLY A O 1
ATOM 5161 N N . VAL A 1 634 ? -33.491 -40.010 16.529 1.00 83.38 634 VAL A N 1
ATOM 5162 C CA . VAL A 1 634 ? -33.985 -41.299 16.972 1.00 83.38 634 VAL A CA 1
ATOM 5163 C C . VAL A 1 634 ? -34.453 -42.068 15.754 1.00 83.38 634 VAL A C 1
ATOM 5165 O O . VAL A 1 634 ? -35.151 -41.520 14.904 1.00 83.38 634 VAL A O 1
ATOM 5168 N N . SER A 1 635 ? -34.091 -43.340 15.690 1.00 81.19 635 SER A N 1
ATOM 5169 C CA . SER A 1 635 ? -34.598 -44.261 14.686 1.00 81.19 635 SER A CA 1
ATOM 5170 C C . SER A 1 635 ? -34.950 -45.591 15.328 1.00 81.19 635 SER A C 1
ATOM 5172 O O . SER A 1 635 ? -34.283 -46.039 16.263 1.00 81.19 635 SER A O 1
ATOM 5174 N N . LEU A 1 636 ? -36.020 -46.212 14.841 1.00 87.06 636 LEU A N 1
ATOM 5175 C CA . LEU A 1 636 ? -36.366 -47.589 15.157 1.00 87.06 636 LEU A CA 1
ATOM 5176 C C . LEU A 1 636 ? -35.814 -48.476 14.039 1.00 87.06 636 LEU A C 1
ATOM 5178 O O . LEU A 1 636 ? -36.387 -48.537 12.953 1.00 87.06 636 LEU A O 1
ATOM 5182 N N . LEU A 1 637 ? -34.727 -49.190 14.319 1.00 87.88 637 LEU A N 1
ATOM 5183 C CA . LEU A 1 637 ? -34.172 -50.172 13.394 1.00 87.88 637 LEU A CA 1
ATOM 5184 C C . LEU A 1 637 ? -34.804 -51.535 13.640 1.00 87.88 637 LEU A C 1
ATOM 5186 O O . LEU A 1 637 ? -34.557 -52.170 14.671 1.00 87.88 637 LEU A O 1
ATOM 5190 N N . CYS A 1 638 ? -35.577 -52.014 12.669 1.00 88.50 638 CYS A N 1
ATOM 5191 C CA . CYS A 1 638 ? -36.095 -53.376 12.687 1.00 88.50 638 CYS A CA 1
ATOM 5192 C C . CYS A 1 638 ? -34.960 -54.408 12.606 1.00 88.50 638 CYS A C 1
ATOM 5194 O O . CYS A 1 638 ? -33.929 -54.164 11.972 1.00 88.50 638 CYS A O 1
ATOM 5196 N N . SER A 1 639 ? -35.154 -55.573 13.228 1.00 88.81 639 SER A N 1
ATOM 5197 C CA . SER A 1 639 ? -34.215 -56.698 13.111 1.00 88.81 639 SER A CA 1
ATOM 5198 C C . SER A 1 639 ? -33.954 -57.045 11.635 1.00 88.81 639 SER A C 1
ATOM 5200 O O . SER A 1 639 ? -34.886 -57.158 10.837 1.00 88.81 639 SER A O 1
ATOM 5202 N N . GLY A 1 640 ? -32.681 -57.179 11.258 1.00 86.88 640 GLY A N 1
ATOM 5203 C CA . GLY A 1 640 ? -32.235 -57.515 9.904 1.00 86.88 640 GLY A CA 1
ATOM 5204 C C . GLY A 1 640 ? -32.006 -56.326 8.961 1.00 86.88 640 GLY A C 1
ATOM 5205 O O . GLY A 1 640 ? -31.428 -56.533 7.891 1.00 86.88 640 GLY A O 1
ATOM 5206 N N . PHE A 1 641 ? -32.396 -55.104 9.342 1.00 89.19 641 PHE A N 1
ATOM 5207 C CA . PHE A 1 641 ? -32.282 -53.901 8.508 1.00 89.19 641 PHE A CA 1
ATOM 5208 C C . PHE A 1 641 ? -31.026 -53.069 8.806 1.00 89.19 641 PHE A C 1
ATOM 5210 O O . PHE A 1 641 ? -30.395 -53.186 9.862 1.00 89.19 641 PHE A O 1
ATOM 5217 N N . GLU A 1 642 ? -30.679 -52.206 7.852 1.00 91.56 642 GLU A N 1
ATOM 5218 C CA . GLU A 1 642 ? -29.630 -51.198 7.981 1.00 91.56 642 GLU A CA 1
ATOM 5219 C C . GLU A 1 642 ? -30.142 -49.810 7.588 1.00 91.56 642 GLU A C 1
ATOM 5221 O O . GLU A 1 642 ? -31.029 -49.682 6.743 1.00 91.56 642 GLU A O 1
ATOM 5226 N N . GLU A 1 643 ? -29.575 -48.776 8.202 1.00 86.44 643 GLU A N 1
ATOM 5227 C CA . GLU A 1 643 ? -29.887 -47.374 7.928 1.00 86.44 643 GLU A CA 1
ATOM 5228 C C . GLU A 1 643 ? -28.599 -46.574 7.767 1.00 86.44 643 GLU A C 1
ATOM 5230 O O . GLU A 1 643 ? -27.654 -46.719 8.547 1.00 86.44 643 GLU A O 1
ATOM 5235 N N . LYS A 1 644 ? -28.573 -45.714 6.747 1.00 86.44 644 LYS A N 1
ATOM 5236 C CA . LYS A 1 644 ? -27.471 -44.792 6.484 1.00 86.44 644 LYS A CA 1
ATOM 5237 C C . LYS A 1 644 ? -27.876 -43.383 6.911 1.00 86.44 644 LYS A C 1
ATOM 5239 O O . LYS A 1 644 ? -28.882 -42.869 6.432 1.00 86.44 644 LYS A O 1
ATOM 5244 N N . MET A 1 645 ? -27.054 -42.751 7.740 1.00 83.12 645 MET A N 1
ATOM 5245 C CA . MET A 1 645 ? -27.202 -41.359 8.166 1.00 83.12 645 MET A CA 1
ATOM 5246 C C . MET A 1 645 ? -25.983 -40.526 7.752 1.00 83.12 645 MET A C 1
ATOM 5248 O O . MET A 1 645 ? -24.875 -41.050 7.624 1.00 83.12 645 MET A O 1
ATOM 5252 N N . THR A 1 646 ? -26.197 -39.227 7.564 1.00 79.56 646 THR A N 1
ATOM 5253 C CA . THR A 1 646 ? -25.165 -38.247 7.201 1.00 79.56 646 THR A CA 1
ATOM 5254 C C . THR A 1 646 ? -24.964 -37.267 8.356 1.00 79.56 646 THR A C 1
ATOM 5256 O O . THR A 1 646 ? -25.951 -36.800 8.928 1.00 79.56 646 THR A O 1
ATOM 5259 N N . ILE A 1 647 ? -23.712 -36.960 8.702 1.00 80.00 647 ILE A N 1
ATOM 5260 C CA . ILE A 1 647 ? -23.340 -36.012 9.765 1.00 80.00 647 ILE A CA 1
ATOM 5261 C C . ILE A 1 647 ? -22.287 -34.999 9.264 1.00 80.00 647 ILE A C 1
ATOM 5263 O O . ILE A 1 647 ? -21.601 -35.275 8.274 1.00 80.00 647 ILE A O 1
ATOM 5267 N N . PRO A 1 648 ? -22.129 -33.840 9.936 1.00 77.38 648 PRO A N 1
ATOM 5268 C CA . PRO A 1 648 ? -21.193 -32.794 9.518 1.00 77.38 648 PRO A CA 1
ATOM 5269 C C . PRO A 1 648 ? -19.726 -33.239 9.431 1.00 77.38 648 PRO A C 1
ATOM 5271 O O . PRO A 1 648 ? -19.258 -34.049 10.236 1.00 77.38 648 PRO A O 1
ATOM 5274 N N . ALA A 1 649 ? -18.983 -32.648 8.490 1.00 77.38 649 ALA A N 1
ATOM 5275 C CA . ALA A 1 649 ? -17.561 -32.921 8.247 1.00 77.38 649 ALA A CA 1
ATOM 5276 C C . ALA A 1 649 ? -16.637 -32.520 9.415 1.00 77.38 649 ALA A C 1
ATOM 5278 O O . ALA A 1 649 ? -15.530 -33.034 9.550 1.00 77.38 649 ALA A O 1
ATOM 5279 N N . ASP A 1 650 ? -17.082 -31.609 10.278 1.00 75.06 650 ASP A N 1
ATOM 5280 C CA . ASP A 1 650 ? -16.362 -31.129 11.458 1.00 75.06 650 ASP A CA 1
ATOM 5281 C C . ASP A 1 650 ? -16.659 -31.946 12.728 1.00 75.06 650 ASP A C 1
ATOM 5283 O O . ASP A 1 650 ? -16.260 -31.543 13.820 1.00 75.06 650 ASP A O 1
ATOM 5287 N N . THR A 1 651 ? -17.300 -33.113 12.606 1.00 80.88 651 THR A N 1
ATOM 5288 C CA . THR A 1 651 ? -17.575 -34.018 13.734 1.00 80.88 651 THR A CA 1
ATOM 5289 C C . THR A 1 651 ? -16.291 -34.483 14.434 1.00 80.88 651 THR A C 1
ATOM 5291 O O . THR A 1 651 ? -15.365 -34.982 13.792 1.00 80.88 651 THR A O 1
ATOM 5294 N N . ASP A 1 652 ? -16.263 -34.389 15.767 1.00 84.38 652 ASP A N 1
ATOM 5295 C CA . ASP A 1 652 ? -15.220 -34.964 16.624 1.00 84.38 652 ASP A CA 1
ATOM 5296 C C . ASP A 1 652 ? -15.686 -36.180 17.434 1.00 84.38 652 ASP A C 1
ATOM 5298 O O . ASP A 1 652 ? -14.863 -36.989 17.857 1.00 84.38 652 ASP A O 1
ATOM 5302 N N . SER A 1 653 ? -16.989 -36.358 17.647 1.00 88.06 653 SER A N 1
ATOM 5303 C CA . SER A 1 653 ? -17.501 -37.461 18.453 1.00 88.06 653 SER A CA 1
ATOM 5304 C C . SER A 1 653 ? -18.954 -37.791 18.132 1.00 88.06 653 SER A C 1
ATOM 5306 O O . SER A 1 653 ? -19.720 -36.937 17.699 1.00 88.06 653 SER A O 1
ATOM 5308 N N . VAL A 1 654 ? -19.355 -39.045 18.349 1.00 90.88 654 VAL A N 1
ATOM 5309 C CA . VAL A 1 654 ? -20.749 -39.494 18.190 1.00 90.88 654 VAL A CA 1
ATOM 5310 C C . VAL A 1 654 ? -21.114 -40.441 19.324 1.00 90.88 654 VAL A C 1
ATOM 5312 O O . VAL A 1 654 ? -20.389 -41.393 19.595 1.00 90.88 654 VAL A O 1
ATOM 5315 N N . THR A 1 655 ? -22.243 -40.208 19.984 1.00 91.69 655 THR A N 1
ATOM 5316 C CA . THR A 1 655 ? -22.778 -41.074 21.043 1.00 91.69 655 THR A CA 1
ATOM 5317 C C . THR A 1 655 ? -24.082 -41.701 20.583 1.00 91.69 655 THR A C 1
ATOM 5319 O O . THR A 1 655 ? -24.953 -40.985 20.110 1.00 91.69 655 THR A O 1
ATOM 5322 N N . PHE A 1 656 ? -24.238 -43.011 20.758 1.00 93.56 656 PHE A N 1
ATOM 5323 C CA . PHE A 1 656 ? -25.472 -43.758 20.515 1.00 93.56 656 PHE A CA 1
ATOM 5324 C C . PHE A 1 656 ? -26.038 -44.285 21.827 1.00 93.56 656 PHE A C 1
ATOM 5326 O O . PHE A 1 656 ? -25.281 -44.790 22.646 1.00 93.56 656 PHE A O 1
ATOM 5333 N N . CYS A 1 657 ? -27.354 -44.241 22.002 1.00 93.38 657 CYS A N 1
ATOM 5334 C CA . CYS A 1 657 ? -28.095 -44.839 23.106 1.00 93.38 657 CYS A CA 1
ATOM 5335 C C . CYS A 1 657 ? -29.112 -45.835 22.544 1.00 93.38 657 CYS A C 1
ATOM 5337 O O . CYS A 1 657 ? -29.874 -45.502 21.638 1.00 93.38 657 CYS A O 1
ATOM 5339 N N . PHE A 1 658 ? -29.164 -47.035 23.108 1.00 93.94 658 PHE A N 1
ATOM 5340 C CA . PHE A 1 658 ? -29.968 -48.137 22.590 1.00 93.94 658 PHE A CA 1
ATOM 5341 C C . PHE A 1 658 ? -31.112 -48.475 23.543 1.00 93.94 658 PHE A C 1
ATOM 5343 O O . PHE A 1 658 ? -30.914 -48.648 24.750 1.00 93.94 658 PHE A O 1
ATOM 5350 N N . TYR A 1 659 ? -32.314 -48.612 22.995 1.00 92.06 659 TYR A N 1
ATOM 5351 C CA . TYR A 1 659 ? -33.532 -48.930 23.731 1.00 92.06 659 TYR A CA 1
ATOM 5352 C C . TYR A 1 659 ? -34.304 -50.047 23.033 1.00 92.06 659 TYR A C 1
ATOM 5354 O O . TYR A 1 659 ? -34.252 -50.207 21.814 1.00 92.06 659 TYR A O 1
ATOM 5362 N N . ARG A 1 660 ? -35.054 -50.813 23.821 1.00 87.31 660 ARG A N 1
ATOM 5363 C CA . ARG A 1 660 ? -36.098 -51.709 23.326 1.00 87.31 660 ARG A CA 1
ATOM 5364 C C . ARG A 1 660 ? -37.258 -50.882 22.775 1.00 87.31 660 ARG A C 1
ATOM 5366 O O . ARG A 1 660 ? -37.453 -49.733 23.168 1.00 87.31 660 ARG A O 1
ATOM 5373 N N . GLU A 1 661 ? -38.092 -51.507 21.953 1.00 77.19 661 GLU A N 1
ATOM 5374 C CA . GLU A 1 661 ? -39.319 -50.900 21.415 1.00 77.19 661 GLU A CA 1
ATOM 5375 C C . GLU A 1 661 ? -40.272 -50.393 22.517 1.00 77.19 661 GLU A C 1
ATOM 5377 O O . GLU A 1 661 ? -40.940 -49.378 22.356 1.00 77.19 661 GLU A O 1
ATOM 5382 N N . ASN A 1 662 ? -40.258 -51.028 23.696 1.00 80.56 662 ASN A N 1
ATOM 5383 C CA . ASN A 1 662 ? -41.022 -50.594 24.871 1.00 80.56 662 ASN A CA 1
ATOM 5384 C C . ASN A 1 662 ? -40.372 -49.444 25.675 1.00 80.56 662 ASN A C 1
ATOM 5386 O O . ASN A 1 662 ? -40.844 -49.119 26.764 1.00 80.56 662 ASN A O 1
ATOM 5390 N N . GLY A 1 663 ? -39.276 -48.860 25.184 1.00 80.38 663 GLY A N 1
ATOM 5391 C CA . GLY A 1 663 ? -38.584 -47.721 25.792 1.00 80.38 663 GLY A CA 1
ATOM 5392 C C . GLY A 1 663 ? -37.576 -48.066 26.894 1.00 80.38 663 GLY A C 1
ATOM 5393 O O . GLY A 1 663 ? -36.899 -47.166 27.392 1.00 80.38 663 GLY A O 1
ATOM 5394 N N . LEU A 1 664 ? -37.424 -49.340 27.277 1.00 86.25 664 LEU A N 1
ATOM 5395 C CA . LEU A 1 664 ? -36.417 -49.742 28.266 1.00 86.25 664 LEU A CA 1
ATOM 5396 C C . LEU A 1 664 ? -34.999 -49.725 27.662 1.00 86.25 664 LEU A C 1
ATOM 5398 O O . LEU A 1 664 ? -34.820 -50.232 26.553 1.00 86.25 664 LEU A O 1
ATOM 5402 N N . PRO A 1 665 ? -33.970 -49.218 28.370 1.00 90.44 665 PRO A N 1
ATOM 5403 C CA . PRO A 1 665 ? -32.594 -49.228 27.870 1.00 90.44 665 PRO A CA 1
ATOM 5404 C C . PRO A 1 665 ? -32.066 -50.649 27.615 1.00 90.44 665 PRO A C 1
ATOM 5406 O O . PRO A 1 665 ? -32.203 -51.537 28.461 1.00 90.44 665 PRO A O 1
ATOM 5409 N N . LEU A 1 666 ? -31.411 -50.859 26.473 1.00 91.00 666 LEU A N 1
ATOM 5410 C CA . LEU A 1 666 ? -30.705 -52.099 26.141 1.00 91.00 666 LEU A CA 1
ATOM 5411 C C . LEU A 1 666 ? -29.297 -52.057 26.727 1.00 91.00 666 LEU A C 1
ATOM 5413 O O . LEU A 1 666 ? -28.376 -51.539 26.106 1.00 91.00 666 LEU A O 1
ATOM 5417 N N . ARG A 1 667 ? -29.135 -52.575 27.946 1.00 89.62 667 ARG A N 1
ATOM 5418 C CA . ARG A 1 667 ? -27.834 -52.631 28.620 1.00 89.62 667 ARG A CA 1
ATOM 5419 C C . ARG A 1 667 ? -27.041 -53.864 28.190 1.00 89.62 667 ARG A C 1
ATOM 5421 O O . ARG A 1 667 ? -27.513 -54.982 28.381 1.00 89.62 667 ARG A O 1
ATOM 5428 N N . THR A 1 668 ? -25.827 -53.657 27.687 1.00 88.19 668 THR A N 1
ATOM 5429 C CA . THR A 1 668 ? -24.826 -54.707 27.429 1.00 88.19 668 THR A CA 1
ATOM 5430 C C . THR A 1 668 ? -23.507 -54.365 28.106 1.00 88.19 668 THR A C 1
ATOM 5432 O O . THR A 1 668 ? -23.332 -53.265 28.622 1.00 88.19 668 THR A O 1
ATOM 5435 N N . HIS A 1 669 ? -22.546 -55.286 28.121 1.00 84.31 669 HIS A N 1
ATOM 5436 C CA . HIS A 1 669 ? -21.255 -55.035 28.769 1.00 84.31 669 HIS A CA 1
ATOM 5437 C C . HIS A 1 669 ? -20.395 -53.970 28.075 1.00 84.31 669 HIS A C 1
ATOM 5439 O O . HIS A 1 669 ? -19.511 -53.419 28.724 1.00 84.31 669 HIS A O 1
ATOM 5445 N N . LYS A 1 670 ? -20.654 -53.682 26.791 1.00 81.44 670 LYS A N 1
ATOM 5446 C CA . LYS A 1 670 ? -19.875 -52.747 25.956 1.00 81.44 670 LYS A CA 1
ATOM 5447 C C . LYS A 1 670 ? -20.690 -51.575 25.403 1.00 81.44 670 LYS A C 1
ATOM 5449 O O . LYS A 1 670 ? -20.169 -50.785 24.624 1.00 81.44 670 LYS A O 1
ATOM 5454 N N . GLY A 1 671 ? -21.975 -51.477 25.741 1.00 86.50 671 GLY A N 1
ATOM 5455 C CA . GLY A 1 671 ? -22.812 -50.341 25.347 1.00 86.50 671 GLY A CA 1
ATOM 5456 C C . GLY A 1 671 ? -23.491 -50.460 23.996 1.00 86.50 671 GLY A C 1
ATOM 5457 O O . GLY A 1 671 ? -24.438 -49.726 23.737 1.00 86.50 671 GLY A O 1
ATOM 5458 N N . ILE A 1 672 ? -23.043 -51.400 23.166 1.00 90.75 672 ILE A N 1
ATOM 5459 C CA . ILE A 1 672 ? -23.645 -51.750 21.880 1.00 90.75 672 ILE A CA 1
ATOM 5460 C C . ILE A 1 672 ? -24.380 -53.089 22.054 1.00 90.75 672 ILE A C 1
ATOM 5462 O O . ILE A 1 672 ? -23.791 -54.009 22.634 1.00 90.75 672 ILE A O 1
ATOM 5466 N N . PRO A 1 673 ? -25.646 -53.225 21.617 1.00 90.31 673 PRO A N 1
ATOM 5467 C CA . PRO A 1 673 ? -26.362 -54.498 21.637 1.00 90.31 673 PRO A CA 1
ATOM 5468 C C . PRO A 1 673 ? -25.612 -55.597 20.874 1.00 90.31 673 PRO A C 1
ATOM 5470 O O . PRO A 1 673 ? -25.063 -55.336 19.805 1.00 90.31 673 PRO A O 1
ATOM 5473 N N . ASP A 1 674 ? -25.604 -56.827 21.391 1.00 87.06 674 ASP A N 1
ATOM 5474 C CA . ASP A 1 674 ? -24.946 -57.952 20.718 1.00 87.06 674 ASP A CA 1
ATOM 5475 C C . ASP A 1 674 ? -25.618 -58.223 19.362 1.00 87.06 674 ASP A C 1
ATOM 5477 O O . ASP A 1 674 ? -26.809 -58.527 19.303 1.00 87.06 674 ASP A O 1
ATOM 5481 N N . GLY A 1 675 ? -24.857 -58.079 18.272 1.00 88.81 675 GLY A N 1
ATOM 5482 C CA . GLY A 1 675 ? -25.365 -58.129 16.895 1.00 88.81 675 GLY A CA 1
ATOM 5483 C C . GLY A 1 675 ? -25.715 -56.761 16.291 1.00 88.81 675 GLY A C 1
ATOM 5484 O O . GLY A 1 675 ? -26.178 -56.701 15.158 1.00 88.81 675 GLY A O 1
ATOM 5485 N N . PHE A 1 676 ? -25.507 -55.648 16.992 1.00 93.06 676 PHE A N 1
ATOM 5486 C CA . PHE A 1 676 ? -25.653 -54.311 16.412 1.00 93.06 676 PHE A CA 1
ATOM 5487 C C . PHE A 1 676 ? -24.291 -53.773 15.951 1.00 93.06 676 PHE A C 1
ATOM 5489 O O . PHE A 1 676 ? -23.314 -53.825 16.697 1.00 93.06 676 PHE A O 1
ATOM 5496 N N . GLU A 1 677 ? -24.213 -53.242 14.730 1.00 93.75 677 GLU A N 1
ATOM 5497 C CA . GLU A 1 677 ? -22.972 -52.713 14.149 1.00 93.75 677 GLU A CA 1
ATOM 5498 C C . GLU A 1 677 ? -23.112 -51.233 13.778 1.00 93.75 677 GLU A C 1
ATOM 5500 O O . GLU A 1 677 ? -24.146 -50.798 13.270 1.00 93.75 677 GLU A O 1
ATOM 5505 N N . VAL A 1 678 ? -22.034 -50.471 13.986 1.00 93.81 678 VAL A N 1
ATOM 5506 C CA . VAL A 1 678 ? -21.905 -49.061 13.592 1.00 93.81 678 VAL A CA 1
ATOM 5507 C C . VAL A 1 678 ? -20.653 -48.926 12.729 1.00 93.81 678 VAL A C 1
ATOM 5509 O O . VAL A 1 678 ? -19.559 -49.279 13.173 1.00 93.81 678 VAL A O 1
ATOM 5512 N N . GLN A 1 679 ? -20.803 -48.436 11.499 1.00 94.19 679 GLN A N 1
ATOM 5513 C CA . GLN A 1 679 ? -19.698 -48.249 10.550 1.00 94.19 679 GLN A CA 1
ATOM 5514 C C . GLN A 1 679 ? -19.634 -46.795 10.084 1.00 94.19 679 GLN A C 1
ATOM 5516 O O . GLN A 1 679 ? -20.663 -46.224 9.741 1.00 94.19 679 GLN A O 1
ATOM 5521 N N . PHE A 1 680 ? -18.435 -46.216 10.034 1.00 92.88 680 PHE A N 1
ATOM 5522 C CA . PHE A 1 680 ? -18.198 -44.848 9.564 1.00 92.88 680 PHE A CA 1
ATOM 5523 C C . PHE A 1 680 ? -17.555 -44.876 8.168 1.00 92.88 680 PHE A C 1
ATOM 5525 O O . PHE A 1 680 ? -16.714 -45.730 7.888 1.00 92.88 680 PHE A O 1
ATOM 5532 N N . GLN A 1 681 ? -17.967 -43.961 7.289 1.00 91.00 681 GLN A N 1
ATOM 5533 C CA . GLN A 1 681 ? -17.371 -43.703 5.973 1.00 91.00 681 GLN A CA 1
ATOM 5534 C C . GLN A 1 681 ? -16.925 -42.239 5.911 1.00 91.00 681 GLN A C 1
ATOM 5536 O O . GLN A 1 681 ? -17.596 -41.375 6.476 1.00 91.00 681 GLN A O 1
ATOM 5541 N N . ASN A 1 682 ? -15.826 -41.966 5.202 1.00 88.38 682 ASN A N 1
ATOM 5542 C CA . ASN A 1 682 ? -15.150 -40.657 5.144 1.00 88.38 682 ASN A CA 1
ATOM 5543 C C . ASN A 1 682 ? -14.625 -40.153 6.504 1.00 88.38 682 ASN A C 1
ATOM 5545 O O . ASN A 1 682 ? -14.303 -38.973 6.656 1.00 88.38 682 ASN A O 1
ATOM 5549 N N . ALA A 1 683 ? -14.553 -41.038 7.497 1.00 89.81 683 ALA A N 1
ATOM 5550 C CA . ALA A 1 683 ? -13.941 -40.783 8.786 1.00 89.81 683 ALA A CA 1
ATOM 5551 C C . ALA A 1 683 ? -13.476 -42.092 9.426 1.00 89.81 683 ALA A C 1
ATOM 5553 O O . ALA A 1 683 ? -14.100 -43.147 9.266 1.00 89.81 683 ALA A O 1
ATOM 5554 N N . THR A 1 684 ? -12.439 -41.991 10.250 1.00 91.31 684 THR A N 1
ATOM 5555 C CA . THR A 1 684 ? -12.048 -43.039 11.195 1.00 91.31 684 THR A CA 1
ATOM 5556 C C . THR A 1 684 ? -12.722 -42.797 12.545 1.00 91.31 684 THR A C 1
ATOM 5558 O O . THR A 1 684 ? -12.811 -41.661 13.009 1.00 91.31 684 THR A O 1
ATOM 5561 N N . ALA A 1 685 ? -13.230 -43.856 13.183 1.00 91.56 685 ALA A N 1
ATOM 5562 C CA . ALA A 1 685 ? -13.933 -43.750 14.459 1.00 91.56 685 ALA A CA 1
ATOM 5563 C C . ALA A 1 685 ? -13.469 -44.811 15.462 1.00 91.56 685 ALA A C 1
ATOM 5565 O O . ALA A 1 685 ? -13.404 -46.000 15.145 1.00 91.56 685 ALA A O 1
ATOM 5566 N N . GLU A 1 686 ? -13.192 -44.386 16.692 1.00 91.81 686 GLU A N 1
ATOM 5567 C CA . GLU A 1 686 ? -12.737 -45.245 17.782 1.00 91.81 686 GLU A CA 1
ATOM 5568 C C . GLU A 1 686 ? -13.748 -45.248 18.932 1.00 91.81 686 GLU A C 1
ATOM 5570 O O . GLU A 1 686 ? -14.099 -44.200 19.468 1.00 91.81 686 GLU A O 1
ATOM 5575 N N . LEU A 1 687 ? -14.204 -46.435 19.343 1.00 89.38 687 LEU A N 1
ATOM 5576 C CA . LEU A 1 687 ? -15.067 -46.586 20.515 1.00 89.38 687 LEU A CA 1
ATOM 5577 C C . LEU A 1 687 ? -14.280 -46.264 21.797 1.00 89.38 687 LEU A C 1
ATOM 5579 O O . LEU A 1 687 ? -13.268 -46.905 22.070 1.00 89.38 687 LEU A O 1
ATOM 5583 N N . ILE A 1 688 ? -14.771 -45.321 22.600 1.00 83.88 688 ILE A N 1
ATOM 5584 C CA . ILE A 1 688 ? -14.077 -44.820 23.797 1.00 83.88 688 ILE A CA 1
ATOM 5585 C C . ILE A 1 688 ? -14.170 -45.820 24.959 1.00 83.88 688 ILE A C 1
ATOM 5587 O O . ILE A 1 688 ? -13.173 -46.133 25.604 1.00 83.88 688 ILE A O 1
ATOM 5591 N N . CYS A 1 689 ? -15.362 -46.357 25.228 1.00 77.25 689 CYS A N 1
ATOM 5592 C CA . CYS A 1 689 ? -15.567 -47.314 26.315 1.00 77.25 689 CYS A CA 1
ATOM 5593 C C . CYS A 1 689 ? -15.435 -48.751 25.791 1.00 77.25 689 CYS A C 1
ATOM 5595 O O . CYS A 1 689 ? -16.393 -49.322 25.273 1.00 77.25 689 CYS A O 1
ATOM 5597 N N . LYS A 1 690 ? -14.230 -49.325 25.892 1.00 75.00 690 LYS A N 1
ATOM 5598 C CA . LYS A 1 690 ? -13.947 -50.718 25.484 1.00 75.00 690 LYS A CA 1
ATOM 5599 C C . LYS A 1 690 ? -13.986 -51.714 26.652 1.00 75.00 690 LYS A C 1
ATOM 5601 O O . LYS A 1 690 ? -13.989 -52.923 26.420 1.00 75.00 690 LYS A O 1
ATOM 5606 N N . GLU A 1 691 ? -14.004 -51.198 27.879 1.00 78.81 691 GLU A N 1
ATOM 5607 C CA . GLU A 1 691 ? -13.962 -51.966 29.124 1.00 78.81 691 GLU A CA 1
ATOM 5608 C C . GLU A 1 691 ? -15.270 -52.718 29.395 1.00 78.81 691 GLU A C 1
ATOM 5610 O O . GLU A 1 691 ? -16.358 -52.291 29.011 1.00 78.81 691 GLU A O 1
ATOM 5615 N N . PHE A 1 692 ? -15.163 -53.850 30.090 1.00 82.25 692 PHE A N 1
ATOM 5616 C CA . PHE A 1 692 ? -16.317 -54.660 30.472 1.00 82.25 692 PHE A CA 1
ATOM 5617 C C . PHE A 1 692 ? -17.057 -54.031 31.662 1.00 82.25 692 PHE A C 1
ATOM 5619 O O . PHE A 1 692 ? -16.532 -53.982 32.775 1.00 82.25 692 PHE A O 1
ATOM 5626 N N . ILE A 1 693 ? -18.307 -53.606 31.459 1.00 84.38 693 ILE A N 1
ATOM 5627 C CA . ILE A 1 693 ? -19.145 -53.044 32.528 1.00 84.38 693 ILE A CA 1
ATOM 5628 C C . ILE A 1 693 ? -20.147 -54.096 33.013 1.00 84.38 693 ILE A C 1
ATOM 5630 O O . ILE A 1 693 ? -21.130 -54.408 32.338 1.00 84.38 693 ILE A O 1
ATOM 5634 N N . TRP A 1 694 ? -19.915 -54.644 34.209 1.00 80.06 694 TRP A N 1
ATOM 5635 C CA . TRP A 1 694 ? -20.715 -55.745 34.769 1.00 80.06 694 TRP A CA 1
ATOM 5636 C C . TRP A 1 694 ? -22.192 -55.382 34.999 1.00 80.06 694 TRP A C 1
ATOM 5638 O O . TRP A 1 694 ? -23.064 -56.224 34.809 1.00 80.06 694 TRP A O 1
ATOM 5648 N N . SER A 1 695 ? -22.481 -54.127 35.359 1.00 83.06 695 SER A N 1
ATOM 5649 C CA . SER A 1 695 ? -23.843 -53.606 35.559 1.00 83.06 695 SER A CA 1
ATOM 5650 C C . SER A 1 695 ? -24.562 -53.251 34.248 1.00 83.06 695 SER A C 1
ATOM 5652 O O . SER A 1 695 ? -25.743 -52.894 34.260 1.00 83.06 695 SER A O 1
ATOM 5654 N N . GLY A 1 696 ? -23.858 -53.366 33.119 1.00 85.81 696 GLY A N 1
ATOM 5655 C CA . GLY A 1 696 ? -24.343 -53.062 31.783 1.00 85.81 696 GLY A CA 1
ATOM 5656 C C . GLY A 1 696 ? -24.502 -51.562 31.506 1.00 85.81 696 GLY A C 1
ATOM 5657 O O . GLY A 1 696 ? -24.962 -50.774 32.336 1.00 85.81 696 GLY A O 1
ATOM 5658 N N . ILE A 1 697 ? -24.174 -51.167 30.283 1.00 90.25 697 ILE A N 1
ATOM 5659 C CA . ILE A 1 697 ? -24.292 -49.816 29.736 1.00 90.25 697 ILE A CA 1
ATOM 5660 C C . ILE A 1 697 ? -25.148 -49.877 28.469 1.00 90.25 697 ILE A C 1
ATOM 5662 O O . ILE A 1 697 ? -25.114 -50.864 27.742 1.00 90.25 697 ILE A O 1
ATOM 5666 N N . SER A 1 698 ? -25.986 -48.870 28.242 1.00 90.06 698 SER A N 1
ATOM 5667 C CA . SER A 1 698 ? -26.928 -48.831 27.112 1.00 90.06 698 SER A CA 1
ATOM 5668 C C . SER A 1 698 ? -26.566 -47.777 26.075 1.00 90.06 698 SER A C 1
ATOM 5670 O O . SER A 1 698 ? -27.437 -47.302 25.349 1.00 90.06 698 SER A O 1
ATOM 5672 N N . TRP A 1 699 ? -25.311 -47.338 26.071 1.00 92.00 699 TRP A N 1
ATOM 5673 C CA . TRP A 1 699 ? -24.817 -46.322 25.160 1.00 92.00 699 TRP A CA 1
ATOM 5674 C C . TRP A 1 699 ? -23.369 -46.589 24.762 1.00 92.00 699 TRP A C 1
ATOM 5676 O O . TRP A 1 699 ? -22.614 -47.191 25.522 1.00 92.00 699 TRP A O 1
ATOM 5686 N N . ALA A 1 700 ? -22.989 -46.110 23.583 1.00 91.38 700 ALA A N 1
ATOM 5687 C CA . ALA A 1 700 ? -21.663 -46.245 22.999 1.00 91.38 700 ALA A CA 1
ATOM 5688 C C . ALA A 1 700 ? -21.198 -44.892 22.456 1.00 91.38 700 ALA A C 1
ATOM 5690 O O . ALA A 1 700 ? -21.927 -44.257 21.698 1.00 91.38 700 ALA A O 1
ATOM 5691 N N . LYS A 1 701 ? -19.993 -44.448 22.831 1.00 90.88 701 LYS A N 1
ATOM 5692 C CA . LYS A 1 701 ? -19.409 -43.182 22.365 1.00 90.88 701 LYS A CA 1
ATOM 5693 C C . LYS A 1 701 ? -18.178 -43.435 21.503 1.00 90.88 701 LYS A C 1
ATOM 5695 O O . LYS A 1 701 ? -17.274 -44.152 21.926 1.00 90.88 701 LYS A O 1
ATOM 5700 N N . TYR A 1 702 ? -18.147 -42.808 20.337 1.00 92.88 702 TYR A N 1
ATOM 5701 C CA . TYR A 1 702 ? -17.067 -42.840 19.365 1.00 92.88 702 TYR A CA 1
ATOM 5702 C C . TYR A 1 702 ? -16.343 -41.498 19.334 1.00 92.88 702 TYR A C 1
ATOM 5704 O O . TYR A 1 702 ? -16.991 -40.453 19.288 1.00 92.88 702 TYR A O 1
ATOM 5712 N N . GLN A 1 703 ? -15.015 -41.537 19.320 1.00 90.75 703 GLN A N 1
ATOM 5713 C CA . GLN A 1 703 ? -14.170 -40.430 18.886 1.00 90.75 703 GLN A CA 1
ATOM 5714 C C . GLN A 1 703 ? -14.018 -40.522 17.366 1.00 90.75 703 GLN A C 1
ATOM 5716 O O . GLN A 1 703 ? -13.690 -41.592 16.860 1.00 90.75 703 GLN A O 1
ATOM 5721 N N . VAL A 1 704 ? -14.255 -39.431 16.643 1.00 90.50 704 VAL A N 1
ATOM 5722 C CA . VAL A 1 704 ? -14.277 -39.393 15.175 1.00 90.50 704 VAL A CA 1
ATOM 5723 C C . VAL A 1 704 ? -13.166 -38.488 14.652 1.00 90.50 704 VAL A C 1
ATOM 5725 O O . VAL A 1 704 ? -12.949 -37.383 15.151 1.00 90.50 704 VAL A O 1
ATOM 5728 N N . THR A 1 705 ? -12.456 -38.964 13.634 1.00 87.88 705 THR A N 1
ATOM 5729 C CA . THR A 1 705 ? -11.439 -38.213 12.898 1.00 87.88 705 THR A CA 1
ATOM 5730 C C . THR A 1 705 ? -11.833 -38.187 11.417 1.00 87.88 705 THR A C 1
ATOM 5732 O O . THR A 1 705 ? -11.761 -39.230 10.767 1.00 87.88 705 THR A O 1
ATOM 5735 N N . PRO A 1 706 ? -12.275 -37.030 10.884 1.00 82.62 706 PRO A N 1
ATOM 5736 C CA . PRO A 1 706 ? -12.658 -36.890 9.477 1.00 82.62 706 PRO A CA 1
ATOM 5737 C C . PRO A 1 706 ? -11.469 -37.103 8.530 1.00 82.62 706 PRO A C 1
ATOM 5739 O O . PRO A 1 706 ? -10.376 -36.600 8.805 1.00 82.62 706 PRO A O 1
ATOM 5742 N N . ASP A 1 707 ? -11.693 -37.788 7.405 1.00 78.31 707 ASP A N 1
ATOM 5743 C CA . ASP A 1 707 ? -10.654 -38.062 6.397 1.00 78.31 707 ASP A CA 1
ATOM 5744 C C . ASP A 1 707 ? -10.526 -36.925 5.351 1.00 78.31 707 ASP A C 1
ATOM 5746 O O . ASP A 1 707 ? -9.516 -36.832 4.652 1.00 78.31 707 ASP A O 1
ATOM 5750 N N . SER A 1 708 ? -11.541 -36.055 5.227 1.00 70.25 708 SER A N 1
ATOM 5751 C CA . SER A 1 708 ? -11.628 -34.947 4.254 1.00 70.25 708 SER A CA 1
ATOM 5752 C C . SER A 1 708 ? -12.515 -33.794 4.772 1.00 70.25 708 SER A C 1
ATOM 5754 O O . SER A 1 708 ? -12.964 -33.831 5.916 1.00 70.25 708 SER A O 1
ATOM 5756 N N . THR A 1 709 ? -12.776 -32.768 3.949 1.00 58.22 709 THR A N 1
ATOM 5757 C CA . THR A 1 709 ? -13.777 -31.713 4.229 1.00 58.22 709 THR A CA 1
ATOM 5758 C C . THR A 1 709 ? -15.206 -32.096 3.819 1.00 58.22 709 THR A C 1
ATOM 5760 O O . THR A 1 709 ? -16.108 -31.269 3.946 1.00 58.22 709 THR A O 1
ATOM 5763 N N . ASP A 1 710 ? -15.410 -33.307 3.297 1.00 66.44 710 ASP A N 1
ATOM 5764 C CA . ASP A 1 710 ? -16.712 -33.798 2.839 1.00 66.44 710 ASP A CA 1
ATOM 5765 C C . ASP A 1 710 ? -17.556 -34.359 4.001 1.00 66.44 710 ASP A C 1
ATOM 5767 O O . ASP A 1 710 ? -17.049 -34.641 5.088 1.00 66.44 710 ASP A O 1
ATOM 5771 N N . GLU A 1 711 ? -18.864 -34.538 3.780 1.00 72.00 711 GLU A N 1
ATOM 5772 C CA . GLU A 1 711 ? -19.788 -35.101 4.776 1.00 72.00 711 GLU A CA 1
ATOM 5773 C C . GLU A 1 711 ? -19.391 -36.530 5.211 1.00 72.00 711 GLU A C 1
ATOM 5775 O O . GLU A 1 711 ? -18.920 -37.351 4.411 1.00 72.00 711 GLU A O 1
ATOM 5780 N N . ILE A 1 712 ? -19.625 -36.847 6.490 1.00 83.19 712 ILE A N 1
ATOM 5781 C CA . ILE A 1 712 ? -19.355 -38.165 7.082 1.00 83.19 712 ILE A CA 1
ATOM 5782 C C . ILE A 1 712 ? -20.638 -38.993 7.036 1.00 83.19 712 ILE A C 1
ATOM 5784 O O . ILE A 1 712 ? -21.715 -38.505 7.383 1.00 83.19 712 ILE A O 1
ATOM 5788 N N . PHE A 1 713 ? -20.532 -40.271 6.670 1.00 86.62 713 PHE A N 1
ATOM 5789 C CA . PHE A 1 713 ? -21.676 -41.184 6.698 1.00 86.62 713 PHE A CA 1
ATOM 5790 C C . PHE A 1 713 ? -21.521 -42.238 7.788 1.00 86.62 713 PHE A C 1
ATOM 5792 O O . PHE A 1 713 ? -20.460 -42.848 7.920 1.00 86.62 713 PHE A O 1
ATOM 5799 N N . ILE A 1 714 ? -22.601 -42.510 8.518 1.00 91.81 714 ILE A N 1
ATOM 5800 C CA . ILE A 1 714 ? -22.685 -43.630 9.455 1.00 91.81 714 ILE A CA 1
ATOM 5801 C C . ILE A 1 714 ? -23.703 -44.637 8.933 1.00 91.81 714 ILE A C 1
ATOM 5803 O O . ILE A 1 714 ? -24.817 -44.275 8.561 1.00 91.81 714 ILE A O 1
ATOM 5807 N N . LEU A 1 715 ? -23.328 -45.909 8.932 1.00 93.12 715 LEU A N 1
ATOM 5808 C CA . LEU A 1 715 ? -24.201 -47.031 8.625 1.00 93.12 715 LEU A CA 1
ATOM 5809 C C . LEU A 1 715 ? -24.478 -47.812 9.913 1.00 93.12 715 LEU A C 1
ATOM 5811 O O . LEU A 1 715 ? -23.565 -48.392 10.507 1.00 93.12 715 LEU A O 1
ATOM 5815 N N . LEU A 1 716 ? -25.739 -47.811 10.334 1.00 93.44 716 LEU A N 1
ATOM 5816 C CA . LEU A 1 716 ? -26.250 -48.570 11.471 1.00 93.44 716 LEU A CA 1
ATOM 5817 C C . LEU A 1 716 ? -26.833 -49.885 10.956 1.00 93.44 716 LEU A C 1
ATOM 5819 O O . LEU A 1 716 ? -27.686 -49.862 10.071 1.00 93.44 716 LEU A O 1
ATOM 5823 N N . LYS A 1 717 ? -26.404 -51.028 11.496 1.00 95.00 717 LYS A N 1
ATOM 5824 C CA . LYS A 1 717 ? -26.927 -52.347 11.104 1.00 95.00 717 LYS A CA 1
ATOM 5825 C C . LYS A 1 717 ? -27.453 -53.083 12.320 1.00 95.00 717 LYS A C 1
ATOM 5827 O O . LYS A 1 717 ? -26.700 -53.372 13.249 1.00 95.00 717 LYS A O 1
ATOM 5832 N N . ASN A 1 718 ? -28.728 -53.449 12.286 1.00 93.19 718 ASN A N 1
ATOM 5833 C CA . ASN A 1 718 ? -29.330 -54.258 13.332 1.00 93.19 718 ASN A CA 1
ATOM 5834 C C . ASN A 1 718 ? -29.335 -55.739 12.919 1.00 93.19 718 ASN A C 1
ATOM 5836 O O . ASN A 1 718 ? -30.220 -56.182 12.190 1.00 93.19 718 ASN A O 1
ATOM 5840 N N . ARG A 1 719 ? -28.358 -56.524 13.391 1.00 93.31 719 ARG A N 1
ATOM 5841 C CA . ARG A 1 719 ? -28.351 -58.001 13.285 1.00 93.31 719 ARG A CA 1
ATOM 5842 C C . ARG A 1 719 ? -28.828 -58.684 14.568 1.00 93.31 719 ARG A C 1
ATOM 5844 O O . ARG A 1 719 ? -28.667 -59.892 14.709 1.00 93.31 719 ARG A O 1
ATOM 5851 N N . THR A 1 720 ? -29.398 -57.930 15.505 1.00 88.19 720 THR A N 1
ATOM 5852 C CA . THR A 1 720 ? -30.006 -58.502 16.710 1.00 88.19 720 THR A CA 1
ATOM 5853 C C . THR A 1 720 ? -31.336 -59.178 16.360 1.00 88.19 720 THR A C 1
ATOM 5855 O O . THR A 1 720 ? -31.933 -58.885 15.324 1.00 88.19 720 THR A O 1
ATOM 5858 N N . GLU A 1 721 ? -31.847 -60.050 17.231 1.00 90.62 721 GLU A N 1
ATOM 5859 C CA . GLU A 1 721 ? -33.159 -60.706 17.057 1.00 90.62 721 GLU A CA 1
ATOM 5860 C C . GLU A 1 721 ? -34.357 -59.793 17.397 1.00 90.62 721 GLU A C 1
ATOM 5862 O O . GLU A 1 721 ? -35.507 -60.229 17.357 1.00 90.62 721 GLU A O 1
ATOM 5867 N N . ILE A 1 722 ? -34.111 -58.530 17.760 1.00 90.50 722 ILE A N 1
ATOM 5868 C CA . ILE A 1 722 ? -35.138 -57.590 18.224 1.00 90.50 722 ILE A CA 1
ATOM 5869 C C . ILE A 1 722 ? -35.078 -56.263 17.466 1.00 90.50 722 ILE A C 1
ATOM 5871 O O . ILE A 1 722 ? -34.060 -55.889 16.885 1.00 90.50 722 ILE A O 1
ATOM 5875 N N . ASN A 1 723 ? -36.173 -55.507 17.506 1.00 89.00 723 ASN A N 1
ATOM 5876 C CA . ASN A 1 723 ? -36.163 -54.114 17.073 1.00 89.00 723 ASN A CA 1
ATOM 5877 C C . ASN A 1 723 ? -35.411 -53.262 18.103 1.00 89.00 723 ASN A C 1
ATOM 5879 O O . ASN A 1 723 ? -35.585 -53.434 19.317 1.00 89.00 723 ASN A O 1
ATOM 5883 N N . VAL A 1 724 ? -34.586 -52.337 17.617 1.00 91.62 724 VAL A N 1
ATOM 5884 C CA . VAL A 1 724 ? -33.745 -51.479 18.453 1.00 91.62 724 VAL A CA 1
ATOM 5885 C C . VAL A 1 724 ? -34.042 -50.025 18.128 1.00 91.62 724 VAL A C 1
ATOM 5887 O O . VAL A 1 724 ? -33.838 -49.575 17.003 1.00 91.62 724 VAL A O 1
ATOM 5890 N N . THR A 1 725 ? -34.486 -49.274 19.130 1.00 91.00 725 THR A N 1
ATOM 5891 C CA . THR A 1 725 ? -34.561 -47.818 19.042 1.00 91.00 725 THR A CA 1
ATOM 5892 C C . THR A 1 725 ? -33.185 -47.250 19.359 1.00 91.00 725 THR A C 1
ATOM 5894 O O . THR A 1 725 ? -32.697 -47.384 20.484 1.00 91.00 725 THR A O 1
ATOM 5897 N N . VAL A 1 726 ? -32.559 -46.610 18.380 1.00 91.94 726 VAL A N 1
ATOM 5898 C CA . VAL A 1 726 ? -31.260 -45.951 18.513 1.00 91.94 726 VAL A CA 1
ATOM 5899 C C . VAL A 1 726 ? -31.493 -44.457 18.606 1.00 91.94 726 VAL A C 1
ATOM 5901 O O . VAL A 1 726 ? -32.088 -43.869 17.709 1.00 91.94 726 VAL A O 1
ATOM 5904 N N . LYS A 1 727 ? -31.017 -43.838 19.683 1.00 90.06 727 LYS A N 1
ATOM 5905 C CA . LYS A 1 727 ? -30.855 -42.386 19.767 1.00 90.06 727 LYS A CA 1
ATOM 5906 C C . LYS A 1 727 ? -29.395 -42.042 19.550 1.00 90.06 727 LYS A C 1
ATOM 5908 O O . LYS A 1 727 ? -28.545 -42.800 20.002 1.00 90.06 727 LYS A O 1
ATOM 5913 N N . TRP A 1 728 ? -29.092 -40.922 18.917 1.00 89.75 728 TRP A N 1
ATOM 5914 C CA . TRP A 1 728 ? -27.707 -40.476 18.758 1.00 89.75 728 TRP A CA 1
ATOM 5915 C C . TRP A 1 728 ? -27.528 -39.004 19.090 1.00 89.75 728 TRP A C 1
ATOM 5917 O O . TRP A 1 728 ? -28.507 -38.270 19.126 1.00 89.75 728 TRP A O 1
ATOM 5927 N N . GLN A 1 729 ? -26.281 -38.599 19.331 1.00 83.94 729 GLN A N 1
ATOM 5928 C CA . GLN A 1 729 ? -25.828 -37.216 19.504 1.00 83.94 729 GLN A CA 1
ATOM 5929 C C . GLN A 1 729 ? -24.427 -37.059 18.893 1.00 83.94 729 GLN A C 1
ATOM 5931 O O . GLN A 1 729 ? -23.579 -37.928 19.096 1.00 83.94 729 GLN A O 1
ATOM 5936 N N . VAL A 1 730 ? -24.168 -35.964 18.175 1.00 83.00 730 VAL A N 1
ATOM 5937 C CA . VAL A 1 730 ? -22.878 -35.674 17.515 1.00 83.00 730 VAL A CA 1
ATOM 5938 C C . VAL A 1 730 ? -22.212 -34.439 18.142 1.00 83.00 730 VAL A C 1
ATOM 5940 O O . VAL A 1 730 ? -22.884 -33.434 18.368 1.00 83.00 730 VAL A O 1
ATOM 5943 N N . GLY A 1 731 ? -20.905 -34.512 18.413 1.00 73.88 731 GLY A N 1
ATOM 5944 C CA . GLY A 1 731 ? -20.043 -33.401 18.839 1.00 73.88 731 GLY A CA 1
ATOM 5945 C C . GLY A 1 731 ? -19.156 -32.891 17.695 1.00 73.88 731 GLY A C 1
ATOM 5946 O O . GLY A 1 731 ? -18.762 -33.677 16.835 1.00 73.88 731 GLY A O 1
ATOM 5947 N N . LEU A 1 732 ? -18.866 -31.583 17.665 1.00 68.19 732 LEU A N 1
ATOM 5948 C CA . LEU A 1 732 ? -18.109 -30.903 16.599 1.00 68.19 732 LEU A CA 1
ATOM 5949 C C . LEU A 1 732 ? -16.785 -30.311 17.118 1.00 68.19 732 LEU A C 1
ATOM 5951 O O . LEU A 1 732 ? -16.721 -29.774 18.232 1.00 68.19 732 LEU A O 1
ATOM 5955 N N . LYS A 1 733 ? -15.743 -30.332 16.274 1.00 62.16 733 LYS A N 1
ATOM 5956 C CA . LYS A 1 733 ? -14.404 -29.797 16.566 1.00 62.16 733 LYS A CA 1
ATOM 5957 C C . LYS A 1 733 ? -14.470 -28.327 16.988 1.00 62.16 733 LYS A C 1
ATOM 5959 O O . LYS A 1 733 ? -14.990 -27.478 16.276 1.00 62.16 733 LYS A O 1
ATOM 5964 N N . GLY A 1 734 ? -13.844 -28.015 18.125 1.00 52.28 734 GLY A N 1
ATOM 5965 C CA . GLY A 1 734 ? -13.702 -26.644 18.635 1.00 52.28 734 GLY A CA 1
ATOM 5966 C C . GLY A 1 734 ? -14.756 -26.223 19.663 1.00 52.28 734 GLY A C 1
ATOM 5967 O O . GLY A 1 734 ? -14.627 -25.144 20.237 1.00 52.28 734 GLY A O 1
ATOM 5968 N N . VAL A 1 735 ? -15.742 -27.081 19.957 1.00 45.97 735 VAL A N 1
ATOM 5969 C CA . VAL A 1 735 ? -16.830 -26.777 20.906 1.00 45.97 735 VAL A CA 1
ATOM 5970 C C . VAL A 1 735 ? -16.586 -27.366 22.307 1.00 45.97 735 VAL A C 1
ATOM 5972 O O . VAL A 1 735 ? -17.056 -26.805 23.294 1.00 45.97 735 VAL A O 1
ATOM 5975 N N . SER A 1 736 ? -15.772 -28.420 22.459 1.00 37.81 736 SER A N 1
ATOM 5976 C CA . SER A 1 736 ? -15.493 -29.030 23.770 1.00 37.81 736 SER A CA 1
ATOM 5977 C C . SER A 1 736 ? -14.014 -28.971 24.166 1.00 37.81 736 SER A C 1
ATOM 5979 O O . SER A 1 736 ? -13.260 -29.924 23.987 1.00 37.81 736 SER A O 1
ATOM 5981 N N . LYS A 1 737 ? -13.583 -27.865 24.779 1.00 35.00 737 LYS A N 1
ATOM 5982 C CA . LYS A 1 737 ? -12.364 -27.862 25.616 1.00 35.00 737 LYS A CA 1
ATOM 5983 C C . LYS A 1 737 ? -12.621 -27.655 27.111 1.00 35.00 737 LYS A C 1
ATOM 5985 O O . LYS A 1 737 ? -11.667 -27.624 27.874 1.00 35.00 737 LYS A O 1
ATOM 5990 N N . ASN A 1 738 ? -13.882 -27.586 27.549 1.00 32.53 738 ASN A N 1
ATOM 5991 C CA . ASN A 1 738 ? -14.218 -27.207 28.930 1.00 32.53 738 ASN A CA 1
ATOM 5992 C C . ASN A 1 738 ? -14.999 -28.244 29.756 1.00 32.53 738 ASN A C 1
ATOM 5994 O O . ASN A 1 738 ? -15.604 -27.864 30.751 1.00 32.53 738 ASN A O 1
ATOM 5998 N N . LEU A 1 739 ? -14.967 -29.540 29.423 1.00 29.98 739 LEU A N 1
ATOM 5999 C CA . LEU A 1 739 ? -15.683 -30.553 30.223 1.00 29.98 739 LEU A CA 1
ATOM 6000 C C . LEU A 1 739 ? -14.938 -31.876 30.464 1.00 29.98 739 LEU A C 1
ATOM 6002 O O . LEU A 1 739 ? -15.556 -32.868 30.829 1.00 29.98 739 LEU A O 1
ATOM 6006 N N . GLU A 1 740 ? -13.607 -31.890 30.375 1.00 29.31 740 GLU A N 1
ATOM 6007 C CA . GLU A 1 740 ? -12.799 -33.031 30.837 1.00 29.31 740 GLU A CA 1
ATOM 6008 C C . GLU A 1 740 ? -11.965 -32.672 32.071 1.00 29.31 740 GLU A C 1
ATOM 6010 O O . GLU A 1 740 ? -10.750 -32.519 32.007 1.00 29.31 740 GLU A O 1
ATOM 6015 N N . LYS A 1 741 ? -12.648 -32.536 33.214 1.00 29.33 741 LYS A N 1
ATOM 6016 C CA . LYS A 1 741 ? -12.114 -32.825 34.558 1.00 29.33 741 LYS A CA 1
ATOM 6017 C C . LYS A 1 741 ? -13.263 -33.215 35.497 1.00 29.33 741 LYS A C 1
ATOM 6019 O O . LYS A 1 741 ? -13.621 -32.445 36.378 1.00 29.33 741 LYS A O 1
ATOM 6024 N N . SER A 1 742 ? -13.831 -34.401 35.283 1.00 28.22 742 SER A N 1
ATOM 6025 C CA . SER A 1 742 ? -14.360 -35.289 36.336 1.00 28.22 742 SER A CA 1
ATOM 6026 C C . SER A 1 742 ? -15.091 -36.479 35.704 1.00 28.22 742 SER A C 1
ATOM 6028 O O . SER A 1 742 ? -16.249 -36.330 35.319 1.00 28.22 742 SER A O 1
ATOM 6030 N N . ILE A 1 743 ? -14.429 -37.635 35.621 1.00 28.77 743 ILE A N 1
ATOM 6031 C CA . ILE A 1 743 ? -14.875 -38.897 36.242 1.00 28.77 743 ILE A CA 1
ATOM 6032 C C . ILE A 1 743 ? -13.615 -39.572 36.772 1.00 28.77 743 ILE A C 1
ATOM 6034 O O . ILE A 1 743 ? -12.644 -39.656 35.987 1.00 28.77 743 ILE A O 1
#